Protein AF-A0A8J7PPS6-F1 (afdb_monomer)

Sequence (450 aa):
MTARRRSCRPRLEALEGRDTPANLTVTFSALTHTLTIVGDSSNNALTVQGDAADPTRFHLSSTTDTFNHSPGPLDTPGGVRNIAVWLLDGDDHVTFDNAVPIDLRGSLSVNGGNGANSVVTTDLKVEKNFSITNGTNASGSDINTIDNVTVGGSLTINNGAGDTAMDIRRDTAGVSAVGGSLSITNGPGTDSNIIADLNVGGSVTVNNGRANPQTGSAGYTVIGNQIHNDFRSQIRGNVSVSYLDGNVNGSDGIFDADIDGNVTFNHGTGSAVTRFDGYATSLPVVIRGSLTFKGSGANTVSVGKAFDYTGLVVGKNLTVTTGAAADTLVFNQLEVGGATRLSLGDGGNAVAIDDSLFAGAFTLTTGAGNDQVSLDATASGAEPTTFGGPVLIAQGAGDDQVVRAGPDAPEELIVLSTFVIHHGTGAGDSTTATPGHEIFPFGTSIQYVV

Secondary structure (DSSP, 8-state):
------------PPPP---PPPEEEEEEETTTTEEEEE--SS--EEEEEE-SS-TT-EEEE-SS-EETTEES-EEPPS---EEEEE--BSS-EEEEE-SS--EESS-EEEEEEBSS-EEEEES-EESS-EEEEE---TT-EEEEEEES-EESS-EEEE--SSEEEEEEE--SSS-EEESS-EEEE--SB-EEEEEESEEESS-EEEE--SBPTTT-B-EEEEEE-SS-TTS-EEESS-EEEE-SBSBEEEEEEEESEEESS-EEEE--BS-EEEEEE-SSSSS-EEESS-EEEE-SS-EEEEESSSSTT--EEESS-EEEE--SS--EEEEESEEESS-EEEE--SS--EEEEES-EE-S-EEEE--BS--EEEES-SS--SS-EEE-S-EEEE--BSS-EEEES-SSTT--EEE-S-EEEE--S-TT-EEEE-TT-EE-SS--EEEE--

Nearest PDB structures (foldseek):
  3p4g-assembly4_D  TM=3.124E-01  e=1.073E+00  Marinomonas primoryensis

Solvent-accessible surface area (backbone atoms only — not comparable to full-atom values): 19984 Å² total; per-residue (Å²): 137,84,84,80,79,77,79,82,71,89,72,86,72,79,75,74,84,73,85,70,76,43,42,34,42,71,49,74,40,82,89,76,19,32,36,39,38,33,45,41,74,44,60,43,42,44,37,42,28,38,32,91,91,41,67,31,22,38,40,34,39,43,93,71,31,22,47,71,86,34,76,54,70,45,76,52,67,73,63,42,28,23,42,38,38,39,26,54,24,24,53,22,37,40,36,42,47,47,95,28,72,36,57,32,74,23,37,40,37,40,32,34,22,27,33,31,23,34,41,38,36,39,52,37,32,25,54,26,37,39,39,42,35,40,29,59,12,88,89,29,46,39,37,39,40,40,30,36,32,32,27,50,23,33,39,38,38,37,46,26,29,22,32,34,43,35,40,35,33,37,89,64,93,82,76,22,34,27,47,23,32,42,39,38,37,42,28,41,10,40,33,38,39,39,42,24,42,41,33,27,55,22,34,43,38,39,40,40,28,37,27,22,87,89,77,43,28,28,21,35,43,36,39,17,28,68,76,59,52,89,58,57,16,35,28,58,22,36,41,38,42,37,32,60,25,25,24,32,73,49,74,20,34,43,20,16,26,41,27,57,24,37,38,37,41,34,41,32,39,38,34,38,34,38,39,36,14,13,65,53,32,92,41,43,20,35,31,54,20,34,41,38,4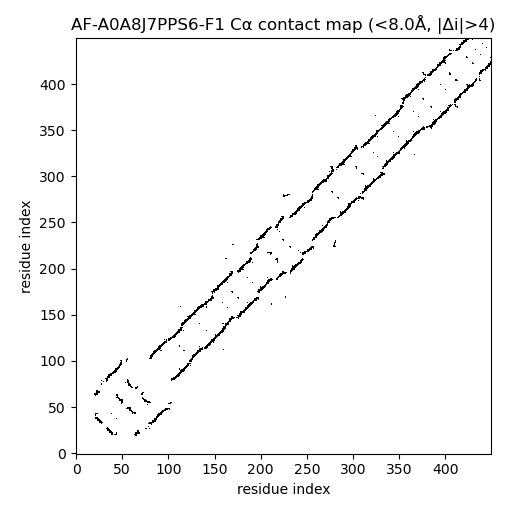1,38,31,45,23,36,36,35,43,39,26,14,74,86,29,93,47,36,3,32,38,28,51,23,34,42,37,41,38,47,19,60,32,44,32,38,38,38,36,24,36,33,36,28,55,24,40,36,39,39,40,42,29,24,29,46,32,37,39,38,39,26,42,21,39,32,50,23,41,38,37,40,34,43,27,42,30,46,32,39,39,34,37,11,50,60,101,78,69,80,45,49,21,33,33,51,23,43,38,39,39,38,46,33,39,34,49,29,39,38,39,38,15,22,94,51,89,42,20,22,32,36,32,56,24,46,35,38,41,36,52,28,73,27,92,62,52,45,77,50,66,36,90,88,26,65,46,56,91,73,31,54,82,45,79,48,80,106

Foldseek 3Di:
DDDPDDDDDDDPDDPPPDPPFKEWEWDADPVVLEIETETDQEAWEWEWEADPVALQKIWIAGPGYYYVPHHDGDIDDGSRQEYEYHHAHYAYEYEHDPPPARARNAEYEHENHEAAYEYAYENHERLEEYEYHYHAYQEYEHEYHAENYHHNAEYYYEEHAEEYHEAHEYPDPDAAEHLYEYYYEYEEEAYEAEAARYEYNEEYEHHQYAYDPVPQHRHAHEHWHDRDQPAIHEHAYEYEHEYQGGEHPDAHEYERHAYCYEYEYYYHEHEYEYEFEYDSYLAGAEALAEYEYEYAEEYEYEFLDPPNSSGYEHNEEYYYAYHQEEYEYYHGAYEHNYEYEAHEEHYAYEHAHALYHDQYEYEHEYEHYAYEAEALADPDDQHEYEDNYAYEYEYEHEQYEYEQFHQDQSSAHEYAEEYEYEDYQYPNHDYYYHPPRYDHPPYDYDYDDD

Structure (mmCIF, N/CA/C/O backbone):
data_AF-A0A8J7PPS6-F1
#
_entry.id   AF-A0A8J7PPS6-F1
#
loop_
_atom_site.group_PDB
_atom_site.id
_atom_site.type_symbol
_atom_site.label_atom_id
_atom_site.label_alt_id
_atom_site.label_comp_id
_atom_site.label_asym_id
_atom_site.label_entity_id
_atom_site.label_seq_id
_atom_site.pdbx_PDB_ins_code
_atom_site.Cartn_x
_atom_site.Cartn_y
_atom_site.Cartn_z
_atom_site.occupancy
_atom_site.B_iso_or_equiv
_atom_site.auth_seq_id
_atom_site.auth_comp_id
_atom_site.auth_asym_id
_atom_site.auth_atom_id
_atom_site.pdbx_PDB_model_num
ATOM 1 N N . MET A 1 1 ? 61.510 57.383 -24.173 1.00 44.56 1 MET A N 1
ATOM 2 C CA . MET A 1 1 ? 60.211 56.688 -24.305 1.00 44.56 1 MET A CA 1
ATOM 3 C C . MET A 1 1 ? 60.473 55.197 -24.462 1.00 44.56 1 MET A C 1
ATOM 5 O O . MET A 1 1 ? 60.852 54.758 -25.537 1.00 44.56 1 MET A O 1
ATOM 9 N N . THR A 1 2 ? 60.379 54.430 -23.379 1.00 43.25 2 THR A N 1
ATOM 10 C CA . THR A 1 2 ? 60.621 52.979 -23.362 1.00 43.25 2 THR A CA 1
ATOM 11 C C . THR A 1 2 ? 59.305 52.247 -23.619 1.00 43.25 2 THR A C 1
ATOM 13 O O . THR A 1 2 ? 58.373 52.322 -22.820 1.00 43.25 2 THR A O 1
ATOM 16 N N . ALA A 1 3 ? 59.208 51.567 -24.762 1.00 49.41 3 ALA A N 1
ATOM 17 C CA . ALA A 1 3 ? 58.019 50.821 -25.155 1.00 49.41 3 ALA A CA 1
ATOM 18 C C . ALA A 1 3 ? 57.813 49.608 -24.227 1.00 49.41 3 ALA A C 1
ATOM 20 O O . ALA A 1 3 ? 58.562 48.632 -24.278 1.00 49.41 3 ALA A O 1
ATOM 21 N N . ARG A 1 4 ? 56.788 49.666 -23.365 1.00 56.97 4 ARG A N 1
ATOM 22 C CA . ARG A 1 4 ? 56.322 48.522 -22.566 1.00 56.97 4 ARG A CA 1
ATOM 23 C C . ARG A 1 4 ? 55.834 47.418 -23.513 1.00 56.97 4 ARG A C 1
ATOM 25 O O . ARG A 1 4 ? 54.750 47.529 -24.081 1.00 56.97 4 ARG A O 1
ATOM 32 N N . ARG A 1 5 ? 56.607 46.335 -23.653 1.00 62.97 5 ARG A N 1
ATOM 33 C CA . ARG A 1 5 ? 56.143 45.090 -24.285 1.00 62.97 5 ARG A CA 1
ATOM 34 C C . ARG A 1 5 ? 55.042 44.484 -23.415 1.00 62.97 5 ARG A C 1
ATOM 36 O O . ARG A 1 5 ? 55.310 43.992 -22.322 1.00 62.97 5 ARG A O 1
ATOM 43 N N . ARG A 1 6 ? 53.796 44.547 -23.889 1.00 63.97 6 ARG A N 1
ATOM 44 C CA . ARG A 1 6 ? 52.675 43.823 -23.281 1.00 63.97 6 ARG A CA 1
ATOM 45 C C . ARG A 1 6 ? 52.926 42.326 -23.477 1.00 63.97 6 ARG A C 1
ATOM 47 O O . ARG A 1 6 ? 52.988 41.855 -24.607 1.00 63.97 6 ARG A O 1
ATOM 54 N N . SER A 1 7 ? 53.114 41.599 -22.378 1.00 67.62 7 SER A N 1
ATOM 55 C CA . SER A 1 7 ? 53.141 40.136 -22.377 1.00 67.62 7 SER A CA 1
ATOM 56 C C . SER A 1 7 ? 51.741 39.645 -22.748 1.00 67.62 7 SER A C 1
ATOM 58 O O . SER A 1 7 ? 50.800 39.801 -21.973 1.00 67.62 7 SER A O 1
ATOM 60 N N . CYS A 1 8 ? 51.593 39.108 -23.959 1.00 74.38 8 CYS A N 1
ATOM 61 C CA . CYS A 1 8 ? 50.420 38.328 -24.325 1.00 74.38 8 CYS A CA 1
ATOM 62 C C . CYS A 1 8 ? 50.478 37.028 -23.514 1.00 74.38 8 CYS A C 1
ATOM 64 O O . CYS A 1 8 ? 51.417 36.247 -23.662 1.00 74.38 8 CYS A O 1
ATOM 66 N N . ARG A 1 9 ? 49.518 36.838 -22.607 1.00 78.19 9 ARG A N 1
ATOM 67 C CA . ARG A 1 9 ? 49.268 35.551 -21.959 1.00 78.19 9 ARG A CA 1
ATOM 68 C C . ARG A 1 9 ? 48.060 34.940 -22.663 1.00 78.19 9 ARG A C 1
ATOM 70 O O . ARG A 1 9 ? 46.951 35.369 -22.344 1.00 78.19 9 ARG A O 1
ATOM 77 N N . PRO A 1 10 ? 48.239 34.029 -23.634 1.00 68.88 10 PRO A N 1
ATOM 78 C CA . PRO A 1 10 ? 47.110 33.295 -24.188 1.00 68.88 10 PRO A CA 1
ATOM 79 C C . PRO A 1 10 ? 46.365 32.624 -23.030 1.00 68.88 10 PRO A C 1
ATOM 81 O O . PRO A 1 10 ? 46.974 31.955 -22.194 1.00 68.88 10 PRO A O 1
ATOM 84 N N . ARG A 1 11 ? 45.064 32.894 -22.927 1.00 78.50 11 ARG A N 1
ATOM 85 C CA . ARG A 1 11 ? 44.167 32.182 -22.020 1.00 78.50 11 ARG A CA 1
ATOM 86 C C . ARG A 1 11 ? 43.492 31.098 -22.843 1.00 78.50 11 ARG A C 1
ATOM 88 O O . ARG A 1 11 ? 43.072 31.366 -23.963 1.00 78.50 11 ARG A O 1
ATOM 95 N N . LEU A 1 12 ? 43.442 29.890 -22.297 1.00 72.56 12 LEU A N 1
ATOM 96 C CA . LEU A 1 12 ? 42.595 28.838 -22.836 1.00 72.56 12 LEU A CA 1
ATOM 97 C C . LEU A 1 12 ? 41.153 29.287 -22.573 1.00 72.56 12 LEU A C 1
ATOM 99 O O . LEU A 1 12 ? 40.752 29.391 -21.413 1.00 72.56 12 LEU A O 1
ATOM 103 N N . GLU A 1 13 ? 40.425 29.666 -23.616 1.00 75.31 13 GLU A N 1
ATOM 104 C CA . GLU A 1 13 ? 38.981 29.854 -23.499 1.00 75.31 13 GLU A CA 1
ATOM 105 C C . GLU A 1 13 ? 38.356 28.467 -23.357 1.00 75.31 13 GLU A C 1
ATOM 107 O O . GLU A 1 13 ? 38.799 27.514 -24.008 1.00 75.31 13 GLU A O 1
ATOM 112 N N . ALA A 1 14 ? 37.391 28.327 -22.447 1.00 74.12 14 ALA A N 1
ATOM 113 C CA . ALA A 1 14 ? 36.604 27.107 -22.387 1.00 74.12 14 ALA A CA 1
ATOM 114 C C . ALA A 1 14 ? 35.961 26.928 -23.765 1.00 74.12 14 ALA A C 1
ATOM 116 O O . ALA A 1 14 ? 35.345 27.869 -24.269 1.00 74.12 14 ALA A O 1
ATOM 117 N N . LEU A 1 15 ? 36.170 25.764 -24.391 1.00 72.50 15 LEU A N 1
ATOM 118 C CA . LEU A 1 15 ? 35.464 25.432 -25.622 1.00 72.50 15 LEU A CA 1
ATOM 119 C C . LEU A 1 15 ? 33.971 25.629 -25.347 1.00 72.50 15 LEU A C 1
ATOM 121 O O . LEU A 1 15 ? 33.486 25.179 -24.306 1.00 72.50 15 LEU A O 1
ATOM 125 N N . GLU A 1 16 ? 33.274 26.316 -26.251 1.00 76.06 16 GLU A N 1
ATOM 126 C CA . GLU A 1 16 ? 31.816 26.370 -26.209 1.00 76.06 16 GLU A CA 1
ATOM 127 C C . GLU A 1 16 ? 31.281 24.944 -26.056 1.00 76.06 16 GLU A C 1
ATOM 129 O O . GLU A 1 16 ? 31.812 24.011 -26.675 1.00 76.06 16 GLU A O 1
ATOM 134 N N . GLY A 1 17 ? 30.297 24.769 -25.171 1.00 66.25 17 GLY A N 1
ATOM 135 C CA . GLY A 1 17 ? 29.621 23.490 -25.028 1.00 66.25 17 GLY A CA 1
ATOM 136 C C . GLY A 1 17 ? 29.099 23.106 -26.402 1.00 66.25 17 GLY A C 1
ATOM 137 O O . GLY A 1 17 ? 28.228 23.779 -26.944 1.00 66.25 17 GLY A O 1
ATOM 138 N N . ARG A 1 18 ? 29.709 22.095 -27.019 1.00 66.06 18 ARG A N 1
ATOM 139 C CA . ARG A 1 18 ? 29.139 21.510 -28.222 1.00 66.06 18 ARG A CA 1
ATOM 140 C C . ARG A 1 18 ? 27.998 20.650 -27.735 1.00 66.06 18 ARG A C 1
ATOM 142 O O . ARG A 1 18 ? 28.261 19.670 -27.044 1.00 66.06 18 ARG A O 1
ATOM 149 N N . ASP A 1 19 ? 26.783 21.024 -28.106 1.00 66.50 19 ASP A N 1
ATOM 150 C CA . ASP A 1 19 ? 25.621 20.158 -27.973 1.00 66.50 19 ASP A CA 1
ATOM 151 C C . ASP A 1 19 ? 25.909 18.905 -28.804 1.00 66.50 19 ASP A C 1
ATOM 153 O O . ASP A 1 19 ? 25.809 18.903 -30.034 1.00 66.50 19 ASP A O 1
ATOM 157 N N . THR A 1 20 ? 26.397 17.855 -28.152 1.00 67.56 20 THR A N 1
ATOM 158 C CA . THR A 1 20 ? 26.415 16.526 -28.745 1.00 67.56 20 THR A CA 1
ATOM 159 C C . THR A 1 20 ? 24.967 16.063 -28.748 1.00 67.56 20 THR A C 1
ATOM 161 O O . THR A 1 20 ? 24.387 15.987 -27.667 1.00 67.56 20 THR A O 1
ATOM 164 N N . PRO A 1 21 ? 24.361 15.807 -29.923 1.00 76.31 21 PRO A N 1
ATOM 165 C CA . PRO A 1 21 ? 23.017 15.260 -29.972 1.00 76.31 21 PRO A CA 1
ATOM 166 C C . PRO A 1 21 ? 22.970 13.995 -29.131 1.00 76.31 21 PRO A C 1
ATOM 168 O O . PRO A 1 21 ? 23.908 13.192 -29.190 1.00 76.31 21 PRO A O 1
ATOM 171 N N . ALA A 1 22 ? 21.887 13.840 -28.385 1.00 87.75 22 ALA A N 1
ATOM 172 C CA . ALA A 1 22 ? 21.720 12.696 -27.524 1.00 87.75 22 ALA A CA 1
ATOM 173 C C . ALA A 1 22 ? 21.726 11.391 -28.352 1.00 87.75 22 ALA A C 1
ATOM 175 O O . ALA A 1 22 ? 21.258 11.338 -29.505 1.00 87.75 22 ALA A O 1
ATOM 176 N N . ASN A 1 23 ? 22.372 10.351 -27.831 1.00 94.81 23 ASN A N 1
ATOM 177 C CA . ASN A 1 23 ? 22.631 9.120 -28.567 1.00 94.81 23 ASN A CA 1
ATOM 178 C C . ASN A 1 23 ? 22.474 7.871 -27.697 1.00 94.81 23 ASN A C 1
ATOM 180 O O . ASN A 1 23 ? 23.276 7.595 -26.806 1.00 94.81 23 ASN A O 1
ATOM 184 N N . LEU A 1 24 ? 21.535 7.022 -28.104 1.00 97.00 24 LEU A N 1
ATOM 185 C CA . LEU A 1 24 ? 21.299 5.700 -27.551 1.00 97.00 24 LEU A CA 1
ATOM 186 C C . LEU A 1 24 ? 22.247 4.683 -28.204 1.00 97.00 24 LEU A C 1
ATOM 188 O O . LEU A 1 24 ? 22.173 4.384 -29.401 1.00 97.00 24 LEU A O 1
ATOM 192 N N . THR A 1 25 ? 23.148 4.111 -27.410 1.00 97.56 25 THR A N 1
ATOM 193 C CA . THR A 1 25 ? 24.020 3.010 -27.833 1.00 97.56 25 THR A CA 1
ATOM 194 C C . THR A 1 25 ? 23.287 1.684 -27.675 1.00 97.56 25 THR A C 1
ATOM 196 O O . THR A 1 25 ? 22.948 1.287 -26.562 1.00 97.56 25 THR A O 1
ATOM 199 N N . VAL A 1 26 ? 23.073 0.968 -28.780 1.00 98.06 26 VAL A N 1
ATOM 200 C CA . VAL A 1 26 ? 22.314 -0.292 -28.801 1.00 98.06 26 VAL A CA 1
ATOM 201 C C . VAL A 1 26 ? 23.219 -1.454 -29.176 1.00 98.06 26 VAL A C 1
ATOM 203 O O . VAL A 1 26 ? 23.842 -1.455 -30.240 1.00 98.06 26 VAL A O 1
ATOM 206 N N . THR A 1 27 ? 23.254 -2.476 -28.323 1.00 97.94 27 THR A N 1
ATOM 207 C CA . THR A 1 27 ? 24.037 -3.700 -28.528 1.00 97.94 27 THR A CA 1
ATOM 208 C C . THR A 1 27 ? 23.196 -4.946 -28.260 1.00 97.94 27 THR A C 1
ATOM 210 O O . THR A 1 27 ? 22.295 -4.933 -27.426 1.00 97.94 27 THR A O 1
ATOM 213 N N . PHE A 1 28 ? 23.488 -6.044 -28.961 1.00 98.19 28 PHE A N 1
ATOM 214 C CA . PHE A 1 28 ? 22.831 -7.334 -28.748 1.00 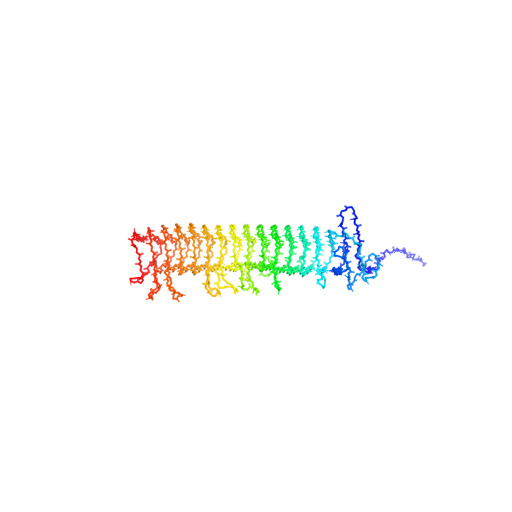98.19 28 PHE A CA 1
ATOM 215 C C . PHE A 1 28 ? 23.860 -8.440 -28.506 1.00 98.19 28 PHE A C 1
ATOM 217 O O . PHE A 1 28 ? 24.783 -8.636 -29.298 1.00 98.19 28 PHE A O 1
ATOM 224 N N . SER A 1 29 ? 23.675 -9.193 -27.424 1.00 98.31 29 SER A N 1
ATOM 225 C CA . SER A 1 29 ? 24.472 -10.373 -27.089 1.00 98.31 29 SER A CA 1
ATOM 226 C C . SER A 1 29 ? 23.706 -11.645 -27.444 1.00 98.31 29 SER A C 1
ATOM 228 O O . SER A 1 29 ? 22.768 -12.025 -26.744 1.00 98.31 29 SER A O 1
ATOM 230 N N . ALA A 1 30 ? 24.141 -12.354 -28.490 1.00 97.81 30 ALA A N 1
ATOM 231 C CA . ALA A 1 30 ? 23.533 -13.623 -28.903 1.00 97.81 30 ALA A CA 1
ATOM 232 C C . ALA A 1 30 ? 23.721 -14.753 -27.873 1.00 97.81 30 ALA A C 1
ATOM 234 O O . ALA A 1 30 ? 22.903 -15.663 -27.808 1.00 97.81 30 ALA A O 1
ATOM 235 N N . LEU A 1 31 ? 24.777 -14.694 -27.051 1.00 97.88 31 LEU A N 1
ATOM 236 C CA . LEU A 1 31 ? 25.043 -15.699 -26.017 1.00 97.88 31 LEU A CA 1
ATOM 237 C C . LEU A 1 31 ? 24.020 -15.628 -24.877 1.00 97.88 31 LEU A C 1
ATOM 239 O O . LEU A 1 31 ? 23.581 -16.654 -24.365 1.00 97.88 31 LEU A O 1
ATOM 243 N N . THR A 1 32 ? 23.659 -14.412 -24.466 1.00 98.00 32 THR A N 1
ATOM 244 C CA . THR A 1 32 ? 22.728 -14.177 -23.351 1.00 98.00 32 THR A CA 1
ATOM 245 C C . THR A 1 32 ? 21.322 -13.828 -23.823 1.00 98.00 32 THR A C 1
ATOM 247 O O . THR A 1 32 ? 20.411 -13.740 -23.002 1.00 98.00 32 THR A O 1
ATOM 250 N N . HIS A 1 33 ? 21.137 -13.635 -25.132 1.00 98.19 33 HIS A N 1
ATOM 251 C CA . HIS A 1 33 ? 19.913 -13.115 -25.734 1.00 98.19 33 HIS A CA 1
ATOM 252 C C . HIS A 1 33 ? 19.480 -11.775 -25.116 1.00 98.19 33 HIS A C 1
ATOM 254 O O . HIS A 1 33 ? 18.296 -11.560 -24.850 1.00 98.19 33 HIS A O 1
ATOM 260 N N . THR A 1 34 ? 20.444 -10.892 -24.838 1.00 98.50 34 THR A N 1
ATOM 261 C CA . THR A 1 34 ? 20.205 -9.599 -24.176 1.00 98.50 34 THR A CA 1
ATOM 262 C C . THR A 1 34 ? 20.402 -8.455 -25.155 1.00 98.50 34 THR A C 1
ATOM 264 O O . THR A 1 34 ? 21.479 -8.332 -25.738 1.00 98.50 34 THR A O 1
ATOM 267 N N . LEU A 1 35 ? 19.374 -7.623 -25.300 1.00 98.44 35 LEU A N 1
ATOM 268 C CA . LEU A 1 35 ? 19.461 -6.306 -25.913 1.00 98.44 35 LEU A CA 1
ATOM 269 C C . LEU A 1 35 ? 19.799 -5.287 -24.820 1.00 98.44 35 LEU A C 1
ATOM 271 O O . LEU A 1 35 ? 19.054 -5.155 -23.850 1.00 98.44 35 LEU A O 1
ATOM 275 N N . THR A 1 36 ? 20.916 -4.587 -24.976 1.00 98.31 36 THR A N 1
ATOM 276 C CA . THR A 1 36 ? 21.347 -3.535 -24.055 1.00 98.31 36 THR A CA 1
ATOM 277 C C . THR A 1 36 ? 21.283 -2.192 -24.766 1.00 98.31 36 THR A C 1
ATOM 279 O O . THR A 1 36 ? 21.882 -2.033 -25.833 1.00 98.31 36 THR A O 1
ATOM 282 N N . ILE A 1 37 ? 20.577 -1.241 -24.161 1.00 98.38 37 ILE A N 1
ATOM 283 C CA . ILE A 1 37 ? 20.408 0.133 -24.630 1.00 98.38 37 ILE A CA 1
ATOM 284 C C . ILE A 1 37 ? 20.998 1.051 -23.560 1.00 98.38 37 ILE A C 1
ATOM 286 O O . ILE A 1 37 ? 20.592 0.980 -22.402 1.00 98.38 37 ILE A O 1
ATOM 290 N N . VAL A 1 38 ? 21.973 1.873 -23.935 1.00 98.12 38 VAL A N 1
ATOM 291 C CA . VAL A 1 38 ? 22.655 2.801 -23.025 1.00 98.12 38 VAL A CA 1
ATOM 292 C C . VAL A 1 38 ? 22.482 4.224 -23.540 1.00 98.12 38 VAL A C 1
ATOM 294 O O . VAL A 1 38 ? 22.866 4.497 -24.678 1.00 98.12 38 VAL A O 1
ATOM 297 N N . GLY A 1 39 ? 21.889 5.087 -22.722 1.00 97.19 39 GLY A N 1
ATOM 298 C CA . GLY A 1 39 ? 21.766 6.522 -22.948 1.00 97.19 39 GLY A CA 1
ATOM 299 C C . GLY A 1 39 ? 23.036 7.294 -22.614 1.00 97.19 39 GLY A C 1
ATOM 300 O O . GLY A 1 39 ? 24.085 6.707 -22.328 1.00 97.19 39 GLY A O 1
ATOM 301 N N . ASP A 1 40 ? 22.946 8.614 -22.697 1.00 95.25 40 ASP A N 1
ATOM 302 C CA . ASP A 1 40 ? 24.020 9.526 -22.307 1.00 95.25 40 ASP A CA 1
ATOM 303 C C . ASP A 1 40 ? 23.598 10.365 -21.097 1.00 95.25 40 ASP A C 1
ATOM 305 O O . ASP A 1 40 ? 22.833 9.884 -20.289 1.00 95.25 40 ASP A O 1
ATOM 309 N N . SER A 1 41 ? 24.180 11.543 -20.873 1.00 95.00 41 SER A N 1
ATOM 310 C CA . SER A 1 41 ? 23.816 12.394 -19.728 1.00 95.00 41 SER A CA 1
ATOM 311 C C . SER A 1 41 ? 22.779 13.468 -20.083 1.00 95.00 41 SER A C 1
ATOM 313 O O . SER A 1 41 ? 22.707 14.503 -19.415 1.00 95.00 41 SER A O 1
ATOM 315 N N . SER A 1 42 ? 22.110 13.315 -21.223 1.00 95.06 42 SER A N 1
ATOM 316 C CA . SER A 1 42 ? 21.067 14.212 -21.720 1.00 95.06 42 SER A CA 1
ATOM 317 C C . SER A 1 42 ? 19.717 13.521 -21.586 1.00 95.06 42 SER A C 1
ATOM 319 O O . SER A 1 42 ? 19.656 12.304 -21.529 1.00 95.06 42 SER A O 1
ATOM 321 N N . ASN A 1 43 ? 18.629 14.286 -21.661 1.00 95.69 43 ASN A N 1
ATOM 322 C CA . ASN A 1 43 ? 17.282 13.718 -21.683 1.00 95.69 43 ASN A CA 1
ATOM 323 C C . ASN A 1 43 ? 17.110 12.779 -22.890 1.00 95.69 43 ASN A C 1
ATOM 325 O O . ASN A 1 43 ? 17.076 13.244 -24.036 1.00 95.69 43 ASN A O 1
ATOM 329 N N . ASN A 1 44 ? 16.969 11.483 -22.633 1.00 96.88 44 ASN A N 1
ATOM 330 C CA . ASN A 1 44 ? 16.740 10.461 -23.638 1.00 96.88 44 ASN A CA 1
ATOM 331 C C . ASN A 1 44 ? 15.254 10.074 -23.696 1.00 96.88 44 ASN A C 1
ATOM 333 O O . ASN A 1 44 ? 14.592 9.879 -22.679 1.00 96.88 44 ASN A O 1
ATOM 337 N N . ALA A 1 45 ? 14.725 9.891 -24.906 1.00 97.44 45 ALA A N 1
ATOM 338 C CA . ALA A 1 45 ? 13.367 9.406 -25.140 1.00 97.44 45 ALA A CA 1
ATOM 339 C C . ALA A 1 45 ? 13.409 8.104 -25.948 1.00 97.44 45 ALA A C 1
ATOM 341 O O . ALA A 1 45 ? 13.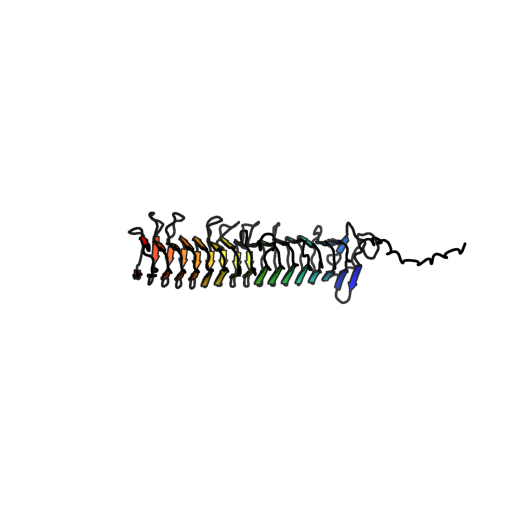620 8.114 -27.157 1.00 97.44 45 ALA A O 1
ATOM 342 N N . LEU A 1 46 ? 13.190 6.963 -25.300 1.00 98.00 46 LEU A N 1
ATOM 343 C CA . LEU A 1 46 ? 13.187 5.643 -25.928 1.00 98.00 46 LEU A CA 1
ATOM 344 C C . LEU A 1 46 ? 11.761 5.102 -26.047 1.00 98.00 46 LEU A C 1
ATOM 346 O O . LEU A 1 46 ? 11.058 4.953 -25.055 1.00 98.00 46 LEU A O 1
ATOM 350 N N . THR A 1 47 ? 11.363 4.700 -27.250 1.00 98.06 47 THR A N 1
ATOM 351 C CA . THR A 1 47 ? 10.173 3.872 -27.481 1.00 98.06 47 THR A CA 1
ATOM 352 C C . THR A 1 47 ? 10.586 2.497 -27.998 1.00 98.06 47 THR A C 1
ATOM 354 O O . THR A 1 47 ? 11.337 2.394 -28.971 1.00 98.06 47 THR A O 1
ATOM 357 N N . VAL A 1 48 ? 10.087 1.442 -27.354 1.00 98.06 48 VAL A N 1
ATOM 358 C CA . VAL A 1 48 ? 10.272 0.036 -27.727 1.00 98.06 48 VAL A CA 1
ATOM 359 C C . VAL A 1 48 ? 8.933 -0.524 -28.192 1.00 98.06 48 VAL A C 1
ATOM 361 O O . VAL A 1 48 ? 7.978 -0.545 -27.422 1.00 98.06 48 VAL A O 1
ATOM 364 N N . GLN A 1 49 ? 8.876 -1.007 -29.429 1.00 97.75 49 GLN A N 1
ATOM 365 C CA . GLN A 1 49 ? 7.695 -1.652 -30.009 1.00 97.75 49 GLN A CA 1
ATOM 366 C C . GLN A 1 49 ? 7.999 -3.107 -30.361 1.00 97.75 49 GLN A C 1
ATOM 368 O O . GLN A 1 49 ? 9.089 -3.418 -30.850 1.00 97.75 49 GLN A O 1
ATOM 373 N N . GLY A 1 50 ? 7.038 -4.004 -30.132 1.00 96.50 50 GLY A N 1
ATOM 374 C CA . GLY A 1 50 ? 7.110 -5.385 -30.613 1.00 96.50 50 GLY A CA 1
ATOM 375 C C . GLY A 1 50 ? 7.013 -5.472 -32.138 1.00 96.50 50 GLY A C 1
ATOM 376 O O . GLY A 1 50 ? 6.397 -4.626 -32.787 1.00 96.50 50 GLY A O 1
ATOM 377 N N . ASP A 1 51 ? 7.601 -6.514 -32.721 1.00 96.62 51 ASP A N 1
ATOM 378 C CA . ASP A 1 51 ? 7.483 -6.801 -34.148 1.00 96.62 51 ASP A CA 1
ATOM 379 C C . ASP A 1 51 ? 6.422 -7.881 -34.418 1.00 96.62 51 ASP A C 1
ATOM 381 O O . ASP A 1 51 ? 6.466 -8.983 -33.868 1.00 96.62 51 ASP A O 1
ATOM 385 N N . ALA A 1 52 ? 5.460 -7.584 -35.297 1.00 95.38 52 ALA A N 1
ATOM 386 C CA . ALA A 1 52 ? 4.358 -8.496 -35.615 1.00 95.38 52 ALA A CA 1
ATOM 387 C C . ALA A 1 52 ? 4.792 -9.771 -36.366 1.00 95.38 52 ALA A C 1
ATOM 389 O O . ALA A 1 52 ? 4.089 -10.782 -36.322 1.00 95.38 52 ALA A O 1
ATOM 390 N N . ALA A 1 53 ? 5.911 -9.727 -37.091 1.00 96.56 53 ALA A N 1
ATOM 391 C CA . ALA A 1 53 ? 6.445 -10.851 -37.853 1.00 96.56 53 ALA A CA 1
ATOM 392 C C . ALA A 1 53 ? 7.370 -11.751 -37.017 1.00 96.56 53 ALA A C 1
ATOM 394 O O . ALA A 1 53 ? 7.485 -12.940 -37.320 1.00 96.56 53 ALA A O 1
ATOM 395 N N . ASP A 1 54 ? 8.016 -11.211 -35.980 1.00 96.50 54 ASP A N 1
ATOM 396 C CA . ASP A 1 54 ? 8.874 -11.965 -35.062 1.00 96.50 54 ASP A CA 1
ATOM 397 C C . ASP A 1 54 ? 8.740 -11.433 -33.620 1.00 96.50 54 ASP A C 1
ATOM 399 O O . ASP A 1 54 ? 9.313 -10.392 -33.306 1.00 96.50 54 ASP A O 1
ATOM 403 N N . PRO A 1 55 ? 8.093 -12.169 -32.692 1.00 95.25 55 PRO A N 1
ATOM 404 C CA . PRO A 1 55 ? 7.887 -11.716 -31.311 1.00 95.25 55 PRO A CA 1
ATOM 405 C C . PRO A 1 55 ? 9.185 -11.609 -30.492 1.00 95.25 55 PRO A C 1
ATOM 407 O O . PRO A 1 55 ? 9.157 -11.237 -29.323 1.00 95.25 55 PRO A O 1
ATOM 410 N N . THR A 1 56 ? 10.328 -11.993 -31.067 1.00 96.69 56 THR A N 1
ATOM 411 C CA . THR A 1 56 ? 11.656 -11.860 -30.459 1.00 96.69 56 THR A CA 1
ATOM 412 C C . THR A 1 56 ? 12.483 -10.727 -31.071 1.00 96.69 56 THR A C 1
ATOM 414 O O . THR A 1 56 ? 13.676 -10.611 -30.768 1.00 96.69 56 THR A O 1
ATOM 417 N N . ARG A 1 57 ? 11.867 -9.911 -31.935 1.00 97.50 57 ARG A N 1
ATOM 418 C CA . ARG A 1 57 ? 12.422 -8.694 -32.526 1.00 97.50 57 ARG A CA 1
ATOM 419 C C . ARG A 1 57 ? 11.637 -7.471 -32.043 1.00 97.50 57 ARG A C 1
ATOM 421 O O . ARG A 1 57 ? 10.448 -7.559 -31.750 1.00 97.50 57 ARG A O 1
ATOM 428 N N . PHE A 1 58 ? 12.324 -6.335 -31.979 1.00 97.88 58 PHE A N 1
ATOM 429 C CA . PHE A 1 58 ? 11.766 -5.062 -31.546 1.00 97.88 58 PHE A CA 1
ATOM 430 C C . PHE A 1 58 ? 12.137 -3.935 -32.514 1.00 97.88 58 PHE A C 1
ATOM 432 O O . PHE A 1 58 ? 13.216 -3.955 -33.116 1.00 97.88 58 PHE A O 1
ATOM 439 N N . HIS A 1 59 ? 11.260 -2.941 -32.620 1.00 97.81 59 HIS A N 1
ATOM 440 C CA . HIS A 1 59 ? 11.519 -1.665 -33.278 1.00 97.81 59 HIS A CA 1
ATOM 441 C C . HIS A 1 59 ? 11.814 -0.615 -32.208 1.00 97.81 59 HIS A C 1
ATOM 443 O O . HIS A 1 59 ? 10.995 -0.372 -31.320 1.00 97.81 59 HIS A O 1
ATOM 449 N N . LEU A 1 60 ? 12.995 -0.006 -32.274 1.00 98.00 60 LEU A N 1
ATOM 450 C CA . LEU A 1 60 ? 13.396 1.069 -31.372 1.00 98.00 60 LEU A CA 1
ATOM 451 C C . LEU A 1 60 ? 13.236 2.409 -32.083 1.00 98.00 60 LEU A C 1
ATOM 453 O O . LEU A 1 60 ? 13.688 2.573 -33.217 1.00 98.00 60 LEU A O 1
ATOM 457 N N . SER A 1 61 ? 12.621 3.380 -31.420 1.00 97.75 61 SER A N 1
ATOM 458 C CA . SER A 1 61 ? 12.482 4.739 -31.944 1.00 97.75 61 SER A CA 1
ATOM 459 C C . SER A 1 61 ? 12.680 5.784 -30.851 1.00 97.75 61 SER A C 1
ATOM 461 O O . SER A 1 61 ? 12.599 5.484 -29.662 1.00 97.75 61 SER A O 1
ATOM 463 N N . SER A 1 62 ? 13.021 6.997 -31.270 1.00 97.50 62 SER A N 1
ATOM 464 C CA . SER A 1 62 ? 13.211 8.154 -30.402 1.00 97.50 62 SER A CA 1
ATOM 465 C C . SER A 1 62 ? 12.832 9.415 -31.171 1.00 97.50 62 SER A C 1
ATOM 467 O O . SER A 1 62 ? 13.053 9.501 -32.382 1.00 97.50 62 SER A O 1
ATOM 469 N N . THR A 1 63 ? 12.257 10.391 -30.470 1.00 95.38 63 THR A N 1
ATOM 470 C CA . THR A 1 63 ? 11.957 11.723 -31.012 1.00 95.38 63 THR A CA 1
ATOM 471 C C . THR A 1 63 ? 13.132 12.695 -30.916 1.00 95.38 63 THR A C 1
ATOM 473 O O . THR A 1 63 ? 13.132 13.710 -31.610 1.00 95.38 63 THR A O 1
ATOM 476 N N . THR A 1 64 ? 14.108 12.413 -30.054 1.00 94.62 64 THR A N 1
ATOM 477 C CA . THR A 1 64 ? 15.191 13.337 -29.666 1.00 94.62 64 THR A CA 1
ATOM 478 C C . THR A 1 64 ? 16.584 12.770 -29.905 1.00 94.62 64 THR A C 1
ATOM 480 O O . THR A 1 64 ? 17.534 13.535 -30.058 1.00 94.62 64 THR A O 1
ATOM 483 N N . ASP A 1 65 ? 16.703 11.448 -29.983 1.00 96.44 65 ASP A N 1
ATOM 484 C CA . ASP A 1 65 ? 17.968 10.731 -29.950 1.00 96.44 65 ASP A CA 1
ATOM 485 C C . ASP A 1 65 ? 18.271 10.032 -31.273 1.00 96.44 65 ASP A C 1
ATOM 487 O O . ASP A 1 65 ? 17.397 9.647 -32.058 1.00 96.44 65 ASP A O 1
ATOM 491 N N . THR A 1 66 ? 19.560 9.807 -31.489 1.00 96.88 66 THR A N 1
ATOM 492 C CA . THR A 1 66 ? 20.045 8.878 -32.512 1.00 96.88 66 THR A CA 1
ATOM 493 C C . THR A 1 66 ? 20.326 7.506 -31.906 1.00 96.88 66 THR A C 1
ATOM 495 O O . THR A 1 66 ? 20.562 7.381 -30.709 1.00 96.88 66 THR A O 1
ATOM 498 N N . PHE A 1 67 ? 20.320 6.463 -32.735 1.00 97.69 67 PHE A N 1
ATOM 499 C CA . PHE A 1 67 ? 20.719 5.111 -32.360 1.00 97.69 67 PHE A CA 1
ATOM 500 C C . PHE A 1 67 ? 22.048 4.776 -33.025 1.00 97.69 67 PHE A C 1
ATOM 502 O O . PHE A 1 67 ? 22.128 4.719 -34.254 1.00 97.69 67 PHE A O 1
ATOM 509 N N . ASN A 1 68 ? 23.098 4.542 -32.235 1.00 96.62 68 ASN A N 1
ATOM 510 C CA . ASN A 1 68 ? 24.446 4.281 -32.755 1.00 96.62 68 ASN A CA 1
ATOM 511 C C . ASN A 1 68 ? 24.881 5.327 -33.813 1.00 96.62 68 ASN A C 1
ATOM 513 O O . ASN A 1 68 ? 25.380 4.983 -34.888 1.00 96.62 68 ASN A O 1
ATOM 517 N N . HIS A 1 69 ? 24.642 6.609 -33.522 1.00 95.81 69 HIS A N 1
ATOM 518 C CA . HIS A 1 69 ? 24.905 7.778 -34.371 1.00 95.81 69 HIS A CA 1
ATOM 519 C C . HIS A 1 69 ? 24.117 7.836 -35.687 1.00 95.81 69 HIS A C 1
ATOM 521 O O . HIS A 1 69 ? 24.473 8.594 -36.591 1.00 95.81 69 HIS A O 1
ATOM 527 N N . SER A 1 70 ? 23.050 7.049 -35.811 1.00 96.12 70 SER A N 1
ATOM 528 C CA . SER A 1 70 ? 22.149 7.057 -36.964 1.00 96.12 70 SER A CA 1
ATOM 529 C C . SER A 1 70 ? 20.737 7.464 -36.532 1.00 96.12 70 SER A C 1
ATOM 531 O O . SER A 1 70 ? 20.311 7.094 -35.439 1.00 96.12 70 SER A O 1
ATOM 533 N N . PRO A 1 71 ? 19.985 8.227 -37.343 1.00 95.19 71 PRO A N 1
ATOM 534 C CA . PRO A 1 71 ? 18.586 8.512 -37.031 1.00 95.19 71 PRO A CA 1
ATOM 535 C C . PRO A 1 71 ? 17.775 7.207 -36.974 1.00 95.19 71 PRO A C 1
ATOM 537 O O . PRO A 1 71 ? 18.019 6.298 -37.769 1.00 95.19 71 PRO A O 1
ATOM 540 N N . GLY A 1 72 ? 16.831 7.116 -36.031 1.00 92.88 72 GLY A N 1
ATOM 541 C CA . GLY A 1 72 ? 15.915 5.977 -35.922 1.00 92.88 72 GLY A CA 1
ATOM 542 C C . GLY A 1 72 ? 14.871 5.915 -37.052 1.00 92.88 72 GLY A C 1
ATOM 543 O O . GLY A 1 72 ? 14.772 6.849 -37.855 1.00 92.88 72 GLY A O 1
ATOM 544 N N . PRO A 1 73 ? 14.056 4.844 -37.109 1.00 96.81 73 PRO A N 1
ATOM 545 C CA . PRO A 1 73 ? 14.027 3.716 -36.171 1.00 96.81 73 PRO A CA 1
ATOM 546 C C . PRO A 1 73 ? 15.193 2.727 -36.363 1.00 96.81 73 PRO A C 1
ATOM 548 O O . PRO A 1 73 ? 15.828 2.693 -37.417 1.00 96.81 73 PRO A O 1
ATOM 551 N N . LEU A 1 74 ? 15.461 1.910 -35.342 1.00 97.44 74 LEU A N 1
ATOM 552 C CA . LEU A 1 74 ? 16.415 0.798 -35.375 1.00 97.44 74 LEU A CA 1
ATOM 553 C C . LEU A 1 74 ? 15.687 -0.530 -35.123 1.00 97.44 74 LEU A C 1
ATOM 555 O O . LEU A 1 74 ? 15.104 -0.725 -34.058 1.00 97.44 74 LEU A O 1
ATOM 559 N N . ASP A 1 75 ? 15.800 -1.470 -36.061 1.00 97.94 75 ASP A N 1
ATOM 560 C CA . ASP A 1 75 ? 15.307 -2.841 -35.891 1.00 97.94 75 ASP A CA 1
ATOM 561 C C . ASP A 1 75 ? 16.344 -3.694 -35.160 1.00 97.94 75 ASP A C 1
ATOM 563 O O . ASP A 1 75 ? 17.520 -3.741 -35.543 1.00 97.94 75 ASP A O 1
ATOM 567 N N . THR A 1 76 ? 15.921 -4.419 -34.127 1.00 97.88 76 THR A N 1
ATOM 568 C CA . THR A 1 76 ? 16.825 -5.331 -33.421 1.00 97.88 76 THR A CA 1
ATOM 569 C C . THR A 1 76 ? 17.043 -6.624 -34.214 1.00 97.88 76 THR A C 1
ATOM 571 O O . THR A 1 76 ? 16.240 -7.001 -35.071 1.00 97.88 76 THR A O 1
ATOM 574 N N . PRO A 1 77 ? 18.105 -7.388 -33.917 1.00 97.56 77 PRO A N 1
ATOM 575 C CA . PRO A 1 77 ? 18.162 -8.793 -34.307 1.00 97.56 77 PRO A CA 1
ATOM 576 C C . PRO A 1 77 ? 17.002 -9.587 -33.681 1.00 97.56 77 PRO A C 1
ATOM 578 O O . PRO A 1 77 ? 16.472 -9.193 -32.641 1.00 97.56 77 PRO A O 1
ATOM 581 N N . GLY A 1 78 ? 16.639 -10.718 -34.291 1.00 97.31 78 GLY A N 1
ATOM 582 C CA . GLY A 1 78 ? 15.731 -11.690 -33.678 1.00 97.31 78 GLY A CA 1
ATOM 583 C C . GLY A 1 78 ? 16.395 -12.465 -32.533 1.00 97.31 78 GLY A C 1
ATOM 584 O O . GLY A 1 78 ? 17.622 -12.505 -32.391 1.00 97.31 78 GLY A O 1
ATOM 585 N N . GLY A 1 79 ? 15.577 -13.124 -31.721 1.00 97.44 79 GLY A N 1
ATOM 586 C CA . GLY A 1 79 ? 16.003 -13.927 -30.580 1.00 97.44 79 GLY A CA 1
ATOM 587 C C . GLY A 1 79 ? 16.288 -13.125 -29.311 1.00 97.44 79 GLY A C 1
ATOM 588 O O . GLY A 1 79 ? 16.945 -13.662 -28.417 1.00 97.44 79 GLY A O 1
ATOM 589 N N . VAL A 1 80 ? 15.829 -11.876 -29.202 1.00 98.25 80 VAL A N 1
ATOM 590 C CA . VAL A 1 80 ? 15.915 -11.101 -27.959 1.00 98.25 80 VAL A CA 1
ATOM 591 C C . VAL A 1 80 ? 15.007 -11.738 -26.908 1.00 98.25 80 VAL A C 1
ATOM 593 O O . VAL A 1 80 ? 13.845 -12.048 -27.158 1.00 98.25 80 VAL A O 1
ATOM 596 N N . ARG A 1 81 ? 15.560 -11.975 -25.716 1.00 98.31 81 ARG A N 1
ATOM 597 C CA . ARG A 1 81 ? 14.825 -12.512 -24.559 1.00 98.31 81 ARG A CA 1
ATOM 598 C C . ARG A 1 81 ? 14.878 -11.580 -23.364 1.00 98.31 81 ARG A C 1
ATOM 600 O O . ARG A 1 81 ? 13.946 -11.579 -22.575 1.00 98.31 81 ARG A O 1
ATOM 607 N N . ASN A 1 82 ? 15.966 -10.833 -23.214 1.00 98.44 82 ASN A N 1
ATOM 608 C CA . ASN A 1 82 ? 16.147 -9.873 -22.136 1.00 98.44 82 ASN A CA 1
ATOM 609 C C . ASN A 1 82 ? 16.369 -8.483 -22.727 1.00 98.44 82 ASN A C 1
ATOM 611 O O . ASN A 1 82 ? 17.073 -8.357 -23.732 1.00 98.44 82 ASN A O 1
ATOM 615 N N . ILE A 1 83 ? 15.845 -7.461 -22.061 1.00 98.44 83 ILE A N 1
ATOM 616 C CA . ILE A 1 83 ? 16.125 -6.059 -22.375 1.00 98.44 83 ILE A CA 1
ATOM 617 C C . ILE A 1 83 ? 16.700 -5.392 -21.126 1.00 98.44 83 ILE A C 1
ATOM 619 O O . ILE A 1 83 ? 16.184 -5.573 -20.022 1.00 98.44 83 ILE A O 1
ATOM 623 N N . ALA A 1 84 ? 17.783 -4.642 -21.309 1.00 98.44 84 ALA A N 1
ATOM 624 C CA . ALA A 1 84 ? 18.397 -3.804 -20.290 1.00 98.44 84 ALA A CA 1
ATOM 625 C C . ALA A 1 84 ? 18.554 -2.375 -20.831 1.00 98.44 84 ALA A C 1
ATOM 627 O O . ALA A 1 84 ? 19.250 -2.178 -21.825 1.00 98.44 84 ALA A O 1
ATOM 628 N N . VAL A 1 85 ? 17.927 -1.396 -20.180 1.00 98.50 85 VAL A N 1
ATOM 629 C CA . VAL A 1 85 ? 17.962 0.034 -20.542 1.00 98.50 85 VAL A CA 1
ATOM 630 C C . VAL A 1 85 ? 18.659 0.822 -19.434 1.00 98.50 85 VAL A C 1
ATOM 632 O O . VAL A 1 85 ? 18.323 0.625 -18.271 1.00 98.50 85 VAL A O 1
ATOM 635 N N . TRP A 1 86 ? 19.677 1.617 -19.763 1.00 98.25 86 TRP A N 1
ATOM 636 C CA . TRP A 1 86 ? 20.535 2.334 -18.807 1.00 98.25 86 TRP A CA 1
ATOM 637 C C . TRP A 1 86 ? 20.736 3.782 -19.283 1.00 98.25 86 TRP A C 1
ATOM 639 O O . TRP A 1 86 ? 21.547 3.987 -20.180 1.00 98.25 86 TRP A O 1
ATOM 649 N N . LEU A 1 87 ? 20.020 4.763 -18.725 1.00 96.81 87 LEU A N 1
ATOM 650 C CA . LEU A 1 87 ? 19.958 6.140 -19.260 1.00 96.81 87 LEU A CA 1
ATOM 651 C C . LEU A 1 87 ? 20.803 7.181 -18.502 1.00 96.81 87 LEU A C 1
ATOM 653 O O . LEU A 1 87 ? 20.963 8.287 -18.970 1.00 96.81 87 LEU A O 1
ATOM 657 N N . LEU A 1 88 ? 21.514 6.766 -17.447 1.00 95.31 88 LEU A N 1
ATOM 658 C CA . LEU A 1 88 ? 22.553 7.545 -16.748 1.00 95.31 88 LEU A CA 1
ATOM 659 C C . LEU A 1 88 ? 22.079 8.837 -16.053 1.00 95.31 88 LEU A C 1
ATOM 661 O O . LEU A 1 88 ? 21.878 8.789 -14.843 1.00 95.31 88 LEU A O 1
ATOM 665 N N . ASP A 1 89 ? 22.016 9.975 -16.742 1.00 94.69 89 ASP A N 1
ATOM 666 C CA . ASP A 1 89 ? 21.583 11.269 -16.194 1.00 94.69 89 ASP A CA 1
ATOM 667 C C . ASP A 1 89 ? 20.649 11.937 -17.214 1.00 94.69 89 ASP A C 1
ATOM 669 O O . ASP A 1 89 ? 20.911 11.868 -18.408 1.00 94.69 89 ASP A O 1
ATOM 673 N N . GLY A 1 90 ? 19.657 12.692 -16.755 1.00 95.06 90 GLY A N 1
ATOM 674 C CA . GLY A 1 90 ? 18.693 13.365 -17.621 1.00 95.06 90 GLY A CA 1
ATOM 675 C C . GLY A 1 90 ? 17.261 13.138 -17.154 1.00 95.06 90 GLY A C 1
ATOM 676 O O . GLY A 1 90 ? 16.978 12.292 -16.311 1.00 95.06 90 GLY A O 1
ATOM 677 N N . ASP A 1 91 ? 16.336 13.932 -17.688 1.00 96.12 91 ASP A N 1
ATOM 678 C CA . ASP A 1 91 ? 14.908 13.654 -17.530 1.00 96.12 91 ASP A CA 1
ATOM 679 C C . ASP A 1 91 ? 14.493 12.657 -18.615 1.00 96.12 91 ASP A C 1
ATOM 681 O O . ASP A 1 91 ? 14.117 13.043 -19.729 1.00 96.12 91 ASP A O 1
ATOM 685 N N . ASP A 1 92 ? 14.645 11.373 -18.308 1.00 97.31 92 ASP A N 1
ATOM 686 C CA . ASP A 1 92 ? 14.519 10.306 -19.289 1.00 97.31 92 ASP A CA 1
ATOM 687 C C . ASP A 1 92 ? 13.106 9.739 -19.405 1.00 97.31 92 ASP A C 1
ATOM 689 O O . ASP A 1 92 ? 12.348 9.653 -18.439 1.00 97.31 92 ASP A O 1
ATOM 693 N N . HIS A 1 93 ? 12.749 9.280 -20.602 1.00 98.00 93 HIS A N 1
ATOM 694 C CA . HIS A 1 93 ? 11.448 8.686 -20.875 1.00 98.00 93 HIS A CA 1
ATOM 695 C C . HIS A 1 93 ? 11.581 7.367 -21.638 1.00 98.00 93 HIS A C 1
ATOM 697 O O . HIS A 1 93 ? 12.137 7.321 -22.735 1.00 98.00 93 HIS A O 1
ATOM 703 N N . VAL A 1 94 ? 11.029 6.288 -21.084 1.00 98.31 94 VAL A N 1
ATOM 704 C CA . VAL A 1 94 ? 10.979 4.963 -21.711 1.00 98.31 94 VAL A CA 1
ATOM 705 C C . VAL A 1 94 ? 9.533 4.526 -21.874 1.00 98.31 94 VAL A C 1
ATOM 707 O O . VAL A 1 94 ? 8.824 4.336 -20.891 1.00 98.31 94 VAL A O 1
ATOM 710 N N . THR A 1 95 ? 9.116 4.287 -23.112 1.00 98.31 95 THR A N 1
ATOM 711 C CA . THR A 1 95 ? 7.800 3.731 -23.434 1.00 98.31 95 THR A CA 1
ATOM 712 C C . THR A 1 95 ? 7.941 2.345 -24.056 1.00 98.31 95 THR A C 1
ATOM 714 O O . THR A 1 95 ? 8.657 2.165 -25.041 1.00 98.31 95 THR A O 1
ATOM 717 N N . PHE A 1 96 ? 7.229 1.364 -23.508 1.00 98.00 96 PHE A N 1
ATOM 718 C CA . PHE A 1 96 ? 6.980 0.068 -24.137 1.00 98.00 96 PHE A CA 1
ATOM 719 C C . PHE A 1 96 ? 5.598 0.115 -24.785 1.00 98.00 96 PHE A C 1
ATOM 721 O O . PHE A 1 96 ? 4.583 -0.074 -24.115 1.00 98.00 96 PHE A O 1
ATOM 728 N N . ASP A 1 97 ? 5.579 0.429 -26.079 1.00 94.50 97 ASP A N 1
ATOM 729 C CA . ASP A 1 97 ? 4.358 0.606 -26.861 1.00 94.50 97 ASP A CA 1
ATOM 730 C C . ASP A 1 97 ? 3.884 -0.742 -27.416 1.00 94.50 97 ASP A C 1
ATOM 732 O O . ASP A 1 97 ? 4.615 -1.459 -28.108 1.00 94.50 97 ASP A O 1
ATOM 736 N N . ASN A 1 98 ? 2.633 -1.069 -27.103 1.00 86.25 98 ASN A N 1
ATOM 737 C CA . ASN A 1 98 ? 2.026 -2.360 -27.368 1.00 86.25 98 ASN A CA 1
ATOM 738 C C . ASN A 1 98 ? 1.045 -2.359 -28.541 1.00 86.25 98 ASN A C 1
ATOM 740 O O . ASN A 1 98 ? 0.096 -3.140 -28.574 1.00 86.25 98 ASN A O 1
ATOM 744 N N . ALA A 1 99 ? 1.291 -1.544 -29.568 1.00 90.75 99 ALA A N 1
ATOM 745 C CA . ALA A 1 99 ? 0.633 -1.752 -30.861 1.00 90.75 99 ALA A CA 1
ATOM 746 C C . ALA A 1 99 ? 0.746 -3.222 -31.344 1.00 90.75 99 ALA A C 1
ATOM 748 O O . ALA A 1 99 ? -0.139 -3.728 -32.039 1.00 90.75 99 ALA A O 1
ATOM 749 N N . VAL A 1 100 ? 1.814 -3.919 -30.932 1.00 89.06 100 VAL A N 1
ATOM 750 C CA . VAL A 1 100 ? 1.981 -5.375 -31.010 1.00 89.06 100 VAL A CA 1
ATOM 751 C C . VAL A 1 100 ? 2.342 -5.911 -29.615 1.00 89.06 100 VAL A C 1
ATOM 753 O O . VAL A 1 100 ? 3.294 -5.386 -29.038 1.00 89.06 100 VAL A O 1
ATOM 756 N N . PRO A 1 101 ? 1.674 -6.975 -29.112 1.00 89.88 101 PRO A N 1
ATOM 757 C CA . PRO A 1 101 ? 1.994 -7.628 -27.840 1.00 89.88 101 PRO A CA 1
ATOM 758 C C . PRO A 1 101 ? 3.492 -7.881 -27.618 1.00 89.88 101 PRO A C 1
ATOM 760 O O . PRO A 1 101 ? 4.110 -8.652 -28.357 1.00 89.88 101 PRO A O 1
ATOM 763 N N . ILE A 1 102 ? 4.066 -7.294 -26.567 1.00 96.19 102 ILE A N 1
ATOM 764 C CA . ILE A 1 102 ? 5.446 -7.547 -26.137 1.00 96.19 102 ILE A CA 1
ATOM 765 C C . ILE A 1 102 ? 5.468 -8.734 -25.154 1.00 96.19 102 ILE A C 1
ATOM 767 O O . ILE A 1 102 ? 5.045 -8.609 -24.007 1.00 96.19 102 ILE A O 1
ATOM 771 N N . ASP A 1 103 ? 5.998 -9.888 -25.589 1.00 96.88 103 ASP A N 1
ATOM 772 C CA . ASP A 1 103 ? 6.212 -11.094 -24.756 1.00 96.88 103 ASP A CA 1
ATOM 773 C C . ASP A 1 103 ? 7.713 -11.397 -24.586 1.00 96.88 103 ASP A C 1
ATOM 775 O O . ASP A 1 103 ? 8.334 -12.129 -25.365 1.00 96.88 103 ASP A O 1
ATOM 779 N N . LEU A 1 104 ? 8.316 -10.834 -23.539 1.00 97.56 104 LEU A N 1
ATOM 780 C CA . LEU A 1 104 ? 9.710 -11.052 -23.160 1.00 97.56 104 LEU A CA 1
ATOM 781 C C . LEU A 1 104 ? 9.873 -12.358 -22.377 1.00 97.56 104 LEU A C 1
ATOM 783 O O . LEU A 1 104 ? 9.563 -12.446 -21.192 1.00 97.56 104 LEU A O 1
ATOM 787 N N . ARG A 1 105 ? 10.482 -13.368 -23.010 1.00 98.19 105 ARG A N 1
ATOM 788 C CA . ARG A 1 105 ? 10.793 -14.676 -22.383 1.00 98.19 105 ARG A CA 1
ATOM 789 C C . ARG A 1 105 ? 11.817 -14.617 -21.237 1.00 98.19 105 ARG A C 1
ATOM 791 O O . ARG A 1 105 ? 12.079 -15.609 -20.554 1.00 98.19 105 ARG A O 1
ATOM 798 N N . GLY A 1 106 ? 12.517 -13.501 -21.098 1.00 98.25 106 GLY A N 1
ATOM 799 C CA . GLY A 1 106 ? 13.551 -13.277 -20.097 1.00 98.25 106 GLY A CA 1
ATOM 800 C C . GLY A 1 106 ? 13.147 -12.197 -19.105 1.00 98.25 106 GLY A C 1
ATOM 801 O O . GLY A 1 106 ? 11.997 -12.138 -18.678 1.00 98.25 106 GLY A O 1
ATOM 802 N N . SER A 1 107 ? 14.124 -11.392 -18.695 1.00 98.56 107 SER A N 1
ATOM 803 C CA . SER A 1 107 ? 13.923 -10.278 -17.766 1.00 98.56 107 SER A CA 1
ATOM 804 C C . SER A 1 107 ? 13.929 -8.933 -18.488 1.00 98.56 107 SER A C 1
ATOM 806 O O . SER A 1 107 ? 14.612 -8.768 -19.503 1.00 98.56 107 SER A O 1
ATOM 808 N N . LEU A 1 108 ? 13.240 -7.959 -17.899 1.00 98.44 108 LEU A N 1
ATOM 809 C CA . LEU A 1 108 ? 13.304 -6.554 -18.280 1.00 98.44 108 LEU A CA 1
ATOM 810 C C . LEU A 1 108 ? 13.928 -5.742 -17.140 1.00 98.44 108 LEU A C 1
ATOM 812 O O . LEU A 1 108 ? 13.527 -5.875 -15.985 1.00 98.44 108 LEU A O 1
ATOM 816 N N . SER A 1 109 ? 14.908 -4.901 -17.457 1.00 98.56 109 SER A N 1
ATOM 817 C CA . SER A 1 109 ? 15.493 -3.958 -16.508 1.00 98.56 109 SER A CA 1
ATOM 818 C C . SER A 1 109 ? 15.588 -2.574 -17.134 1.00 98.56 109 SER A C 1
ATOM 820 O O . SER A 1 109 ? 16.139 -2.435 -18.225 1.00 98.56 109 SER A O 1
ATOM 822 N N . VAL A 1 110 ? 15.058 -1.569 -16.441 1.00 98.50 110 VAL A N 1
ATOM 823 C CA . VAL A 1 110 ? 15.171 -0.156 -16.802 1.00 98.50 110 VAL A CA 1
ATOM 824 C C . VAL A 1 110 ? 15.863 0.568 -15.655 1.00 98.50 110 VAL A C 1
ATOM 826 O O . VAL A 1 110 ? 15.432 0.479 -14.508 1.00 98.50 110 VAL A O 1
ATOM 829 N N . ASN A 1 111 ? 16.955 1.254 -15.960 1.00 98.31 111 ASN A N 1
ATOM 830 C CA . ASN A 1 111 ? 17.651 2.151 -15.059 1.00 98.31 111 ASN A CA 1
ATOM 831 C C . ASN A 1 111 ? 17.601 3.552 -15.672 1.00 98.31 111 ASN A C 1
ATOM 833 O O . ASN A 1 111 ? 18.347 3.812 -16.618 1.00 98.31 111 ASN A O 1
ATOM 837 N N . GLY A 1 112 ? 16.702 4.397 -15.165 1.00 97.44 112 GLY A N 1
ATOM 838 C CA . GLY A 1 112 ? 16.557 5.782 -15.614 1.00 97.44 112 GLY A CA 1
ATOM 839 C C . GLY A 1 112 ? 17.769 6.629 -15.238 1.00 97.44 112 GLY A C 1
ATOM 840 O O . GLY A 1 112 ? 18.187 7.475 -16.000 1.00 97.44 112 GLY A O 1
ATOM 841 N N . GLY A 1 113 ? 18.446 6.318 -14.129 1.00 96.44 113 GLY A N 1
ATOM 842 C CA . GLY A 1 113 ? 19.547 7.161 -13.671 1.00 96.44 113 GLY A CA 1
ATOM 843 C C . GLY A 1 113 ? 19.054 8.471 -13.039 1.00 96.44 113 GLY A C 1
ATOM 844 O O . GLY A 1 113 ? 17.933 8.523 -12.539 1.00 96.44 113 GLY A O 1
ATOM 845 N N . ASN A 1 114 ? 19.897 9.496 -12.910 1.00 95.75 114 ASN A N 1
ATOM 846 C CA . ASN A 1 114 ? 19.527 10.713 -12.172 1.00 95.75 114 ASN A CA 1
ATOM 847 C C . ASN A 1 114 ? 18.652 11.651 -13.008 1.00 95.75 114 ASN A C 1
ATOM 849 O O . ASN A 1 114 ? 19.054 12.025 -14.097 1.00 95.75 114 ASN A O 1
ATOM 853 N N . GLY A 1 115 ? 17.555 12.149 -12.439 1.00 95.56 115 GLY A N 1
ATOM 854 C CA . GLY A 1 115 ? 16.663 13.117 -13.088 1.00 95.56 115 GLY A CA 1
ATOM 855 C C . GLY A 1 115 ? 15.193 12.733 -12.941 1.00 95.56 115 GLY A C 1
ATOM 856 O O . GLY A 1 115 ? 14.861 11.810 -12.198 1.00 95.56 115 GLY A O 1
ATOM 857 N N . ALA A 1 116 ? 14.288 13.485 -13.562 1.00 96.62 116 ALA A N 1
ATOM 858 C CA . ALA A 1 116 ? 12.864 13.161 -13.556 1.00 96.62 116 ALA A CA 1
ATOM 859 C C . ALA A 1 116 ? 12.578 12.084 -14.610 1.00 96.62 116 ALA A C 1
ATOM 861 O O . ALA A 1 116 ? 12.398 12.393 -15.787 1.00 96.62 116 ALA A O 1
ATOM 862 N N . ASN A 1 117 ? 12.558 10.821 -14.188 1.00 97.50 117 ASN A N 1
ATOM 863 C CA . ASN A 1 117 ? 12.427 9.699 -15.109 1.00 97.50 117 ASN A CA 1
ATOM 864 C C . ASN A 1 117 ? 10.973 9.283 -15.285 1.00 97.50 117 ASN A C 1
ATOM 866 O O . ASN A 1 117 ? 10.174 9.329 -14.350 1.00 97.50 117 ASN A O 1
ATOM 870 N N . SER A 1 118 ? 10.631 8.770 -16.462 1.00 97.94 118 SER A N 1
ATOM 871 C CA . SER A 1 118 ? 9.332 8.164 -16.696 1.00 97.94 118 SER A CA 1
ATOM 872 C C . SER A 1 118 ? 9.428 6.836 -17.434 1.00 97.94 118 SER A C 1
ATOM 874 O O . SER A 1 118 ? 10.083 6.728 -18.468 1.00 97.94 118 SER A O 1
ATOM 876 N N . VAL A 1 119 ? 8.733 5.824 -16.913 1.00 98.38 119 VAL A N 1
ATOM 877 C CA . VAL A 1 119 ? 8.573 4.517 -17.556 1.00 98.38 119 VAL A CA 1
ATOM 878 C C . VAL A 1 119 ? 7.092 4.249 -17.767 1.00 98.38 119 VAL A C 1
ATOM 880 O O . VAL A 1 119 ? 6.319 4.225 -16.811 1.00 98.38 119 VAL A O 1
ATOM 883 N N . VAL A 1 120 ? 6.704 4.022 -19.018 1.00 98.25 120 VAL A N 1
ATOM 884 C CA . VAL A 1 120 ? 5.330 3.702 -19.410 1.00 98.25 120 VAL A CA 1
ATOM 885 C C . VAL A 1 120 ? 5.311 2.341 -20.088 1.00 98.25 120 VAL A C 1
ATOM 887 O O . VAL A 1 120 ? 6.073 2.088 -21.023 1.00 98.25 120 VAL A O 1
ATOM 890 N N . THR A 1 121 ? 4.444 1.447 -19.626 1.00 97.62 121 THR A N 1
ATOM 891 C CA . THR A 1 121 ? 4.218 0.143 -20.253 1.00 97.62 121 THR A CA 1
ATOM 892 C C . THR A 1 121 ? 2.731 -0.131 -20.343 1.00 97.62 121 THR A C 1
ATOM 894 O O . THR A 1 121 ? 2.025 0.073 -19.359 1.00 97.62 121 THR A O 1
ATOM 897 N N . THR A 1 122 ? 2.285 -0.694 -21.458 1.00 95.75 122 THR A N 1
ATOM 898 C CA . THR A 1 122 ? 0.917 -1.198 -21.616 1.00 95.75 122 THR A CA 1
ATOM 899 C C . THR A 1 122 ? 0.990 -2.630 -22.130 1.00 95.75 122 THR A C 1
ATOM 901 O O . THR A 1 122 ? 1.827 -2.918 -22.978 1.00 95.75 122 THR A O 1
ATOM 904 N N . ASP A 1 123 ? 0.157 -3.538 -21.611 1.00 95.12 123 ASP A N 1
ATOM 905 C CA . ASP A 1 123 ? 0.002 -4.925 -22.099 1.00 95.12 123 ASP A CA 1
ATOM 906 C C . ASP A 1 123 ? 1.328 -5.719 -22.193 1.00 95.12 123 ASP A C 1
ATOM 908 O O . ASP A 1 123 ? 1.529 -6.590 -23.048 1.00 95.12 123 ASP A O 1
ATOM 912 N N . LEU A 1 124 ? 2.267 -5.407 -21.303 1.00 97.00 124 LEU A N 1
ATOM 913 C CA . LEU A 1 124 ? 3.607 -5.974 -21.301 1.00 97.00 124 LEU A CA 1
ATOM 914 C C . LEU A 1 124 ? 3.629 -7.335 -20.594 1.00 97.00 124 LEU A C 1
ATOM 916 O O . LEU A 1 124 ? 3.252 -7.450 -19.425 1.00 97.00 124 LEU A O 1
ATOM 920 N N . LYS A 1 125 ? 4.184 -8.360 -21.248 1.00 97.81 125 LYS A N 1
ATOM 921 C CA . LYS A 1 125 ? 4.478 -9.651 -20.618 1.00 97.81 125 LYS A CA 1
ATOM 922 C C . LYS A 1 125 ? 5.984 -9.884 -20.474 1.00 97.81 125 LYS A C 1
ATOM 924 O O . LYS A 1 125 ? 6.731 -9.840 -21.446 1.00 97.81 125 LYS A O 1
ATOM 929 N N . VAL A 1 126 ? 6.424 -10.202 -19.257 1.00 98.25 126 VAL A N 1
ATOM 930 C CA . VAL A 1 126 ? 7.810 -10.548 -18.902 1.00 98.25 126 VAL A CA 1
ATOM 931 C C . VAL A 1 126 ? 7.804 -11.874 -18.146 1.00 98.25 126 VAL A C 1
ATOM 933 O O . VAL A 1 126 ? 7.322 -11.948 -17.026 1.00 98.25 126 VAL A O 1
ATOM 936 N N . GLU A 1 127 ? 8.342 -12.953 -18.712 1.00 98.50 127 GLU A N 1
ATOM 937 C CA . GLU A 1 127 ? 8.273 -14.286 -18.086 1.00 98.50 127 GLU A CA 1
ATOM 938 C C . GLU A 1 127 ? 9.138 -14.429 -16.826 1.00 98.50 127 GLU A C 1
ATOM 940 O O . GLU A 1 127 ? 8.897 -15.326 -16.016 1.00 98.50 127 GLU A O 1
ATOM 945 N N . LYS A 1 128 ? 10.150 -13.571 -16.652 1.00 98.50 128 LYS A N 1
ATOM 946 C CA . LYS A 1 128 ? 11.000 -13.538 -15.454 1.00 98.50 128 LYS A CA 1
ATOM 947 C C . LYS A 1 128 ? 10.770 -12.255 -14.661 1.00 98.50 128 LYS A C 1
ATOM 949 O O . LYS A 1 128 ? 9.637 -11.956 -14.316 1.00 98.50 128 LYS A O 1
ATOM 954 N N . ASN A 1 129 ? 11.832 -11.532 -14.313 1.00 98.56 129 ASN A N 1
ATOM 955 C CA . ASN A 1 129 ? 11.746 -10.365 -13.440 1.00 98.56 129 ASN A CA 1
ATOM 956 C C . ASN A 1 129 ? 11.636 -9.083 -14.260 1.00 98.56 129 ASN A C 1
ATOM 958 O O . ASN A 1 129 ? 12.294 -8.958 -15.297 1.00 98.56 129 ASN A O 1
ATOM 962 N N . PHE A 1 130 ? 10.878 -8.126 -13.738 1.00 98.50 130 PHE A N 1
ATOM 963 C CA . PHE A 1 130 ? 10.832 -6.759 -14.235 1.00 98.50 130 PHE A CA 1
ATOM 964 C C . PHE A 1 130 ? 11.345 -5.825 -13.134 1.00 98.50 130 PHE A C 1
ATOM 966 O O . PHE A 1 130 ? 10.848 -5.846 -12.011 1.00 98.50 130 PHE A O 1
ATOM 973 N N . SER A 1 131 ? 12.387 -5.050 -13.427 1.00 98.56 131 SER A N 1
ATOM 974 C CA . SER A 1 131 ? 12.940 -4.069 -12.495 1.00 98.56 131 SER A CA 1
ATOM 975 C C . SER A 1 131 ? 12.985 -2.669 -13.097 1.00 98.56 131 SER A C 1
ATOM 977 O O . SER A 1 131 ? 13.486 -2.520 -14.213 1.00 98.56 131 SER A O 1
ATOM 979 N N . ILE A 1 132 ? 12.592 -1.663 -12.321 1.00 98.44 132 ILE A N 1
ATOM 980 C CA . ILE A 1 132 ? 12.824 -0.247 -12.610 1.00 98.44 132 ILE A CA 1
ATOM 981 C C . ILE A 1 132 ? 13.677 0.339 -11.486 1.00 98.44 132 ILE A C 1
ATOM 983 O O . ILE A 1 132 ? 13.436 0.082 -10.306 1.00 98.44 132 ILE A O 1
ATOM 987 N N . THR A 1 133 ? 14.720 1.077 -11.842 1.00 98.12 133 THR A N 1
ATOM 988 C CA . THR A 1 133 ? 15.538 1.849 -10.904 1.00 98.12 133 THR A CA 1
ATOM 989 C C . THR A 1 133 ? 15.665 3.267 -11.423 1.00 98.12 133 THR A C 1
ATOM 991 O O . THR A 1 133 ? 16.266 3.484 -12.469 1.00 98.12 133 THR A O 1
ATOM 994 N N . ASN A 1 134 ? 15.124 4.219 -10.684 1.00 96.88 134 ASN A N 1
ATOM 995 C CA . ASN A 1 134 ? 15.346 5.632 -10.918 1.00 96.88 134 ASN A CA 1
ATOM 996 C C . ASN A 1 134 ? 16.427 6.100 -9.935 1.00 96.88 134 ASN A C 1
ATOM 998 O O . ASN A 1 134 ? 16.513 5.629 -8.796 1.00 96.88 134 ASN A O 1
ATOM 1002 N N . GLY A 1 135 ? 17.350 6.917 -10.432 1.00 89.94 135 GLY A N 1
ATOM 1003 C CA . GLY A 1 135 ? 18.471 7.464 -9.673 1.00 89.94 135 GLY A CA 1
ATOM 1004 C C . GLY A 1 135 ? 18.019 8.577 -8.738 1.00 89.94 135 GLY A C 1
ATOM 1005 O O . GLY A 1 135 ? 16.864 8.661 -8.360 1.00 89.94 135 GLY A O 1
ATOM 1006 N N . THR A 1 136 ? 18.929 9.444 -8.307 1.00 85.44 136 THR A N 1
ATOM 1007 C CA . THR A 1 136 ? 18.561 10.540 -7.398 1.00 85.44 136 THR A CA 1
ATOM 1008 C C . THR A 1 136 ? 18.059 11.755 -8.171 1.00 85.44 136 THR A C 1
ATOM 1010 O O . THR A 1 136 ? 18.717 12.191 -9.112 1.00 85.44 136 THR A O 1
ATOM 1013 N N . ASN A 1 137 ? 16.942 12.350 -7.750 1.00 80.88 137 ASN A N 1
ATOM 1014 C CA . ASN A 1 137 ? 16.343 13.504 -8.416 1.00 80.88 137 ASN A CA 1
ATOM 1015 C C . ASN A 1 137 ? 15.816 14.535 -7.414 1.00 80.88 137 ASN A C 1
ATOM 1017 O O . ASN A 1 137 ? 14.623 14.795 -7.332 1.00 80.88 137 ASN A O 1
ATOM 1021 N N . ALA A 1 138 ? 16.731 15.188 -6.685 1.00 76.12 138 ALA A N 1
ATOM 1022 C CA . ALA A 1 138 ? 16.412 16.065 -5.547 1.00 76.12 138 ALA A CA 1
ATOM 1023 C C . ALA A 1 138 ? 15.369 17.182 -5.808 1.00 76.12 138 ALA A C 1
ATOM 1025 O O . ALA A 1 138 ? 14.905 17.804 -4.852 1.00 76.12 138 ALA A O 1
ATOM 1026 N N . SER A 1 139 ? 15.024 17.470 -7.067 1.00 72.31 139 SER A N 1
ATOM 1027 C CA . SER A 1 139 ? 13.967 18.407 -7.466 1.00 72.31 139 SER A CA 1
ATOM 1028 C C . SER A 1 139 ? 13.072 17.911 -8.618 1.00 72.31 139 SER A C 1
ATOM 1030 O O . SER A 1 139 ? 12.393 18.731 -9.232 1.00 72.31 139 SER A O 1
ATOM 1032 N N . GLY A 1 140 ? 13.103 16.618 -8.953 1.00 87.31 140 GLY A N 1
ATOM 1033 C CA . GLY A 1 140 ? 12.332 16.006 -10.042 1.00 87.31 140 GLY A CA 1
ATOM 1034 C C . GLY A 1 140 ? 11.235 15.071 -9.535 1.00 87.31 140 GLY A C 1
ATOM 1035 O O . GLY A 1 140 ? 11.109 14.858 -8.327 1.00 87.31 140 GLY A O 1
ATOM 1036 N N . SER A 1 141 ? 10.440 14.534 -10.465 1.00 95.81 141 SER A N 1
ATOM 1037 C CA . SER A 1 141 ? 9.456 13.497 -10.159 1.00 95.81 141 SER A CA 1
ATOM 1038 C C . SER A 1 141 ? 9.655 12.270 -11.034 1.00 95.81 141 SER A C 1
ATOM 1040 O O . SER A 1 141 ? 9.775 12.401 -12.251 1.00 95.81 141 SER A O 1
ATOM 1042 N N . ASP A 1 142 ? 9.687 11.097 -10.405 1.00 97.44 142 ASP A N 1
ATOM 1043 C CA . ASP A 1 142 ? 9.722 9.819 -11.111 1.00 97.44 142 ASP A CA 1
ATOM 1044 C C . ASP A 1 142 ? 8.291 9.329 -11.364 1.00 97.44 142 ASP A C 1
ATOM 1046 O O . ASP A 1 142 ? 7.493 9.216 -10.429 1.00 97.44 142 ASP A O 1
ATOM 1050 N N . ILE A 1 143 ? 7.961 9.015 -12.619 1.00 98.00 143 ILE A N 1
ATOM 1051 C CA . ILE A 1 143 ? 6.613 8.609 -13.038 1.00 98.00 143 ILE A CA 1
ATOM 1052 C C . ILE A 1 143 ? 6.642 7.218 -13.667 1.00 98.00 143 ILE A C 1
ATOM 1054 O O . ILE A 1 143 ? 7.109 7.036 -14.789 1.00 98.00 143 ILE A O 1
ATOM 1058 N N . ASN A 1 144 ? 6.062 6.231 -12.991 1.00 98.31 144 ASN A N 1
ATOM 1059 C CA . ASN A 1 144 ? 5.978 4.863 -13.497 1.00 98.31 144 ASN A CA 1
ATOM 1060 C C . ASN A 1 144 ? 4.514 4.487 -13.733 1.00 98.31 144 ASN A C 1
ATOM 1062 O O . ASN A 1 144 ? 3.743 4.391 -12.782 1.00 98.31 144 ASN A O 1
ATOM 1066 N N . THR A 1 145 ? 4.128 4.272 -14.989 1.00 98.12 145 THR A N 1
ATOM 1067 C CA . THR A 1 145 ? 2.787 3.807 -15.373 1.00 98.12 145 THR A CA 1
ATOM 1068 C C . THR A 1 145 ? 2.895 2.418 -15.990 1.00 98.12 145 THR A C 1
ATOM 1070 O O . THR A 1 145 ? 3.539 2.237 -17.021 1.00 98.12 145 THR A O 1
ATOM 1073 N N . ILE A 1 146 ? 2.307 1.424 -15.332 1.00 98.19 146 ILE A N 1
ATOM 1074 C CA . ILE A 1 146 ? 2.414 0.009 -15.684 1.00 98.19 146 ILE A CA 1
ATOM 1075 C C . ILE A 1 146 ? 1.002 -0.561 -15.821 1.00 98.19 146 ILE A C 1
ATOM 1077 O O . ILE A 1 146 ? 0.402 -1.029 -14.852 1.00 98.19 146 ILE A O 1
ATOM 1081 N N . ASP A 1 147 ? 0.485 -0.539 -17.043 1.00 97.12 147 ASP A N 1
ATOM 1082 C CA . ASP A 1 147 ? -0.865 -0.988 -17.363 1.00 97.12 147 ASP A CA 1
ATOM 1083 C C . ASP A 1 147 ? -0.851 -2.406 -17.963 1.00 97.12 147 ASP A C 1
ATOM 1085 O O . ASP A 1 147 ? -0.003 -2.753 -18.790 1.00 97.12 147 ASP A O 1
ATOM 1089 N N . ASN A 1 148 ? -1.811 -3.241 -17.553 1.00 95.94 148 ASN A N 1
ATOM 1090 C CA . ASN A 1 148 ? -2.061 -4.591 -18.090 1.00 95.94 148 ASN A CA 1
ATOM 1091 C C . ASN A 1 148 ? -0.837 -5.528 -18.084 1.00 95.94 148 ASN A C 1
ATOM 1093 O O . ASN A 1 148 ? -0.631 -6.332 -18.996 1.00 95.94 148 ASN A O 1
ATOM 1097 N N . VAL A 1 149 ? 0.009 -5.429 -17.059 1.00 97.19 149 VAL A N 1
ATOM 1098 C CA . VAL A 1 149 ? 1.274 -6.170 -17.013 1.00 97.19 149 VAL A CA 1
ATOM 1099 C C . VAL A 1 149 ? 1.101 -7.623 -16.558 1.00 97.19 149 VAL A C 1
ATOM 1101 O O . VAL A 1 149 ? 0.364 -7.929 -15.620 1.00 97.19 149 VAL A O 1
ATOM 1104 N N . THR A 1 150 ? 1.863 -8.534 -17.162 1.00 98.00 150 THR A N 1
ATOM 1105 C CA . THR A 1 150 ? 2.087 -9.891 -16.642 1.00 98.00 150 THR A CA 1
ATOM 1106 C C . THR A 1 150 ? 3.577 -10.138 -16.425 1.00 98.00 150 THR A C 1
ATOM 1108 O O . THR A 1 150 ? 4.332 -10.305 -17.379 1.00 98.00 150 THR A O 1
ATOM 1111 N N . VAL A 1 151 ? 4.010 -10.232 -15.171 1.00 98.44 151 VAL A N 1
ATOM 1112 C CA . VAL A 1 151 ? 5.381 -10.574 -14.773 1.00 98.44 151 VAL A CA 1
ATOM 1113 C C . VAL A 1 151 ? 5.383 -11.978 -14.169 1.00 98.44 151 VAL A C 1
ATOM 1115 O O . VAL A 1 151 ? 4.712 -12.220 -13.175 1.00 98.44 151 VAL A O 1
ATOM 1118 N N . GLY A 1 152 ? 6.115 -12.931 -14.742 1.00 98.50 152 GLY A N 1
ATOM 1119 C CA . GLY A 1 152 ? 6.176 -14.306 -14.228 1.00 98.50 152 GLY A CA 1
ATOM 1120 C C . GLY A 1 152 ? 6.985 -14.435 -12.931 1.00 98.50 152 GLY A C 1
ATOM 1121 O O . GLY A 1 152 ? 6.673 -15.270 -12.085 1.00 98.50 152 GLY A O 1
ATOM 1122 N N . GLY A 1 153 ? 8.013 -13.600 -12.768 1.00 98.50 153 GLY A N 1
ATOM 1123 C CA . GLY A 1 153 ? 8.818 -13.452 -11.556 1.00 98.50 153 GLY A CA 1
ATOM 1124 C C . GLY A 1 153 ? 8.377 -12.257 -10.710 1.00 98.50 153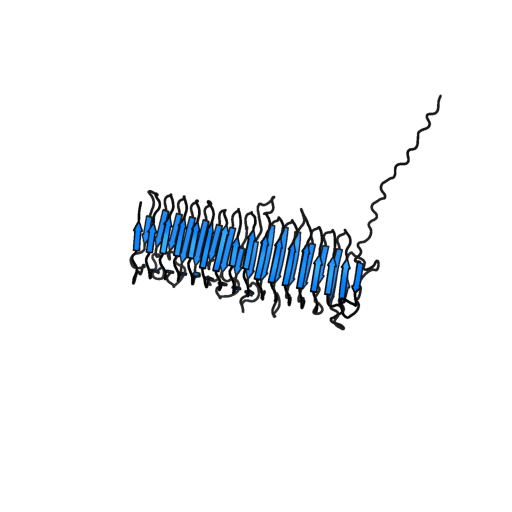 GLY A C 1
ATOM 1125 O O . GLY A 1 153 ? 7.185 -11.995 -10.564 1.00 98.50 153 GLY A O 1
ATOM 1126 N N . SER A 1 154 ? 9.340 -11.539 -10.133 1.00 98.62 154 SER A N 1
ATOM 1127 C CA . SER A 1 154 ? 9.071 -10.369 -9.285 1.00 98.62 154 SER A CA 1
ATOM 1128 C C . SER A 1 154 ? 9.087 -9.058 -10.071 1.00 98.62 154 SER A C 1
ATOM 1130 O O . SER A 1 154 ? 9.843 -8.918 -11.039 1.00 98.62 154 SER A O 1
ATOM 1132 N N . LEU A 1 155 ? 8.301 -8.091 -9.593 1.00 98.62 155 LEU A N 1
ATOM 1133 C CA . LEU A 1 155 ? 8.337 -6.692 -10.017 1.00 98.62 155 LEU A CA 1
ATOM 1134 C C . LEU A 1 155 ? 8.995 -5.853 -8.914 1.00 98.62 155 LEU A C 1
ATOM 1136 O O . LEU A 1 155 ? 8.507 -5.815 -7.784 1.00 98.62 155 LEU A O 1
ATOM 1140 N N . THR A 1 156 ? 10.108 -5.196 -9.233 1.00 98.56 156 THR A N 1
ATOM 1141 C CA . THR A 1 156 ? 10.845 -4.339 -8.292 1.00 98.56 156 THR A CA 1
ATOM 1142 C C . THR A 1 156 ? 10.970 -2.930 -8.850 1.00 98.56 156 THR A C 1
ATOM 1144 O O . THR A 1 156 ? 11.528 -2.752 -9.927 1.00 98.56 156 THR A O 1
ATOM 1147 N N . ILE A 1 157 ? 10.522 -1.929 -8.102 1.00 98.50 157 ILE A N 1
ATOM 1148 C CA . ILE A 1 157 ? 10.632 -0.514 -8.461 1.00 98.50 157 ILE A CA 1
ATOM 1149 C C . ILE A 1 157 ? 11.387 0.197 -7.338 1.00 98.50 157 ILE A C 1
ATOM 1151 O O . ILE A 1 157 ? 10.971 0.156 -6.181 1.00 98.50 157 ILE A O 1
ATOM 1155 N N . ASN A 1 158 ? 12.515 0.818 -7.668 1.00 98.25 158 ASN A N 1
ATOM 1156 C CA . ASN A 1 158 ? 13.284 1.643 -6.741 1.00 98.25 158 ASN A CA 1
ATOM 1157 C C . ASN A 1 158 ? 13.314 3.065 -7.293 1.00 98.25 158 ASN A C 1
ATOM 1159 O O . ASN A 1 158 ? 13.974 3.299 -8.301 1.00 98.25 158 ASN A O 1
ATOM 1163 N N . ASN A 1 159 ? 12.593 3.980 -6.659 1.00 97.62 159 ASN A N 1
ATOM 1164 C CA . ASN A 1 159 ? 12.557 5.384 -7.037 1.00 97.62 159 ASN A CA 1
ATOM 1165 C C . ASN A 1 159 ? 13.583 6.205 -6.259 1.00 97.62 159 ASN A C 1
ATOM 1167 O O . ASN A 1 159 ? 14.066 5.802 -5.192 1.00 97.62 159 ASN A O 1
ATOM 1171 N N . GLY A 1 160 ? 13.914 7.353 -6.840 1.00 95.12 160 GLY A N 1
ATOM 1172 C CA . GLY A 1 160 ? 14.850 8.313 -6.300 1.00 95.12 160 GLY A CA 1
ATOM 1173 C C . GLY A 1 160 ? 14.348 9.087 -5.095 1.00 95.12 160 GLY A C 1
ATOM 1174 O O . GLY A 1 160 ? 13.278 8.846 -4.546 1.00 95.12 160 GLY A O 1
ATOM 1175 N N . ALA A 1 161 ? 15.171 10.048 -4.679 1.00 95.25 161 ALA A N 1
ATOM 1176 C CA . ALA A 1 161 ? 14.748 11.129 -3.797 1.00 95.25 161 ALA A CA 1
ATOM 1177 C C . ALA A 1 161 ? 14.102 12.224 -4.639 1.00 95.25 161 ALA A C 1
ATOM 1179 O O . ALA A 1 161 ? 14.819 12.791 -5.444 1.00 95.25 161 ALA A O 1
ATOM 1180 N N . GLY A 1 162 ? 12.849 12.569 -4.391 1.00 95.31 162 GLY A N 1
ATOM 1181 C CA . GLY A 1 162 ? 11.993 13.390 -5.242 1.00 95.31 162 GLY A CA 1
ATOM 1182 C C . GLY A 1 162 ? 10.548 12.932 -5.048 1.00 95.31 162 GLY A C 1
ATOM 1183 O O . GLY A 1 162 ? 10.306 11.948 -4.354 1.00 95.31 162 GLY A O 1
ATOM 1184 N N . ASP A 1 163 ? 9.576 13.636 -5.624 1.00 96.19 163 ASP A N 1
ATOM 1185 C CA . ASP A 1 163 ? 8.183 13.177 -5.552 1.00 96.19 163 ASP A CA 1
ATOM 1186 C C . ASP A 1 163 ? 7.983 12.002 -6.528 1.00 96.19 163 ASP A C 1
ATOM 1188 O O . ASP A 1 163 ? 8.367 12.091 -7.692 1.00 96.19 163 ASP A O 1
ATOM 1192 N N . THR A 1 164 ? 7.348 10.911 -6.111 1.00 97.31 164 THR A N 1
ATOM 1193 C CA . THR A 1 164 ? 7.090 9.763 -6.998 1.00 97.31 164 THR A CA 1
ATOM 1194 C C . THR A 1 164 ? 5.610 9.653 -7.346 1.00 97.31 164 THR A C 1
ATOM 1196 O O . THR A 1 164 ? 4.751 9.775 -6.473 1.00 97.31 164 THR A O 1
ATOM 1199 N N . ALA A 1 165 ? 5.295 9.335 -8.602 1.00 97.75 165 ALA A N 1
ATOM 1200 C CA . ALA A 1 165 ? 3.975 8.866 -9.009 1.00 97.75 165 ALA A CA 1
ATOM 1201 C C . ALA A 1 165 ? 4.083 7.474 -9.638 1.00 97.75 165 ALA A C 1
ATOM 1203 O O . ALA A 1 165 ? 4.699 7.285 -10.686 1.00 97.75 165 ALA A O 1
ATOM 1204 N N . MET A 1 166 ? 3.469 6.484 -9.006 1.00 98.38 166 MET A N 1
ATOM 1205 C CA . MET A 1 166 ? 3.411 5.127 -9.522 1.00 98.38 166 MET A CA 1
ATOM 1206 C C . MET A 1 166 ? 1.973 4.658 -9.637 1.00 98.38 166 MET A C 1
ATOM 1208 O O . MET A 1 166 ? 1.195 4.736 -8.687 1.00 98.38 166 MET A O 1
ATOM 1212 N N . ASP A 1 167 ? 1.668 4.114 -10.803 1.00 98.31 167 ASP A N 1
ATOM 1213 C CA . ASP A 1 167 ? 0.369 3.574 -11.142 1.00 98.31 167 ASP A CA 1
ATOM 1214 C C . ASP A 1 167 ? 0.571 2.203 -11.790 1.00 98.31 167 ASP A C 1
ATOM 1216 O O . ASP A 1 167 ? 1.134 2.097 -12.880 1.00 98.31 167 ASP A O 1
ATOM 1220 N N . ILE A 1 168 ? 0.187 1.143 -11.080 1.00 98.06 168 ILE A N 1
ATOM 1221 C CA . ILE A 1 168 ? 0.143 -0.224 -11.593 1.00 98.06 168 ILE A CA 1
ATOM 1222 C C . ILE A 1 168 ? -1.317 -0.630 -11.612 1.00 98.06 168 ILE A C 1
ATOM 1224 O O . ILE A 1 168 ? -1.924 -0.800 -10.551 1.00 98.06 168 ILE A O 1
ATOM 1228 N N . ARG A 1 169 ? -1.877 -0.812 -12.803 1.00 96.44 169 ARG A N 1
ATOM 1229 C CA . ARG A 1 169 ? -3.298 -1.119 -12.946 1.00 96.44 169 ARG A CA 1
ATOM 1230 C C . ARG A 1 169 ? -3.587 -2.027 -14.123 1.00 96.44 169 ARG A C 1
ATOM 1232 O O . ARG A 1 169 ? -2.712 -2.463 -14.875 1.00 96.44 169 ARG A O 1
ATOM 1239 N N . ARG A 1 170 ? -4.866 -2.334 -14.262 1.00 94.81 170 ARG A N 1
ATOM 1240 C CA . ARG A 1 170 ? -5.423 -2.998 -15.425 1.00 94.81 170 ARG A CA 1
ATOM 1241 C C . ARG A 1 170 ? -6.576 -2.161 -15.948 1.00 94.81 170 ARG A C 1
ATOM 1243 O O . ARG A 1 170 ? -7.557 -1.975 -15.234 1.00 94.81 170 ARG A O 1
ATOM 1250 N N . ASP A 1 171 ? -6.475 -1.690 -17.179 1.00 92.56 171 ASP A N 1
ATOM 1251 C CA . ASP A 1 171 ? -7.504 -0.882 -17.838 1.00 92.56 171 ASP A CA 1
ATOM 1252 C C . ASP A 1 171 ? -8.285 -1.667 -18.909 1.00 92.56 171 ASP A C 1
ATOM 1254 O O . ASP A 1 171 ? -9.314 -1.195 -19.394 1.00 92.56 171 ASP A O 1
ATOM 1258 N N . THR A 1 172 ? -7.855 -2.893 -19.232 1.00 91.50 172 THR A N 1
ATOM 1259 C CA . THR A 1 172 ? -8.552 -3.789 -20.163 1.00 91.50 172 THR A CA 1
ATOM 1260 C C . THR A 1 172 ? -8.964 -5.121 -19.532 1.00 91.50 172 THR A C 1
ATOM 1262 O O . THR A 1 172 ? -8.475 -5.551 -18.485 1.00 91.50 172 THR A O 1
ATOM 1265 N N . ALA A 1 173 ? -9.888 -5.826 -20.191 1.00 88.06 173 ALA A N 1
ATOM 1266 C CA . ALA A 1 173 ? -10.276 -7.168 -19.778 1.00 88.06 173 ALA A CA 1
ATOM 1267 C C . ALA A 1 173 ? -9.080 -8.136 -19.855 1.00 88.06 173 ALA A C 1
ATOM 1269 O O . ALA A 1 173 ? -8.352 -8.171 -20.842 1.00 88.06 173 ALA A O 1
ATOM 1270 N N . GLY A 1 174 ? -8.918 -8.982 -18.839 1.00 89.38 174 GLY A N 1
ATOM 1271 C CA . GLY A 1 174 ? -7.764 -9.875 -18.725 1.00 89.38 174 GLY A CA 1
ATOM 1272 C C . GLY A 1 174 ? -7.298 -10.006 -17.284 1.00 89.38 174 GLY A C 1
ATOM 1273 O O . GLY A 1 174 ? -8.062 -9.733 -16.360 1.00 89.38 174 GLY A O 1
ATOM 1274 N N . VAL A 1 175 ? -6.051 -10.423 -17.083 1.00 91.44 175 VAL A N 1
ATOM 1275 C CA . VAL A 1 175 ? -5.434 -10.517 -15.756 1.00 91.44 175 VAL A CA 1
ATOM 1276 C C . VAL A 1 175 ? -4.105 -9.778 -15.792 1.00 91.44 175 VAL A C 1
ATOM 1278 O O . VAL A 1 175 ? -3.235 -10.153 -16.574 1.00 91.44 175 VAL A O 1
ATOM 1281 N N . SER A 1 176 ? -3.940 -8.792 -14.912 1.00 96.38 176 SER A N 1
ATOM 1282 C CA . SER A 1 176 ? -2.621 -8.271 -14.558 1.00 96.38 176 SER A CA 1
ATOM 1283 C C . SER A 1 176 ? -2.078 -9.101 -13.404 1.00 96.38 176 SER A C 1
ATOM 1285 O O . SER A 1 176 ? -2.778 -9.331 -12.410 1.00 96.38 176 SER A O 1
ATOM 1287 N N . ALA A 1 177 ? -0.847 -9.588 -13.528 1.00 97.88 177 ALA A N 1
ATOM 1288 C CA . ALA A 1 177 ? -0.263 -10.460 -12.520 1.00 97.88 177 ALA A CA 1
ATOM 1289 C C . ALA A 1 177 ? 1.239 -10.255 -12.332 1.00 97.88 177 ALA A C 1
ATOM 1291 O O . ALA A 1 177 ? 1.980 -10.072 -13.292 1.00 97.88 177 ALA A O 1
ATOM 1292 N N . VAL A 1 178 ? 1.691 -10.396 -11.089 1.00 98.50 178 VAL A N 1
ATOM 1293 C CA . VAL A 1 178 ? 3.093 -10.594 -10.713 1.00 98.50 178 VAL A CA 1
ATOM 1294 C C . VAL A 1 178 ? 3.187 -11.958 -10.035 1.00 98.50 178 VAL A C 1
ATOM 1296 O O . VAL A 1 178 ? 2.659 -12.151 -8.945 1.00 98.50 178 VAL A O 1
ATOM 1299 N N . GLY A 1 179 ? 3.819 -12.938 -10.678 1.00 98.38 179 GLY A N 1
ATOM 1300 C CA . GLY A 1 179 ? 3.910 -14.310 -10.173 1.00 98.38 179 GLY A CA 1
ATOM 1301 C C . GLY A 1 179 ? 4.750 -14.430 -8.899 1.00 98.38 179 GLY A C 1
ATOM 1302 O O . GLY A 1 179 ? 4.479 -15.284 -8.058 1.00 98.38 179 GLY A O 1
ATOM 1303 N N . GLY A 1 180 ? 5.749 -13.560 -8.744 1.00 98.50 180 GLY A N 1
ATOM 1304 C CA . GLY A 1 180 ? 6.556 -13.389 -7.540 1.00 98.50 180 GLY A CA 1
ATOM 1305 C C . GLY A 1 180 ? 6.029 -12.279 -6.629 1.00 98.50 180 GLY A C 1
ATOM 1306 O O . GLY A 1 180 ? 4.825 -12.101 -6.464 1.00 98.50 180 GLY A O 1
ATOM 1307 N N . SER A 1 181 ? 6.947 -11.531 -6.019 1.00 98.69 181 SER A N 1
ATOM 1308 C CA . SER A 1 181 ? 6.609 -10.403 -5.141 1.00 98.69 181 SER A CA 1
ATOM 1309 C C . SER A 1 181 ? 6.633 -9.075 -5.896 1.00 98.69 181 SER A C 1
ATOM 1311 O O . SER A 1 181 ? 7.393 -8.913 -6.853 1.00 98.69 181 SER A O 1
ATOM 1313 N N . LEU A 1 182 ? 5.858 -8.113 -5.402 1.00 98.62 182 LEU A N 1
ATOM 1314 C CA . LEU A 1 182 ? 5.939 -6.705 -5.779 1.00 98.62 182 LEU A CA 1
ATOM 1315 C C . LEU A 1 182 ? 6.672 -5.938 -4.672 1.00 98.62 182 LEU A C 1
ATOM 1317 O O . LEU A 1 182 ? 6.281 -5.996 -3.507 1.00 98.62 182 LEU A O 1
ATOM 1321 N N . SER A 1 183 ? 7.740 -5.229 -5.028 1.00 98.62 183 SER A N 1
ATOM 1322 C CA . SER A 1 183 ? 8.491 -4.385 -4.098 1.00 98.62 183 SER A CA 1
ATOM 1323 C C . SER A 1 183 ? 8.667 -2.994 -4.670 1.00 98.62 183 SER A C 1
ATOM 1325 O O . SER A 1 183 ? 9.210 -2.842 -5.761 1.00 98.62 183 SER A O 1
ATOM 1327 N N . ILE A 1 184 ? 8.278 -1.994 -3.894 1.00 98.62 184 ILE A N 1
ATOM 1328 C CA . ILE A 1 184 ? 8.413 -0.582 -4.219 1.00 98.62 184 ILE A CA 1
ATOM 1329 C C . ILE A 1 184 ? 9.191 0.083 -3.092 1.00 98.62 184 ILE A C 1
ATOM 1331 O O . ILE A 1 184 ? 8.847 -0.064 -1.918 1.00 98.62 184 ILE A O 1
ATOM 1335 N N . THR A 1 185 ? 1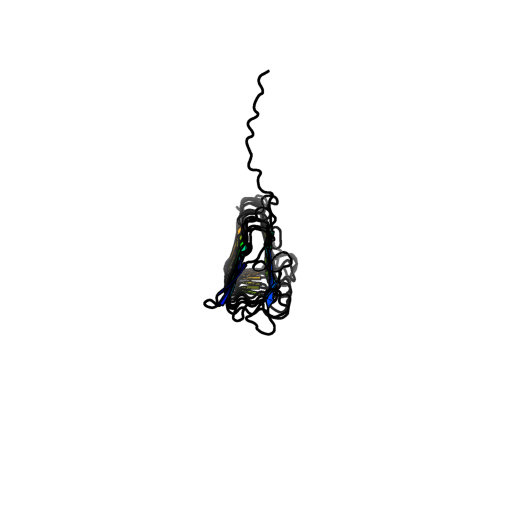0.236 0.816 -3.448 1.00 98.31 185 THR A N 1
ATOM 1336 C CA . THR A 1 185 ? 10.981 1.659 -2.514 1.00 98.31 185 THR A CA 1
ATOM 1337 C C . THR A 1 185 ? 11.065 3.058 -3.087 1.00 98.31 185 THR A C 1
ATOM 1339 O O . THR A 1 185 ? 11.612 3.219 -4.172 1.00 98.31 185 THR A O 1
ATOM 1342 N N . ASN A 1 186 ? 10.557 4.043 -2.357 1.00 97.88 186 ASN A N 1
ATOM 1343 C CA . ASN A 1 186 ? 10.654 5.452 -2.713 1.00 97.88 186 ASN A CA 1
ATOM 1344 C C . ASN A 1 186 ? 11.670 6.150 -1.800 1.00 97.88 186 ASN A C 1
ATOM 1346 O O . ASN A 1 186 ? 11.873 5.750 -0.646 1.00 97.88 186 ASN A O 1
ATOM 1350 N N . GLY A 1 187 ? 12.357 7.161 -2.326 1.00 96.88 187 GLY A N 1
ATOM 1351 C CA . GLY A 1 187 ? 13.222 8.025 -1.532 1.00 96.88 187 GLY A CA 1
ATOM 1352 C C . GLY A 1 187 ? 12.424 9.075 -0.751 1.00 96.88 187 GLY A C 1
ATOM 1353 O O . GLY A 1 187 ? 11.230 8.926 -0.529 1.00 96.88 187 GLY A O 1
ATOM 1354 N N . PRO A 1 188 ? 13.086 10.123 -0.235 1.00 96.62 188 PRO A N 1
ATOM 1355 C CA . PRO A 1 188 ? 12.396 11.264 0.362 1.00 96.62 188 PRO A CA 1
ATOM 1356 C C . PRO A 1 188 ? 11.553 12.036 -0.663 1.00 96.62 188 PRO A C 1
ATOM 1358 O O . PRO A 1 188 ? 12.105 12.429 -1.687 1.00 96.62 188 PRO A O 1
ATOM 1361 N N . GLY A 1 189 ? 10.292 12.336 -0.350 1.00 96.31 189 GLY A N 1
ATOM 1362 C CA . GLY A 1 189 ? 9.373 13.036 -1.248 1.00 96.31 189 GLY A CA 1
ATOM 1363 C C . GLY A 1 189 ? 7.901 12.903 -0.854 1.00 96.31 189 GLY A C 1
ATOM 1364 O O . GLY A 1 189 ? 7.563 12.416 0.226 1.00 96.31 189 GLY A O 1
ATOM 1365 N N . THR A 1 190 ? 7.016 13.395 -1.723 1.00 97.00 190 THR A N 1
ATOM 1366 C CA . THR A 1 190 ? 5.581 13.092 -1.694 1.00 97.00 190 THR A CA 1
ATOM 1367 C C . THR A 1 190 ? 5.332 11.934 -2.652 1.00 97.00 190 THR A C 1
ATOM 1369 O O . THR A 1 190 ? 5.271 12.144 -3.862 1.00 97.00 190 THR A O 1
ATOM 1372 N N . ASP A 1 191 ? 5.177 10.721 -2.124 1.00 97.50 191 ASP A N 1
ATOM 1373 C CA . ASP A 1 191 ? 5.119 9.512 -2.946 1.00 97.50 191 ASP A CA 1
ATOM 1374 C C . ASP A 1 191 ? 3.696 8.964 -3.074 1.00 97.50 191 ASP A C 1
ATOM 1376 O O . ASP A 1 191 ? 3.041 8.627 -2.087 1.00 97.50 191 ASP A O 1
ATOM 1380 N N . SER A 1 192 ? 3.203 8.850 -4.303 1.00 97.94 192 SER A N 1
ATOM 1381 C CA . SER A 1 192 ? 1.910 8.244 -4.612 1.00 97.94 192 SER A CA 1
ATOM 1382 C C . SER A 1 192 ? 2.105 6.872 -5.241 1.00 97.94 192 SER A C 1
ATOM 1384 O O . SER A 1 192 ? 2.788 6.735 -6.255 1.00 97.94 192 SER A O 1
ATOM 1386 N N . ASN A 1 193 ? 1.480 5.860 -4.643 1.00 98.38 193 ASN A N 1
ATOM 1387 C CA . ASN A 1 193 ? 1.521 4.487 -5.129 1.00 98.38 193 ASN A CA 1
ATOM 1388 C C . ASN A 1 193 ? 0.091 3.971 -5.294 1.00 98.38 193 ASN A C 1
ATOM 1390 O O . ASN A 1 193 ? -0.642 3.845 -4.312 1.00 98.38 193 ASN A O 1
ATOM 1394 N N . ILE A 1 194 ? -0.302 3.648 -6.520 1.00 98.00 194 ILE A N 1
ATOM 1395 C CA . ILE A 1 194 ? -1.580 3.008 -6.826 1.00 98.00 194 ILE A CA 1
ATOM 1396 C C . ILE A 1 194 ? -1.282 1.617 -7.373 1.00 98.00 194 ILE A C 1
ATOM 1398 O O . ILE A 1 194 ? -0.601 1.464 -8.381 1.00 98.00 194 ILE A O 1
ATOM 1402 N N . ILE A 1 195 ? -1.779 0.597 -6.677 1.00 98.12 195 ILE A N 1
ATOM 1403 C CA . ILE A 1 195 ? -1.669 -0.811 -7.053 1.00 98.12 195 ILE A CA 1
ATOM 1404 C C . ILE A 1 195 ? -3.096 -1.335 -7.171 1.00 98.12 195 ILE A C 1
ATOM 1406 O O . ILE A 1 195 ? -3.688 -1.790 -6.190 1.00 98.12 195 ILE A O 1
ATOM 1410 N N . ALA A 1 196 ? -3.668 -1.214 -8.362 1.00 96.75 196 ALA A N 1
ATOM 1411 C CA . ALA A 1 196 ? -5.051 -1.562 -8.643 1.00 96.75 196 ALA A CA 1
ATOM 1412 C C . ALA A 1 196 ? -5.146 -2.801 -9.541 1.00 96.75 196 ALA A C 1
ATOM 1414 O O . ALA A 1 196 ? -4.283 -3.042 -10.382 1.00 96.75 196 ALA A O 1
ATOM 1415 N N . ASP A 1 197 ? -6.212 -3.587 -9.388 1.00 96.00 197 ASP A N 1
ATOM 1416 C CA . ASP A 1 197 ? -6.570 -4.667 -10.315 1.00 96.00 197 ASP A CA 1
ATOM 1417 C C . ASP A 1 197 ? -5.438 -5.698 -10.567 1.00 96.00 197 ASP A C 1
ATOM 1419 O O . ASP A 1 197 ? -5.313 -6.257 -11.663 1.00 96.00 197 ASP A O 1
ATOM 1423 N N . LEU A 1 198 ? -4.594 -5.946 -9.560 1.00 97.31 198 LEU A N 1
ATOM 1424 C CA . LEU A 1 198 ? -3.358 -6.718 -9.691 1.00 97.31 198 LEU A CA 1
ATOM 1425 C C . LEU A 1 198 ? -3.368 -7.965 -8.804 1.00 97.31 198 LEU A C 1
ATOM 1427 O O . LEU A 1 198 ? -3.561 -7.888 -7.591 1.00 97.31 198 LEU A O 1
ATOM 1431 N N . ASN A 1 199 ? -3.057 -9.116 -9.403 1.00 97.88 199 ASN A N 1
ATOM 1432 C CA . ASN A 1 199 ? -2.808 -10.349 -8.662 1.00 97.88 199 ASN A CA 1
ATOM 1433 C C . ASN A 1 199 ? -1.311 -10.530 -8.387 1.00 97.88 199 ASN A C 1
ATOM 1435 O O . ASN A 1 199 ? -0.503 -10.551 -9.312 1.00 97.88 199 ASN A O 1
ATOM 1439 N N . VAL A 1 200 ? -0.929 -10.726 -7.128 1.00 98.50 200 VAL A N 1
ATOM 1440 C CA . VAL A 1 200 ? 0.463 -10.929 -6.708 1.00 98.50 200 VAL A CA 1
ATOM 1441 C C . VAL A 1 200 ? 0.607 -12.303 -6.052 1.00 98.50 200 VAL A C 1
ATOM 1443 O O . VAL A 1 200 ? -0.022 -12.599 -5.035 1.00 98.50 200 VAL A O 1
ATOM 1446 N N . GLY A 1 201 ? 1.439 -13.164 -6.640 1.00 98.56 201 GLY A N 1
ATOM 1447 C CA . GLY A 1 201 ? 1.698 -14.525 -6.161 1.00 98.56 201 GLY A CA 1
ATOM 1448 C C . GLY A 1 201 ? 2.577 -14.589 -4.907 1.00 98.56 201 GLY A C 1
ATOM 1449 O O . GLY A 1 201 ? 2.592 -15.605 -4.215 1.00 98.56 201 GLY A O 1
ATOM 1450 N N . GLY A 1 202 ? 3.295 -13.511 -4.599 1.00 98.50 202 GLY A N 1
ATOM 1451 C CA . GLY A 1 202 ? 4.088 -13.319 -3.390 1.00 98.50 202 GLY A CA 1
ATOM 1452 C C . GLY A 1 202 ? 3.557 -12.189 -2.507 1.00 98.50 202 GLY A C 1
ATOM 1453 O O . GLY A 1 202 ? 2.353 -11.969 -2.393 1.00 98.50 202 GLY A O 1
ATOM 1454 N N . SER A 1 203 ? 4.477 -11.482 -1.852 1.00 98.75 203 SER A N 1
ATOM 1455 C CA . SER A 1 203 ? 4.154 -10.344 -0.981 1.00 98.75 203 SER A CA 1
ATOM 1456 C C . SER A 1 203 ? 4.159 -9.024 -1.753 1.00 98.75 203 SER A C 1
ATOM 1458 O O . SER A 1 203 ? 4.839 -8.903 -2.774 1.00 98.75 203 SER A O 1
ATOM 1460 N N . VAL A 1 204 ? 3.465 -8.027 -1.209 1.00 98.75 204 VAL A N 1
ATOM 1461 C CA . VAL A 1 204 ? 3.551 -6.622 -1.622 1.00 98.75 204 VAL A CA 1
ATOM 1462 C C . VAL A 1 204 ? 4.246 -5.830 -0.519 1.00 98.75 204 VAL A C 1
ATOM 1464 O O . VAL A 1 204 ? 3.800 -5.830 0.629 1.00 98.75 204 VAL A O 1
ATOM 1467 N N . THR A 1 205 ? 5.329 -5.141 -0.864 1.00 98.69 205 THR A N 1
ATOM 1468 C CA . THR A 1 205 ? 6.042 -4.245 0.052 1.00 98.69 205 THR A CA 1
ATOM 1469 C C . THR A 1 205 ? 6.165 -2.865 -0.576 1.00 98.69 205 THR A C 1
ATOM 1471 O O . THR A 1 205 ? 6.715 -2.745 -1.667 1.00 98.69 205 THR A O 1
ATOM 1474 N N . VAL A 1 206 ? 5.706 -1.835 0.133 1.00 98.69 206 VAL A N 1
ATOM 1475 C CA . VAL A 1 206 ? 5.877 -0.424 -0.224 1.00 98.69 206 VAL A CA 1
ATOM 1476 C C . VAL A 1 206 ? 6.604 0.279 0.919 1.00 98.69 206 VAL A C 1
ATOM 1478 O O . VAL A 1 206 ? 6.105 0.354 2.043 1.00 98.69 206 VAL A O 1
ATOM 1481 N N . ASN A 1 207 ? 7.808 0.770 0.639 1.00 98.62 207 ASN A N 1
ATOM 1482 C CA . ASN A 1 207 ? 8.606 1.552 1.576 1.00 98.62 207 ASN A CA 1
ATOM 1483 C C . ASN A 1 207 ? 8.685 2.988 1.063 1.00 98.62 207 ASN A C 1
ATOM 1485 O O . ASN A 1 207 ? 9.480 3.273 0.169 1.00 98.62 207 ASN A O 1
ATOM 1489 N N . ASN A 1 208 ? 7.866 3.872 1.620 1.00 98.19 208 ASN A N 1
ATOM 1490 C CA . ASN A 1 208 ? 7.949 5.302 1.363 1.00 98.19 208 ASN A CA 1
ATOM 1491 C C . ASN A 1 208 ? 9.025 5.917 2.262 1.00 98.19 208 ASN A C 1
ATOM 1493 O O . ASN A 1 208 ? 9.218 5.489 3.409 1.00 98.19 208 ASN A O 1
ATOM 1497 N N . GLY A 1 209 ? 9.759 6.888 1.725 1.00 97.12 209 GLY A N 1
ATOM 1498 C CA . GLY A 1 209 ? 10.863 7.514 2.431 1.00 97.12 209 GLY A CA 1
ATOM 1499 C C . GLY A 1 209 ? 10.399 8.518 3.482 1.00 97.12 209 GLY A C 1
ATOM 1500 O O . GLY A 1 209 ? 9.456 8.295 4.244 1.00 97.12 209 GLY A O 1
ATOM 1501 N N . ARG A 1 210 ? 11.144 9.620 3.576 1.00 97.38 210 ARG A N 1
ATOM 1502 C CA . ARG A 1 210 ? 10.768 10.766 4.410 1.00 97.38 210 ARG A CA 1
ATOM 1503 C C . ARG A 1 210 ? 9.833 11.686 3.648 1.00 97.38 210 ARG A C 1
ATOM 1505 O O . ARG A 1 210 ? 9.952 11.790 2.433 1.00 97.38 210 ARG A O 1
ATOM 1512 N N . ALA A 1 211 ? 9.007 12.417 4.377 1.00 97.62 211 ALA A N 1
ATOM 1513 C CA . ALA A 1 211 ? 8.137 13.430 3.810 1.00 97.62 211 ALA A CA 1
ATOM 1514 C C . ALA A 1 211 ? 8.913 14.464 2.983 1.00 97.62 211 ALA A C 1
ATOM 1516 O O . ALA A 1 211 ? 10.046 14.837 3.313 1.00 97.62 211 ALA A O 1
ATOM 1517 N N . ASN A 1 212 ? 8.250 15.012 1.970 1.00 96.38 212 ASN A N 1
ATOM 1518 C CA . ASN A 1 212 ? 8.712 16.198 1.269 1.00 96.38 212 ASN A CA 1
ATOM 1519 C C . ASN A 1 212 ? 8.910 17.348 2.287 1.00 96.38 212 ASN A C 1
ATOM 1521 O O . ASN A 1 212 ? 7.956 17.742 2.964 1.00 96.38 212 ASN A O 1
ATOM 1525 N N . PRO A 1 213 ? 10.127 17.906 2.437 1.00 95.69 213 PRO A N 1
ATOM 1526 C CA . PRO A 1 213 ? 10.421 18.866 3.501 1.00 95.69 213 PRO A CA 1
ATOM 1527 C C . PRO A 1 213 ? 9.737 20.226 3.307 1.00 95.69 213 PRO A C 1
ATOM 1529 O O . PRO A 1 213 ? 9.659 21.005 4.256 1.00 95.69 213 PRO A O 1
ATOM 1532 N N . GLN A 1 214 ? 9.253 20.534 2.101 1.00 95.88 214 GLN A N 1
ATOM 1533 C CA . GLN A 1 214 ? 8.525 21.766 1.806 1.00 95.88 214 GLN A CA 1
ATOM 1534 C C . GLN A 1 214 ? 7.046 21.662 2.192 1.00 95.88 214 GLN A C 1
ATOM 1536 O O . GLN A 1 214 ? 6.473 22.650 2.651 1.00 95.88 214 GLN A O 1
ATOM 1541 N N . THR A 1 215 ? 6.427 20.492 2.011 1.00 96.31 215 THR A N 1
ATOM 1542 C CA . THR A 1 215 ? 4.989 20.285 2.264 1.00 96.31 215 THR A CA 1
ATOM 1543 C C . THR A 1 215 ? 4.701 19.544 3.571 1.00 96.31 215 THR A C 1
ATOM 1545 O O . THR A 1 215 ? 3.585 19.615 4.082 1.00 96.31 215 THR A O 1
ATOM 1548 N N . GLY A 1 216 ? 5.684 18.819 4.113 1.00 97.44 216 GLY A N 1
ATOM 1549 C CA . GLY A 1 216 ? 5.499 17.865 5.207 1.00 97.44 216 GLY A CA 1
ATOM 1550 C C . GLY A 1 216 ? 4.664 16.640 4.816 1.00 97.44 216 GLY A C 1
ATOM 1551 O O . GLY A 1 216 ? 4.235 15.903 5.700 1.00 97.44 216 GLY A O 1
ATOM 1552 N N . SER A 1 217 ? 4.391 16.436 3.523 1.00 97.62 217 SER A N 1
ATOM 1553 C CA . SER A 1 217 ? 3.575 15.337 3.001 1.00 97.62 217 SER A CA 1
ATOM 1554 C C . SER A 1 217 ? 4.446 14.144 2.626 1.00 97.62 217 SER A C 1
ATOM 1556 O O . SER A 1 217 ? 5.455 14.321 1.950 1.00 97.62 217 SER A O 1
ATOM 1558 N N . ALA A 1 218 ? 4.043 12.942 3.031 1.00 97.81 218 ALA A N 1
ATOM 1559 C CA . ALA A 1 218 ? 4.693 11.689 2.638 1.00 97.81 218 ALA A CA 1
ATOM 1560 C C . ALA A 1 218 ? 3.998 10.998 1.449 1.00 97.81 218 ALA A C 1
ATOM 1562 O O . ALA A 1 218 ? 4.518 10.030 0.907 1.00 97.81 218 ALA A O 1
ATOM 1563 N N . GLY A 1 219 ? 2.829 11.500 1.033 1.00 97.69 219 GLY A N 1
ATOM 1564 C CA . GLY A 1 219 ? 2.026 10.914 -0.043 1.00 97.69 219 GLY A CA 1
ATOM 1565 C C . GLY A 1 219 ? 1.034 9.861 0.461 1.00 97.69 219 GLY A C 1
ATOM 1566 O O . GLY A 1 219 ? 0.438 10.069 1.518 1.00 97.69 219 GLY A O 1
ATOM 1567 N N . TYR A 1 220 ? 0.785 8.800 -0.315 1.00 98.25 220 TYR A N 1
ATOM 1568 C CA . TYR A 1 220 ? -0.170 7.730 0.015 1.00 98.25 220 TYR A CA 1
ATOM 1569 C C . TYR A 1 220 ? 0.048 6.448 -0.814 1.00 98.25 220 TYR A C 1
ATOM 1571 O O . TYR A 1 220 ? 0.666 6.461 -1.880 1.00 98.25 220 TYR A O 1
ATOM 1579 N N . THR A 1 221 ? -0.517 5.334 -0.347 1.00 98.38 221 THR A N 1
ATOM 1580 C CA . THR A 1 221 ? -0.499 4.016 -0.988 1.00 98.38 221 THR A CA 1
ATOM 1581 C C . THR A 1 221 ? -1.907 3.417 -1.017 1.00 98.38 221 THR A C 1
ATOM 1583 O O . THR A 1 221 ? -2.528 3.162 0.012 1.00 98.38 221 THR A O 1
ATOM 1586 N N . VAL A 1 222 ? -2.413 3.147 -2.216 1.00 97.94 222 VAL A N 1
ATOM 1587 C CA . VAL A 1 222 ? -3.698 2.476 -2.437 1.00 97.94 222 VAL A CA 1
ATOM 1588 C C . VAL A 1 222 ? -3.429 1.098 -3.013 1.00 97.94 222 VAL A C 1
ATOM 1590 O O . VAL A 1 222 ? -2.811 0.979 -4.069 1.00 97.94 222 VAL A O 1
ATOM 1593 N N . ILE A 1 223 ? -3.915 0.058 -2.341 1.00 97.88 223 ILE A N 1
ATOM 1594 C CA . ILE A 1 223 ? -3.870 -1.318 -2.842 1.00 97.88 223 ILE A CA 1
ATOM 1595 C C . ILE A 1 223 ? -5.297 -1.797 -3.013 1.00 97.88 223 ILE A C 1
ATOM 1597 O O . ILE A 1 223 ? -6.023 -1.890 -2.030 1.00 97.88 223 ILE A O 1
ATOM 1601 N N . GLY A 1 224 ? -5.716 -2.138 -4.224 1.00 95.75 224 GLY A N 1
ATOM 1602 C CA . GLY A 1 224 ? -7.069 -2.634 -4.366 1.00 95.75 224 GLY A CA 1
ATOM 1603 C C . GLY A 1 224 ? -7.558 -2.927 -5.757 1.00 95.75 224 GLY A C 1
ATOM 1604 O O . GLY A 1 224 ? -6.790 -3.342 -6.618 1.00 95.75 224 GLY A O 1
ATOM 1605 N N . ASN A 1 225 ? -8.854 -2.751 -5.961 1.00 92.44 225 ASN A N 1
ATOM 1606 C CA . ASN A 1 225 ? -9.490 -2.771 -7.266 1.00 92.44 225 ASN A CA 1
ATOM 1607 C C . ASN A 1 225 ? -10.131 -1.404 -7.530 1.00 92.44 225 ASN A C 1
ATOM 1609 O O . ASN A 1 225 ? -10.644 -0.779 -6.604 1.00 92.44 225 ASN A O 1
ATOM 1613 N N . GLN A 1 226 ? -10.056 -0.912 -8.765 1.00 89.81 226 GLN A N 1
ATOM 1614 C CA . GLN A 1 226 ? -10.666 0.365 -9.137 1.00 89.81 226 GLN A CA 1
ATOM 1615 C C . GLN A 1 226 ? -11.546 0.259 -10.374 1.00 89.81 226 GLN A C 1
ATOM 1617 O O . GLN A 1 226 ? -12.591 0.905 -10.425 1.00 89.81 226 GLN A O 1
ATOM 1622 N N . ILE A 1 227 ? -11.128 -0.516 -11.376 1.00 87.69 227 ILE A N 1
ATOM 1623 C CA . ILE A 1 227 ? -11.777 -0.493 -12.689 1.00 87.69 227 ILE A CA 1
ATOM 1624 C C . ILE A 1 227 ? -12.731 -1.675 -12.854 1.00 87.69 227 ILE A C 1
ATOM 1626 O O . ILE A 1 227 ? -13.815 -1.509 -13.415 1.00 87.69 227 ILE A O 1
ATOM 1630 N N . HIS A 1 228 ? -12.375 -2.863 -12.362 1.00 85.44 228 HIS A N 1
ATOM 1631 C CA . HIS A 1 228 ? -13.136 -4.075 -12.660 1.00 85.44 228 HIS A CA 1
ATOM 1632 C C . HIS A 1 228 ? -13.790 -4.672 -11.421 1.00 85.44 228 HIS A C 1
ATOM 1634 O O . HIS A 1 228 ? -13.228 -5.508 -10.727 1.00 85.44 228 HIS A O 1
ATOM 1640 N N . ASN A 1 229 ? -15.047 -4.328 -11.211 1.00 84.19 229 ASN A N 1
ATOM 1641 C CA . ASN A 1 229 ? -15.850 -4.710 -10.052 1.00 84.19 229 ASN A CA 1
ATOM 1642 C C . ASN A 1 229 ? -16.191 -6.212 -9.894 1.00 84.19 229 ASN A C 1
ATOM 1644 O O . ASN A 1 229 ? -16.782 -6.596 -8.885 1.00 84.19 229 ASN A O 1
ATOM 1648 N N . ASP A 1 230 ? -15.841 -7.076 -10.847 1.00 83.88 230 ASP A N 1
ATOM 1649 C CA . ASP A 1 230 ? -16.238 -8.491 -10.809 1.00 83.88 230 ASP A CA 1
ATOM 1650 C C . ASP A 1 230 ? -15.393 -9.354 -9.855 1.00 83.88 230 ASP A C 1
ATOM 1652 O O . ASP A 1 230 ? -15.753 -10.496 -9.554 1.00 83.88 230 ASP A O 1
ATOM 1656 N N . PHE A 1 231 ? -14.241 -8.860 -9.396 1.00 86.94 231 PHE A N 1
ATOM 1657 C CA . PHE A 1 231 ? -13.333 -9.643 -8.563 1.00 86.94 231 PHE A CA 1
ATOM 1658 C C . PHE A 1 231 ? -12.498 -8.794 -7.613 1.00 86.94 231 PHE A C 1
ATOM 1660 O O . PHE A 1 231 ? -12.404 -7.586 -7.749 1.00 86.94 231 PHE A O 1
ATOM 1667 N N . ARG A 1 232 ? -11.865 -9.444 -6.636 1.00 93.75 232 ARG A N 1
ATOM 1668 C CA . ARG A 1 232 ? -10.890 -8.807 -5.746 1.00 93.75 232 ARG A CA 1
ATOM 1669 C C . ARG A 1 232 ? -9.482 -8.926 -6.315 1.00 93.75 232 ARG A C 1
ATOM 1671 O O . ARG A 1 232 ? -9.151 -9.969 -6.886 1.00 93.75 232 ARG A O 1
ATOM 1678 N N . SER A 1 233 ? -8.637 -7.930 -6.068 1.00 96.00 233 SER A N 1
ATOM 1679 C CA . SER A 1 233 ? -7.186 -8.096 -6.221 1.00 96.00 233 SER A CA 1
ATOM 1680 C C . SER A 1 233 ? -6.693 -9.150 -5.228 1.00 96.00 233 SER A C 1
ATOM 1682 O O . SER A 1 233 ? -7.078 -9.132 -4.057 1.00 96.00 233 SER A O 1
ATOM 1684 N N . GLN A 1 234 ? -5.876 -10.102 -5.682 1.00 97.81 234 GLN A N 1
ATOM 1685 C CA . GLN A 1 234 ? -5.409 -11.210 -4.842 1.00 97.81 234 GLN A CA 1
ATOM 1686 C C . GLN A 1 234 ? -3.930 -11.069 -4.511 1.00 97.81 234 GLN A C 1
ATOM 1688 O O . GLN A 1 234 ? -3.096 -11.041 -5.411 1.00 97.81 234 GLN A O 1
ATOM 1693 N N . ILE A 1 235 ? -3.589 -11.076 -3.224 1.00 98.44 235 ILE A N 1
ATOM 1694 C CA . ILE A 1 235 ? -2.199 -11.068 -2.755 1.00 98.44 235 ILE A CA 1
ATOM 1695 C C . ILE A 1 235 ? -1.970 -12.323 -1.921 1.00 98.44 235 ILE A C 1
ATOM 1697 O O . ILE A 1 235 ? -2.511 -12.485 -0.830 1.00 98.44 235 ILE A O 1
ATOM 1701 N N . ARG A 1 236 ? -1.153 -13.238 -2.440 1.00 98.62 236 ARG A N 1
ATOM 1702 C CA . ARG A 1 236 ? -0.917 -14.555 -1.824 1.00 98.62 236 ARG A CA 1
ATOM 1703 C C . ARG A 1 236 ? 0.077 -14.519 -0.659 1.00 98.62 236 ARG A C 1
ATOM 1705 O O . ARG A 1 236 ? 0.216 -15.499 0.070 1.00 98.62 236 ARG A O 1
ATOM 1712 N N . GLY A 1 237 ? 0.786 -13.407 -0.488 1.00 98.50 237 GLY A N 1
ATOM 1713 C CA . GLY A 1 237 ? 1.739 -13.169 0.590 1.00 98.50 237 GLY A CA 1
ATOM 1714 C C . GLY A 1 237 ? 1.275 -12.110 1.587 1.00 98.50 237 GLY A C 1
ATOM 1715 O O . GLY A 1 237 ? 0.085 -11.911 1.820 1.00 98.50 237 GLY A O 1
ATOM 1716 N N . ASN A 1 238 ? 2.247 -11.445 2.211 1.00 98.75 238 ASN A N 1
ATOM 1717 C CA . ASN A 1 238 ? 1.987 -10.344 3.139 1.00 98.75 238 ASN A CA 1
ATOM 1718 C C . ASN A 1 238 ? 1.865 -9.015 2.384 1.00 98.75 238 ASN A C 1
ATOM 1720 O O . ASN A 1 238 ? 2.438 -8.863 1.306 1.00 98.75 238 ASN A O 1
ATOM 1724 N N . VAL A 1 239 ? 1.213 -8.036 3.006 1.00 98.75 239 VAL A N 1
ATOM 1725 C CA . VAL A 1 239 ? 1.255 -6.629 2.597 1.00 98.75 239 VAL A CA 1
ATOM 1726 C C . VAL A 1 239 ? 1.959 -5.819 3.678 1.00 98.75 239 VAL A C 1
ATOM 1728 O O . VAL A 1 239 ? 1.614 -5.914 4.856 1.00 98.75 239 VAL A O 1
ATOM 1731 N N . SER A 1 240 ? 2.946 -5.019 3.291 1.00 98.62 240 SER A N 1
ATOM 1732 C CA . SER A 1 240 ? 3.637 -4.094 4.189 1.00 98.62 240 SER A CA 1
ATOM 1733 C C . SER A 1 240 ? 3.746 -2.725 3.535 1.00 98.62 240 SER A C 1
ATOM 1735 O O . SER A 1 240 ? 4.426 -2.595 2.522 1.00 98.62 240 SER A O 1
ATOM 1737 N N . VAL A 1 241 ? 3.129 -1.714 4.139 1.00 98.62 241 VAL A N 1
ATOM 1738 C CA . VAL A 1 241 ? 3.259 -0.305 3.755 1.00 98.62 241 VAL A CA 1
ATOM 1739 C C . VAL A 1 241 ? 3.930 0.434 4.904 1.00 98.62 241 VAL A C 1
ATOM 1741 O O . VAL A 1 241 ? 3.526 0.302 6.063 1.00 98.62 241 VAL A O 1
ATOM 1744 N N . SER A 1 242 ? 4.985 1.186 4.607 1.00 98.56 242 SER A N 1
ATOM 1745 C CA . SER A 1 242 ? 5.673 1.984 5.616 1.00 98.56 242 SER A CA 1
ATOM 1746 C C . SER A 1 242 ? 6.034 3.376 5.126 1.00 98.56 242 SER A C 1
ATOM 1748 O O . SER A 1 242 ? 6.301 3.568 3.944 1.00 98.56 242 SER A O 1
ATOM 1750 N N . TYR A 1 243 ? 6.049 4.316 6.066 1.00 98.50 243 TYR A N 1
ATOM 1751 C CA . TYR A 1 243 ? 6.498 5.695 5.923 1.00 98.50 243 TYR A CA 1
ATOM 1752 C C . TYR A 1 243 ? 7.487 5.979 7.059 1.00 98.50 243 TYR A C 1
ATOM 1754 O O . TYR A 1 243 ? 7.301 5.493 8.182 1.00 98.50 243 TYR A O 1
ATOM 1762 N N . LEU A 1 244 ? 8.557 6.732 6.796 1.00 98.12 244 LEU A N 1
ATOM 1763 C CA . LEU A 1 244 ? 9.509 7.092 7.855 1.00 98.12 244 LEU A CA 1
ATOM 1764 C C . LEU A 1 244 ? 8.974 8.231 8.735 1.00 98.12 244 LEU A C 1
ATOM 1766 O O . LEU A 1 244 ? 9.079 8.172 9.963 1.00 98.12 244 LEU A O 1
ATOM 1770 N N . ASP A 1 245 ? 8.419 9.261 8.101 1.00 98.31 245 ASP A N 1
ATOM 1771 C CA . ASP A 1 245 ? 7.791 10.427 8.716 1.00 98.31 245 ASP A CA 1
ATOM 1772 C C . ASP A 1 245 ? 6.864 11.135 7.710 1.00 98.31 245 ASP A C 1
ATOM 1774 O O . ASP A 1 245 ? 6.865 10.815 6.521 1.00 98.31 245 ASP A O 1
ATOM 1778 N N . GLY A 1 246 ? 6.087 12.106 8.192 1.00 98.19 246 GLY A N 1
ATOM 1779 C CA . GLY A 1 246 ? 5.254 12.986 7.380 1.00 98.19 246 GLY A CA 1
ATOM 1780 C C . GLY A 1 246 ? 3.763 12.719 7.468 1.00 98.19 246 GLY A C 1
ATOM 1781 O O . GLY A 1 246 ? 3.294 11.719 8.003 1.00 98.19 246 GLY A O 1
ATOM 1782 N N . ASN A 1 247 ? 3.000 13.657 6.919 1.00 98.50 247 ASN A N 1
ATOM 1783 C CA . ASN A 1 247 ? 1.559 13.529 6.829 1.00 98.50 247 ASN A CA 1
ATOM 1784 C C . ASN A 1 247 ? 1.196 12.684 5.604 1.00 98.50 247 ASN A C 1
ATOM 1786 O O . ASN A 1 247 ? 1.538 13.035 4.471 1.00 98.50 247 ASN A O 1
ATOM 1790 N N . VAL A 1 248 ? 0.469 11.596 5.828 1.00 97.88 248 VAL A N 1
ATOM 1791 C CA . VAL A 1 248 ? -0.125 10.773 4.772 1.00 97.88 248 VAL A CA 1
ATOM 1792 C C . VAL A 1 248 ? -1.455 11.413 4.384 1.00 97.88 248 VAL A C 1
ATOM 1794 O O . VAL A 1 248 ? -2.519 11.107 4.926 1.00 97.88 248 VAL A O 1
ATOM 1797 N N . ASN A 1 249 ? -1.357 12.404 3.496 1.00 87.31 249 ASN A N 1
ATOM 1798 C CA . ASN A 1 249 ? -2.473 13.214 3.024 1.00 87.31 249 ASN A CA 1
ATOM 1799 C C . ASN A 1 249 ? -3.168 12.486 1.864 1.00 87.31 249 ASN A C 1
ATOM 1801 O O . ASN A 1 249 ? -2.829 12.690 0.702 1.00 87.31 249 ASN A O 1
ATOM 1805 N N . GLY A 1 250 ? -4.124 11.609 2.157 1.00 87.25 250 GLY A N 1
ATOM 1806 C CA . GLY A 1 250 ? -4.821 10.854 1.118 1.00 87.25 250 GLY A CA 1
ATOM 1807 C C . GLY A 1 250 ? -5.639 9.697 1.669 1.00 87.25 250 GLY A C 1
ATOM 1808 O O . GLY A 1 250 ? -5.831 9.578 2.875 1.00 87.25 250 GLY A O 1
ATOM 1809 N N . SER A 1 251 ? -6.143 8.853 0.770 1.00 87.44 251 SER A N 1
ATOM 1810 C CA . SER A 1 251 ? -6.737 7.571 1.154 1.00 87.44 251 SER A CA 1
ATOM 1811 C C . SER A 1 251 ? -5.648 6.510 1.093 1.00 87.44 251 SER A C 1
ATOM 1813 O O . SER A 1 251 ? -5.533 5.814 0.093 1.00 87.44 251 SER A O 1
ATOM 1815 N N . ASP A 1 252 ? -4.815 6.425 2.127 1.00 97.06 252 ASP A N 1
ATOM 1816 C CA . ASP A 1 252 ? -3.948 5.258 2.286 1.00 97.06 252 ASP A CA 1
ATOM 1817 C C . ASP A 1 252 ? -4.828 4.065 2.653 1.00 97.06 252 ASP A C 1
ATOM 1819 O O . ASP A 1 252 ? -5.802 4.231 3.394 1.00 97.06 252 ASP A O 1
ATOM 1823 N N . GLY A 1 253 ? -4.560 2.873 2.133 1.00 97.31 253 GLY A N 1
ATOM 1824 C CA . GLY A 1 253 ? -5.434 1.761 2.474 1.00 97.31 253 GLY A CA 1
ATOM 1825 C C . GLY A 1 253 ? -5.467 0.589 1.525 1.00 97.31 253 GLY A C 1
ATOM 1826 O O . GLY A 1 253 ? -4.725 0.500 0.545 1.00 97.31 253 GLY A O 1
ATOM 1827 N N . ILE A 1 254 ? -6.375 -0.319 1.864 1.00 97.50 254 ILE A N 1
ATOM 1828 C CA . ILE A 1 254 ? -6.668 -1.515 1.087 1.00 97.50 254 ILE A CA 1
ATOM 1829 C C . ILE A 1 254 ? -8.140 -1.499 0.710 1.00 97.50 254 ILE A C 1
ATOM 1831 O O . ILE A 1 254 ? -8.993 -1.315 1.578 1.00 97.50 254 ILE A O 1
ATOM 1835 N N . PHE A 1 255 ? -8.417 -1.737 -0.567 1.00 95.69 255 PHE A N 1
ATOM 1836 C CA . PHE A 1 255 ? -9.757 -1.700 -1.124 1.00 95.69 255 PHE A CA 1
ATOM 1837 C C . PHE A 1 255 ? -10.038 -2.945 -1.960 1.00 95.69 255 PHE A C 1
ATOM 1839 O O . PHE A 1 255 ? -9.194 -3.329 -2.755 1.00 95.69 255 PHE A O 1
ATOM 1846 N N . ASP A 1 256 ? -11.182 -3.611 -1.806 1.00 93.88 256 ASP A N 1
ATOM 1847 C CA . ASP A 1 256 ? -11.556 -4.765 -2.653 1.00 93.88 256 ASP A CA 1
ATOM 1848 C C . ASP A 1 256 ? -10.446 -5.835 -2.844 1.00 93.88 256 ASP A C 1
ATOM 1850 O O . ASP A 1 256 ? -10.193 -6.314 -3.956 1.00 93.88 256 ASP A O 1
ATOM 1854 N N . ALA A 1 257 ? -9.734 -6.211 -1.777 1.00 96.25 257 ALA A N 1
ATOM 1855 C CA . ALA A 1 257 ? -8.609 -7.151 -1.857 1.00 96.25 257 ALA A CA 1
ATOM 1856 C C . ALA A 1 257 ? -8.826 -8.417 -1.012 1.00 96.25 257 ALA A C 1
ATOM 1858 O O . ALA A 1 257 ? -9.470 -8.373 0.035 1.00 96.25 257 ALA A O 1
ATOM 1859 N N . ASP A 1 258 ? -8.266 -9.545 -1.462 1.00 97.81 258 ASP A N 1
ATOM 1860 C CA . ASP A 1 258 ? -8.122 -10.792 -0.692 1.00 97.81 258 ASP A CA 1
ATOM 1861 C C . ASP A 1 258 ? -6.630 -11.075 -0.473 1.00 97.81 258 ASP A C 1
ATOM 1863 O O . ASP A 1 258 ? -5.872 -11.292 -1.424 1.00 97.81 258 ASP A O 1
ATOM 1867 N N . ILE A 1 259 ? -6.206 -11.026 0.787 1.00 98.50 259 ILE A N 1
ATOM 1868 C CA . ILE A 1 259 ? -4.812 -11.115 1.211 1.00 98.50 259 ILE A CA 1
ATOM 1869 C C . ILE A 1 259 ? -4.640 -12.359 2.075 1.00 98.50 259 ILE A C 1
ATOM 1871 O O . ILE A 1 259 ? -5.179 -12.445 3.179 1.00 98.50 259 ILE A O 1
ATOM 1875 N N . ASP A 1 260 ? -3.838 -13.311 1.604 1.00 98.81 260 ASP A N 1
ATOM 1876 C CA . ASP A 1 260 ? -3.633 -14.583 2.302 1.00 98.81 260 ASP A CA 1
ATOM 1877 C C . ASP A 1 260 ? -2.724 -14.436 3.543 1.00 98.81 260 ASP A C 1
ATOM 1879 O O . ASP A 1 260 ? -2.825 -15.213 4.500 1.00 98.81 260 ASP A O 1
ATOM 1883 N N . GLY A 1 261 ? -1.826 -13.447 3.539 1.00 98.50 261 GLY A N 1
ATOM 1884 C CA . GLY A 1 261 ? -0.864 -13.185 4.607 1.00 98.50 261 GLY A CA 1
ATOM 1885 C C . GLY A 1 261 ? -1.293 -12.119 5.617 1.00 98.50 261 GLY A C 1
ATOM 1886 O O . GLY A 1 261 ? -2.469 -11.812 5.802 1.00 98.50 261 GLY A O 1
ATOM 1887 N N . ASN A 1 262 ? -0.300 -11.577 6.323 1.00 98.75 262 ASN A N 1
ATOM 1888 C CA . ASN A 1 262 ? -0.489 -10.470 7.257 1.00 98.75 262 ASN A CA 1
ATOM 1889 C C . ASN A 1 262 ? -0.431 -9.128 6.526 1.00 98.75 262 ASN A C 1
ATOM 1891 O O . ASN A 1 262 ? 0.287 -8.988 5.536 1.00 98.75 262 ASN A O 1
ATOM 1895 N N . VAL A 1 263 ? -1.104 -8.132 7.087 1.00 98.75 263 VAL A N 1
ATOM 1896 C CA . VAL A 1 263 ? -1.049 -6.741 6.643 1.00 98.75 263 VAL A CA 1
ATOM 1897 C C . VAL A 1 263 ? -0.407 -5.888 7.728 1.00 98.75 263 VAL A C 1
ATOM 1899 O O . VAL A 1 263 ? -0.738 -6.007 8.909 1.00 98.75 263 VAL A O 1
ATOM 1902 N N . THR A 1 264 ? 0.527 -5.022 7.345 1.00 98.62 264 THR A N 1
ATOM 1903 C CA . THR A 1 264 ? 1.123 -4.022 8.234 1.00 98.62 264 THR A CA 1
ATOM 1904 C C . THR A 1 264 ? 1.148 -2.654 7.568 1.00 98.62 264 THR A C 1
ATOM 1906 O O . THR A 1 264 ? 1.731 -2.506 6.500 1.00 98.62 264 THR A O 1
ATOM 1909 N N . PHE A 1 265 ? 0.573 -1.661 8.242 1.00 98.56 265 PHE A N 1
ATOM 1910 C CA . PHE A 1 265 ? 0.742 -0.240 7.948 1.00 98.56 265 PHE A CA 1
ATOM 1911 C C . PHE A 1 265 ? 1.558 0.398 9.074 1.00 98.56 265 PHE A C 1
ATOM 1913 O O . PHE A 1 265 ? 1.189 0.301 10.247 1.00 98.56 265 PHE A O 1
ATOM 1920 N N . ASN A 1 266 ? 2.688 1.016 8.736 1.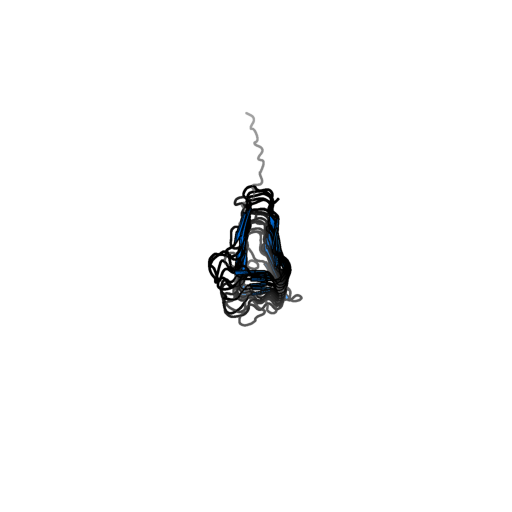00 98.62 266 ASN A N 1
ATOM 1921 C CA . ASN A 1 266 ? 3.568 1.696 9.685 1.00 98.62 266 ASN A CA 1
ATOM 1922 C C . ASN A 1 266 ? 3.859 3.125 9.215 1.00 98.62 266 ASN A C 1
ATOM 1924 O O . ASN A 1 266 ? 4.756 3.336 8.408 1.00 98.62 266 ASN A O 1
ATOM 1928 N N . HIS A 1 267 ? 3.115 4.096 9.733 1.00 98.25 267 HIS A N 1
ATOM 1929 C CA . HIS A 1 267 ? 3.120 5.484 9.268 1.00 98.25 267 HIS A CA 1
ATOM 1930 C C . HIS A 1 267 ? 4.217 6.362 9.884 1.00 98.25 267 HIS A C 1
ATOM 1932 O O . HIS A 1 267 ? 4.338 7.526 9.519 1.00 98.25 267 HIS A O 1
ATOM 1938 N N . GLY A 1 268 ? 5.027 5.838 10.809 1.00 97.81 268 GLY A N 1
ATOM 1939 C CA . GLY A 1 268 ? 6.077 6.632 11.448 1.00 97.81 268 GLY A CA 1
ATOM 1940 C C . GLY A 1 268 ? 5.510 7.811 12.250 1.00 97.81 268 GLY A C 1
ATOM 1941 O O . GLY A 1 268 ? 4.528 7.653 12.982 1.00 97.81 268 GLY A O 1
ATOM 1942 N N . THR A 1 269 ? 6.157 8.977 12.149 1.00 97.81 269 THR A N 1
ATOM 1943 C CA . THR A 1 269 ? 5.671 10.232 12.756 1.00 97.81 269 THR A CA 1
ATOM 1944 C C . THR A 1 269 ? 4.854 11.050 11.754 1.00 97.81 269 THR A C 1
ATOM 1946 O O . THR A 1 269 ? 5.127 10.988 10.565 1.00 97.81 269 THR A O 1
ATOM 1949 N N . GLY A 1 270 ? 3.900 11.857 12.223 1.00 97.44 270 GLY A N 1
ATOM 1950 C CA . GLY A 1 270 ? 2.987 12.629 11.363 1.00 97.44 270 GLY A CA 1
ATOM 1951 C C . GLY A 1 270 ? 1.558 12.087 11.393 1.00 97.44 270 GLY A C 1
ATOM 1952 O O . GLY A 1 270 ? 1.287 11.091 12.064 1.00 97.44 270 GLY A O 1
ATOM 1953 N N . SER A 1 271 ? 0.622 12.790 10.751 1.00 98.06 271 SER A N 1
ATOM 1954 C CA . SER A 1 271 ? -0.787 12.376 10.717 1.00 98.06 271 SER A CA 1
ATOM 1955 C C . SER A 1 271 ? -1.077 11.414 9.571 1.00 98.06 271 SER A C 1
ATOM 1957 O O . SER A 1 271 ? -0.524 11.569 8.484 1.00 98.06 271 SER A O 1
ATOM 1959 N N . ALA A 1 272 ? -2.009 10.487 9.766 1.00 98.19 272 ALA A N 1
ATOM 1960 C CA . ALA A 1 272 ? -2.382 9.514 8.745 1.00 98.19 272 ALA A CA 1
ATOM 1961 C C . ALA A 1 272 ? -3.893 9.329 8.632 1.00 98.19 272 ALA A C 1
ATOM 1963 O O . ALA A 1 272 ? -4.601 9.371 9.635 1.00 98.19 272 ALA A O 1
ATOM 1964 N N . VAL A 1 273 ? -4.373 9.068 7.417 1.00 97.44 273 VAL A N 1
ATOM 1965 C CA . VAL A 1 273 ? -5.730 8.573 7.168 1.00 97.44 273 VAL A CA 1
ATOM 1966 C C . VAL A 1 273 ? -5.620 7.239 6.441 1.00 97.44 273 VAL A C 1
ATOM 1968 O O . VAL A 1 273 ? -5.194 7.201 5.288 1.00 97.44 273 VAL A O 1
ATOM 1971 N N . THR A 1 274 ? -6.033 6.165 7.110 1.00 97.56 274 THR A N 1
ATOM 1972 C CA . THR A 1 274 ? -5.976 4.801 6.576 1.00 97.56 274 THR A CA 1
ATOM 1973 C C . THR A 1 274 ? -7.365 4.191 6.516 1.00 97.56 274 THR A C 1
ATOM 1975 O O . THR A 1 274 ? -8.121 4.234 7.491 1.00 97.56 274 THR A O 1
ATOM 1978 N N . ARG A 1 275 ? -7.711 3.621 5.363 1.00 96.62 275 ARG A N 1
ATOM 1979 C CA . ARG A 1 275 ? -9.033 3.058 5.087 1.00 96.62 275 ARG A CA 1
ATOM 1980 C C . ARG A 1 275 ? -8.938 1.590 4.686 1.00 96.62 275 ARG A C 1
ATOM 1982 O O . ARG A 1 275 ? -8.036 1.196 3.952 1.00 96.62 275 ARG A O 1
ATOM 1989 N N . PHE A 1 276 ? -9.893 0.798 5.153 1.00 96.19 276 PHE A N 1
ATOM 1990 C CA . PHE A 1 276 ? -10.102 -0.576 4.706 1.00 96.19 276 PHE A CA 1
ATOM 1991 C C . PHE A 1 276 ? -11.571 -0.728 4.342 1.00 96.19 276 PHE A C 1
ATOM 1993 O O . PHE A 1 276 ? -12.428 -0.644 5.222 1.00 96.19 276 PHE A O 1
ATOM 2000 N N . ASP A 1 277 ? -11.877 -0.863 3.058 1.00 92.31 277 ASP A N 1
ATOM 2001 C CA . ASP A 1 277 ? -13.270 -0.871 2.611 1.00 92.31 277 ASP A CA 1
ATOM 2002 C C . ASP A 1 277 ? -13.427 -1.490 1.221 1.00 92.31 277 ASP A C 1
ATOM 2004 O O . ASP A 1 277 ? -12.446 -1.758 0.534 1.00 92.31 277 ASP A O 1
ATOM 2008 N N . GLY A 1 278 ? -14.659 -1.668 0.774 1.00 87.12 278 GLY A N 1
ATOM 2009 C CA . GLY A 1 278 ? -14.940 -1.791 -0.649 1.00 87.12 278 GLY A CA 1
ATOM 2010 C C . GLY A 1 278 ? -14.574 -0.494 -1.378 1.00 87.12 278 GLY A C 1
ATOM 2011 O O . GLY A 1 278 ? -14.384 0.557 -0.762 1.00 87.12 278 GLY A O 1
ATOM 2012 N N . TYR A 1 279 ? -14.444 -0.542 -2.697 1.00 85.94 279 TYR A N 1
ATOM 2013 C CA . TYR A 1 279 ? -14.370 0.670 -3.522 1.00 85.94 279 TYR A CA 1
ATOM 2014 C C . TYR A 1 279 ? -15.226 0.538 -4.778 1.00 85.94 279 TYR A C 1
ATOM 2016 O O . TYR A 1 279 ? -16.129 1.337 -5.008 1.00 85.94 279 TYR A O 1
ATOM 2024 N N . ALA A 1 280 ? -14.959 -0.492 -5.572 1.00 85.50 280 ALA A N 1
ATOM 2025 C CA . ALA A 1 280 ? -15.683 -0.847 -6.780 1.00 85.50 280 ALA A CA 1
ATOM 2026 C C . ALA A 1 280 ? -16.559 -2.097 -6.597 1.00 85.50 280 ALA A C 1
ATOM 2028 O O . ALA A 1 280 ? -17.518 -2.280 -7.350 1.00 85.50 280 ALA A O 1
ATOM 2029 N N . THR A 1 281 ? -16.236 -2.972 -5.638 1.00 82.50 281 THR A N 1
ATOM 2030 C CA . THR A 1 281 ? -16.988 -4.209 -5.386 1.00 82.50 281 THR A CA 1
ATOM 2031 C C . THR A 1 281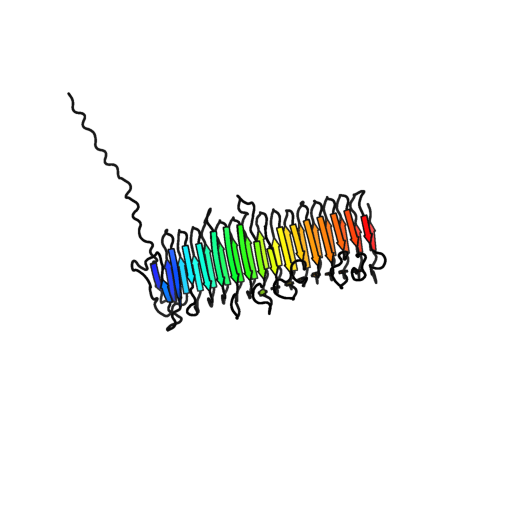 ? -17.894 -4.067 -4.164 1.00 82.50 281 THR A C 1
ATOM 2033 O O . THR A 1 281 ? -17.559 -3.380 -3.207 1.00 82.50 281 THR A O 1
ATOM 2036 N N . SER A 1 282 ? -19.020 -4.785 -4.148 1.00 87.31 282 SER A N 1
ATOM 2037 C CA . SER A 1 282 ? -19.884 -4.900 -2.961 1.00 87.31 282 SER A CA 1
ATOM 2038 C C . SER A 1 282 ? -19.395 -5.990 -1.994 1.00 87.31 282 SER A C 1
ATOM 2040 O O . SER A 1 282 ? -20.199 -6.666 -1.348 1.00 87.31 282 SER A O 1
ATOM 2042 N N . LEU A 1 283 ? -18.095 -6.283 -2.000 1.00 89.25 283 LEU A N 1
ATOM 2043 C CA . LEU A 1 283 ? -17.499 -7.389 -1.270 1.00 89.25 283 LEU A CA 1
ATOM 2044 C C . LEU A 1 283 ? -16.515 -6.841 -0.227 1.00 89.25 283 LEU A C 1
ATOM 2046 O O . LEU A 1 283 ? -15.694 -6.000 -0.580 1.00 89.25 283 LEU A O 1
ATOM 2050 N N . PRO A 1 284 ? -16.494 -7.380 1.009 1.00 93.31 284 PRO A N 1
ATOM 2051 C CA . PRO A 1 284 ? -15.557 -6.923 2.033 1.00 93.31 284 PRO A CA 1
ATOM 2052 C C . PRO A 1 284 ? -14.108 -7.116 1.595 1.00 93.31 284 PRO A C 1
ATOM 2054 O O . PRO A 1 284 ? -13.793 -8.071 0.869 1.00 93.31 284 PRO A O 1
ATOM 2057 N N . VAL A 1 285 ? -13.205 -6.301 2.136 1.00 95.94 285 VAL A N 1
ATOM 2058 C CA . VAL A 1 285 ? -11.772 -6.626 2.145 1.00 95.94 285 VAL A CA 1
ATOM 2059 C C . VAL A 1 285 ? -11.552 -7.855 3.025 1.00 95.94 285 VAL A C 1
ATOM 2061 O O . VAL A 1 285 ? -12.136 -7.976 4.101 1.00 95.94 285 VAL A O 1
ATOM 2064 N N . VAL A 1 286 ? -10.696 -8.779 2.589 1.00 97.75 286 VAL A N 1
ATOM 2065 C CA . VAL A 1 286 ? -10.366 -9.995 3.341 1.00 97.75 286 VAL A CA 1
ATOM 2066 C C . VAL A 1 286 ? -8.867 -10.045 3.607 1.00 97.75 286 VAL A C 1
ATOM 2068 O O . VAL A 1 286 ? -8.058 -10.095 2.688 1.00 97.75 286 VAL A O 1
ATOM 2071 N N . ILE A 1 287 ? -8.493 -10.084 4.883 1.00 98.25 287 ILE A N 1
ATOM 2072 C CA . ILE A 1 287 ? -7.131 -10.317 5.364 1.00 98.25 287 ILE A CA 1
ATOM 2073 C C . ILE A 1 287 ? -7.146 -11.629 6.137 1.00 98.25 287 ILE A C 1
ATOM 2075 O O . ILE A 1 287 ? -7.599 -11.686 7.275 1.00 98.25 287 ILE A O 1
ATOM 2079 N N . ARG A 1 288 ? -6.636 -12.714 5.556 1.00 98.62 288 ARG A N 1
ATOM 2080 C CA . ARG A 1 288 ? -6.635 -14.036 6.209 1.00 98.62 288 ARG A CA 1
ATOM 2081 C C . ARG A 1 288 ? -5.635 -14.126 7.365 1.00 98.62 288 ARG A C 1
ATOM 2083 O O . ARG A 1 288 ? -5.768 -14.989 8.237 1.00 98.62 288 ARG A O 1
ATOM 2090 N N . GLY A 1 289 ? -4.612 -13.274 7.366 1.00 98.56 289 GLY A N 1
ATOM 2091 C CA . GLY A 1 289 ? -3.649 -13.137 8.452 1.00 98.56 289 GLY A CA 1
ATOM 2092 C C . GLY A 1 289 ? -4.078 -12.139 9.527 1.00 98.56 289 GLY A C 1
ATOM 2093 O O . GLY A 1 289 ? -5.259 -11.971 9.824 1.00 98.56 289 GLY A O 1
ATOM 2094 N N . SER A 1 290 ? -3.083 -11.517 10.157 1.00 98.75 290 SER A N 1
ATOM 2095 C CA . SER A 1 290 ? -3.283 -10.429 11.117 1.00 98.75 290 SER A CA 1
ATOM 2096 C C . SER A 1 290 ? -3.189 -9.068 10.428 1.00 98.75 290 SER A C 1
ATOM 2098 O O . SER A 1 290 ? -2.395 -8.909 9.500 1.00 98.75 290 SER A O 1
ATOM 2100 N N . LEU A 1 291 ? -3.914 -8.076 10.942 1.00 98.56 291 LEU A N 1
ATOM 2101 C CA . LEU A 1 291 ? -3.782 -6.668 10.570 1.00 98.56 291 LEU A CA 1
ATOM 2102 C C . LEU A 1 291 ? -3.075 -5.901 11.694 1.00 98.56 291 LEU A C 1
ATOM 2104 O O . LEU A 1 291 ? -3.486 -5.952 12.852 1.00 98.56 291 LEU A O 1
ATOM 2108 N N . THR A 1 292 ? -1.991 -5.200 11.363 1.00 98.50 292 THR A N 1
ATOM 2109 C CA . THR A 1 292 ? -1.266 -4.312 12.280 1.00 98.50 292 THR A CA 1
ATOM 2110 C C . THR A 1 292 ? -1.198 -2.896 11.720 1.00 98.50 292 THR A C 1
ATOM 2112 O O . THR A 1 292 ? -0.700 -2.692 10.618 1.00 98.50 292 THR A O 1
ATOM 2115 N N . PHE A 1 293 ? -1.625 -1.918 12.509 1.00 98.56 293 PHE A N 1
ATOM 2116 C CA . PHE A 1 293 ? -1.471 -0.494 12.235 1.00 98.56 293 PHE A CA 1
ATOM 2117 C C . PHE A 1 293 ? -0.595 0.164 13.306 1.00 98.56 293 PHE A C 1
ATOM 2119 O O . PHE A 1 293 ? -0.773 -0.090 14.503 1.00 98.56 293 PHE A O 1
ATOM 2126 N N . LYS A 1 294 ? 0.339 1.020 12.880 1.00 98.62 294 LYS A N 1
ATOM 2127 C CA . LYS A 1 294 ? 1.185 1.846 13.749 1.00 98.62 294 LYS A CA 1
ATOM 2128 C C . LYS A 1 294 ? 1.320 3.260 13.188 1.00 98.62 294 LYS A C 1
ATOM 2130 O O . LYS A 1 294 ? 1.659 3.403 12.018 1.00 98.62 294 LYS A O 1
ATOM 2135 N N . GLY A 1 295 ? 1.172 4.278 14.030 1.00 98.19 295 GLY A N 1
ATOM 2136 C CA . GLY A 1 295 ? 1.457 5.676 13.677 1.00 98.19 295 GLY A CA 1
ATOM 2137 C C . GLY A 1 295 ? 1.529 6.549 14.925 1.00 98.19 295 GLY A C 1
ATOM 2138 O O . GLY A 1 295 ? 0.734 6.369 15.832 1.00 98.19 295 GLY A O 1
ATOM 2139 N N . SER A 1 296 ? 2.494 7.462 15.038 1.00 98.00 296 SER A N 1
ATOM 2140 C CA . SER A 1 296 ? 2.705 8.205 16.293 1.00 98.00 296 SER A CA 1
ATOM 2141 C C . SER A 1 296 ? 2.144 9.632 16.309 1.00 98.00 296 SER A C 1
ATOM 2143 O O . SER A 1 296 ? 2.264 10.299 17.336 1.00 98.00 296 SER A O 1
ATOM 2145 N N . GLY A 1 297 ? 1.628 10.146 15.186 1.00 97.62 297 GLY A N 1
ATOM 2146 C CA . GLY A 1 297 ? 0.908 11.426 15.146 1.00 97.62 297 GLY A CA 1
ATOM 2147 C C . GLY A 1 297 ? -0.601 11.233 15.283 1.00 97.62 297 GLY A C 1
ATOM 2148 O O . GLY A 1 297 ? -1.020 10.272 15.911 1.00 97.62 297 GLY A O 1
ATOM 2149 N N . ALA A 1 298 ? -1.397 12.157 14.734 1.00 98.12 298 ALA A N 1
ATOM 2150 C CA . ALA A 1 298 ? -2.861 12.074 14.755 1.00 98.12 298 ALA A CA 1
ATOM 2151 C C . ALA A 1 298 ? -3.353 11.147 13.638 1.00 98.12 298 ALA A C 1
ATOM 2153 O O . ALA A 1 298 ? -3.185 11.460 12.456 1.00 98.12 298 ALA A O 1
ATOM 2154 N N . ASN A 1 299 ? -3.941 10.009 13.989 1.00 98.12 299 ASN A N 1
ATOM 2155 C CA . ASN A 1 299 ? -4.335 8.994 13.019 1.00 98.12 299 ASN A CA 1
ATOM 2156 C C . ASN A 1 299 ? -5.853 8.897 12.906 1.00 98.12 299 ASN A C 1
ATOM 2158 O O . ASN A 1 299 ? -6.580 8.945 13.892 1.00 98.12 299 ASN A O 1
ATOM 2162 N N . THR A 1 300 ? -6.332 8.696 11.685 1.00 97.69 300 THR A N 1
ATOM 2163 C CA . THR A 1 300 ? -7.689 8.241 11.403 1.00 97.69 300 THR A CA 1
ATOM 2164 C C . THR A 1 300 ? -7.620 6.854 10.785 1.00 97.69 300 THR A C 1
ATOM 2166 O O . THR A 1 300 ? -7.064 6.699 9.700 1.00 97.69 300 THR A O 1
ATOM 2169 N N . VAL A 1 301 ? -8.204 5.855 11.444 1.00 97.44 301 VAL A N 1
ATOM 2170 C CA . VAL A 1 301 ? -8.359 4.500 10.900 1.00 97.44 301 VAL A CA 1
ATOM 2171 C C . VAL A 1 301 ? -9.843 4.235 10.712 1.00 97.44 301 VAL A C 1
ATOM 2173 O O . VAL A 1 301 ? -10.599 4.264 11.680 1.00 97.44 301 VAL A O 1
ATOM 2176 N N . SER A 1 302 ? -10.273 3.985 9.477 1.00 96.44 302 SER A N 1
ATOM 2177 C CA . SER A 1 302 ? -11.683 3.723 9.177 1.00 96.44 302 SER A CA 1
ATOM 2178 C C . SER A 1 302 ? -11.881 2.409 8.433 1.00 96.44 302 SER A C 1
ATOM 2180 O O . SER A 1 302 ? -11.226 2.171 7.418 1.00 96.44 302 SER A O 1
ATOM 2182 N N . VAL A 1 303 ? -12.833 1.609 8.895 1.00 95.06 303 VAL A N 1
ATOM 2183 C CA . VAL A 1 303 ? -13.307 0.385 8.246 1.00 95.06 303 VAL A CA 1
ATOM 2184 C C . VAL A 1 303 ? -14.770 0.568 7.858 1.00 95.06 303 VAL A C 1
ATOM 2186 O O . VAL A 1 303 ? -15.541 1.070 8.677 1.00 95.06 303 VAL A O 1
ATOM 2189 N N . GLY A 1 304 ? -15.131 0.188 6.629 1.00 88.12 304 GLY A N 1
ATOM 2190 C CA . GLY A 1 304 ? -16.531 0.100 6.202 1.00 88.12 304 GLY A CA 1
ATOM 2191 C C . GLY A 1 304 ? -17.295 1.426 6.216 1.00 88.12 304 GLY A C 1
ATOM 2192 O O . GLY A 1 304 ? -18.488 1.418 6.460 1.00 88.12 304 GLY A O 1
ATOM 2193 N N . LYS A 1 305 ? -16.639 2.581 6.041 1.00 80.69 305 LYS A N 1
ATOM 2194 C CA . LYS A 1 305 ? -17.279 3.915 6.135 1.00 80.69 305 LYS A CA 1
ATOM 2195 C C . LYS A 1 305 ? -17.332 4.663 4.803 1.00 80.69 305 LYS A C 1
ATOM 2197 O O . LYS A 1 305 ? -18.093 5.619 4.660 1.00 80.69 305 LYS A O 1
ATOM 2202 N N . ALA A 1 306 ? -16.441 4.330 3.879 1.00 70.75 306 ALA A N 1
ATOM 2203 C CA . ALA A 1 306 ? -16.163 5.136 2.705 1.00 70.75 306 ALA A CA 1
ATOM 2204 C C . ALA A 1 306 ? -17.035 4.743 1.508 1.00 70.75 306 ALA A C 1
ATOM 2206 O O . ALA A 1 306 ? -17.537 5.643 0.835 1.00 70.75 306 ALA A O 1
ATOM 2207 N N . PHE A 1 307 ? -17.222 3.445 1.251 1.00 68.62 307 PHE A N 1
ATOM 2208 C CA . PHE A 1 307 ? -17.926 2.968 0.057 1.00 68.62 307 PHE A CA 1
ATOM 2209 C C . PHE A 1 307 ? -18.733 1.708 0.357 1.00 68.62 307 PHE A C 1
ATOM 2211 O O . PHE A 1 307 ? -18.188 0.710 0.815 1.00 68.62 307 PHE A O 1
ATOM 2218 N N . ASP A 1 308 ? -20.043 1.777 0.108 1.00 75.94 308 ASP A N 1
ATOM 2219 C CA . ASP A 1 308 ? -21.019 0.683 0.244 1.00 75.94 308 ASP A CA 1
ATOM 2220 C C . ASP A 1 308 ? -21.046 -0.056 1.597 1.00 75.94 308 ASP A C 1
ATOM 2222 O O . ASP A 1 308 ? -21.805 -1.009 1.752 1.00 75.94 308 ASP A O 1
ATOM 2226 N N . TYR A 1 309 ? -20.275 0.411 2.586 1.00 82.44 309 TYR A N 1
ATOM 2227 C CA . TYR A 1 309 ? -20.179 -0.130 3.939 1.00 82.44 309 TYR A CA 1
ATOM 2228 C C . TYR A 1 309 ? -19.864 -1.628 3.961 1.00 82.44 309 TYR A C 1
ATOM 2230 O O . TYR A 1 309 ? -20.332 -2.330 4.836 1.00 82.44 309 TYR A O 1
ATOM 2238 N N . THR A 1 310 ? -19.087 -2.138 3.000 1.00 89.88 310 THR A N 1
ATOM 2239 C CA . THR A 1 310 ? -18.948 -3.597 2.798 1.00 89.88 310 THR A CA 1
ATOM 2240 C C . THR A 1 310 ? -18.138 -4.318 3.877 1.00 89.88 310 THR A C 1
ATOM 2242 O O . THR A 1 310 ? -18.166 -5.547 3.932 1.00 89.88 310 THR A O 1
ATOM 2245 N N . GLY A 1 311 ? -17.405 -3.570 4.708 1.00 93.56 311 GLY A N 1
ATOM 2246 C CA . GLY A 1 311 ? -16.698 -4.090 5.873 1.00 93.56 311 GLY A CA 1
ATOM 2247 C C . GLY A 1 311 ? -15.293 -4.644 5.609 1.00 93.56 311 GLY A C 1
ATOM 2248 O O . GLY A 1 311 ? -14.707 -4.524 4.528 1.00 93.56 311 GLY A O 1
ATOM 2249 N N . LEU A 1 312 ? -14.725 -5.258 6.647 1.00 96.88 312 LEU A N 1
ATOM 2250 C CA . LEU A 1 312 ? -13.400 -5.883 6.636 1.00 96.88 312 LEU A CA 1
ATOM 2251 C C . LEU A 1 312 ? -13.433 -7.179 7.438 1.00 96.88 312 LEU A C 1
ATOM 2253 O O . LEU A 1 312 ? -13.872 -7.194 8.583 1.00 96.88 312 LEU A O 1
ATOM 2257 N N . VAL A 1 313 ? -12.839 -8.233 6.885 1.00 97.81 313 VAL A N 1
ATOM 2258 C CA . VAL A 1 313 ? -12.612 -9.495 7.595 1.00 97.81 313 VAL A CA 1
ATOM 2259 C C . VAL A 1 313 ? -11.125 -9.666 7.893 1.00 97.81 313 VAL A C 1
ATOM 2261 O O . VAL A 1 313 ? -10.307 -9.749 6.977 1.00 97.81 313 VAL A O 1
ATOM 2264 N N . VAL A 1 314 ? -10.767 -9.788 9.173 1.00 98.38 314 VAL A N 1
ATOM 2265 C CA . VAL A 1 314 ? -9.421 -10.125 9.658 1.00 98.38 314 VAL A CA 1
ATOM 2266 C C . VAL A 1 314 ? -9.443 -11.523 10.276 1.00 98.38 314 VAL A C 1
ATOM 2268 O O . VAL A 1 314 ? -9.932 -11.736 11.382 1.00 98.38 314 VAL A O 1
ATOM 2271 N N . GLY A 1 315 ? -8.871 -12.504 9.581 1.00 98.50 315 GLY A N 1
ATOM 2272 C CA . GLY A 1 315 ? -8.906 -13.913 9.979 1.00 98.50 315 GLY A CA 1
ATOM 2273 C C . GLY A 1 315 ? -8.144 -14.228 11.270 1.00 98.50 315 GLY A C 1
ATOM 2274 O O . GLY A 1 315 ? -8.445 -15.223 11.930 1.00 98.50 315 GLY A O 1
ATOM 2275 N N . LYS A 1 316 ? -7.156 -13.403 11.645 1.00 98.75 316 LYS A N 1
ATOM 2276 C CA . LYS A 1 316 ? -6.393 -13.531 12.898 1.00 98.75 316 LYS A CA 1
ATOM 2277 C C . LYS A 1 316 ? -6.527 -12.272 13.753 1.00 98.75 316 LYS A C 1
ATOM 2279 O O . LYS A 1 316 ? -7.633 -11.881 14.089 1.00 98.75 316 LYS A O 1
ATOM 2284 N N . ASN A 1 317 ? -5.414 -11.679 14.181 1.00 98.62 317 ASN A N 1
ATOM 2285 C CA . ASN A 1 317 ? -5.428 -10.608 15.172 1.00 98.62 317 ASN A CA 1
ATOM 2286 C C . ASN A 1 317 ? -5.523 -9.235 14.505 1.00 98.62 317 ASN A C 1
ATOM 2288 O O . ASN A 1 317 ? -4.885 -9.008 13.476 1.00 98.62 317 ASN A O 1
ATOM 2292 N N . LEU A 1 318 ? -6.216 -8.308 15.159 1.00 98.56 318 LEU A N 1
ATOM 2293 C CA . LEU A 1 318 ? -6.160 -6.880 14.863 1.00 98.56 318 LEU A CA 1
ATOM 2294 C C . LEU A 1 318 ? -5.322 -6.178 15.935 1.00 98.56 318 LEU A C 1
ATOM 2296 O O . LEU A 1 318 ? -5.542 -6.352 17.134 1.00 98.56 318 LEU A O 1
ATOM 2300 N N . THR A 1 319 ? -4.336 -5.386 15.527 1.00 98.56 319 THR A N 1
ATOM 2301 C CA . THR A 1 319 ? -3.555 -4.536 16.432 1.00 98.56 319 THR A CA 1
ATOM 2302 C C . THR A 1 319 ? -3.456 -3.126 15.878 1.00 98.56 319 THR A C 1
ATOM 2304 O O . THR A 1 319 ? -2.926 -2.931 14.789 1.00 98.56 319 THR A O 1
ATOM 2307 N N . VAL A 1 320 ? -3.908 -2.145 16.652 1.00 98.56 320 VAL A N 1
ATOM 2308 C CA . VAL A 1 320 ? -3.754 -0.718 16.358 1.00 98.56 320 VAL A CA 1
ATOM 2309 C C . VAL A 1 320 ? -2.944 -0.098 17.488 1.00 98.56 320 VAL A C 1
ATOM 2311 O O . VAL A 1 320 ? -3.251 -0.297 18.664 1.00 98.56 320 VAL A O 1
ATOM 2314 N N . THR A 1 321 ? -1.861 0.596 17.154 1.00 98.56 321 THR A N 1
ATOM 2315 C CA . THR A 1 321 ? -1.038 1.324 18.125 1.00 98.56 321 THR A CA 1
ATOM 2316 C C . THR A 1 321 ? -0.807 2.738 17.635 1.00 98.56 321 THR A C 1
ATOM 2318 O O . THR A 1 321 ? -0.201 2.920 16.577 1.00 98.56 321 THR A O 1
ATOM 2321 N N . THR A 1 322 ? -1.266 3.719 18.405 1.00 98.50 322 THR A N 1
ATOM 2322 C CA . THR A 1 322 ? -1.115 5.132 18.059 1.00 98.50 322 THR A CA 1
ATOM 2323 C C . THR A 1 322 ? -0.230 5.889 19.055 1.00 98.50 322 THR A C 1
ATOM 2325 O O . THR A 1 322 ? 0.335 5.291 19.977 1.00 98.50 322 THR A O 1
ATOM 2328 N N . GLY A 1 323 ? 0.003 7.179 18.800 1.00 97.94 323 GLY A N 1
ATOM 2329 C CA . GLY A 1 323 ? 0.863 8.043 19.610 1.00 97.94 323 GLY A CA 1
ATOM 2330 C C . GLY A 1 323 ? 0.087 8.934 20.574 1.00 97.94 323 GLY A C 1
ATOM 2331 O O . GLY A 1 323 ? -1.037 8.638 20.935 1.00 97.94 323 GLY A O 1
ATOM 2332 N N . ALA A 1 324 ? 0.717 10.027 21.006 1.00 98.19 324 ALA A N 1
ATOM 2333 C CA . ALA A 1 324 ? 0.177 10.958 22.006 1.00 98.19 324 ALA A CA 1
ATOM 2334 C C . ALA A 1 324 ? -0.753 12.049 21.431 1.00 98.19 324 ALA A C 1
ATOM 2336 O O . ALA A 1 324 ? -1.035 13.042 22.101 1.00 98.19 324 ALA A O 1
ATOM 2337 N N . ALA A 1 325 ? -1.120 11.945 20.156 1.00 98.19 325 ALA A N 1
ATOM 2338 C CA . ALA A 1 325 ? -2.004 12.900 19.505 1.00 98.19 325 ALA A CA 1
ATOM 2339 C C . ALA A 1 325 ? -3.435 12.355 19.499 1.00 98.19 325 ALA A C 1
ATOM 2341 O O . ALA A 1 325 ? -3.636 11.159 19.614 1.00 98.19 325 ALA A O 1
ATOM 2342 N N . ALA A 1 326 ? -4.423 13.231 19.308 1.00 98.50 326 ALA A N 1
ATOM 2343 C CA . ALA A 1 326 ? -5.813 12.803 19.185 1.00 98.50 326 ALA A CA 1
ATOM 2344 C C . ALA A 1 326 ? -6.003 11.878 17.970 1.00 98.50 326 ALA A C 1
ATOM 2346 O O . ALA A 1 326 ? -5.753 12.291 16.831 1.00 98.50 326 ALA A O 1
ATOM 2347 N N . ASP A 1 327 ? -6.474 10.658 18.217 1.00 98.56 327 ASP A N 1
ATOM 2348 C CA . ASP A 1 327 ? -6.760 9.665 17.187 1.00 98.56 327 ASP A CA 1
ATOM 2349 C C . ASP A 1 327 ? -8.265 9.451 16.984 1.00 98.56 327 ASP A C 1
ATOM 2351 O O . ASP A 1 327 ? -9.096 9.717 17.853 1.00 98.56 327 ASP A O 1
ATOM 2355 N N . THR A 1 328 ? -8.639 8.954 15.808 1.00 98.12 328 THR A N 1
ATOM 2356 C CA . THR A 1 328 ? -10.015 8.578 15.470 1.00 98.12 328 THR A CA 1
ATOM 2357 C C . THR A 1 328 ? -10.043 7.196 14.832 1.00 98.12 328 THR A C 1
ATOM 2359 O O . THR A 1 328 ? -9.493 6.979 13.754 1.00 98.12 328 THR A O 1
ATOM 2362 N N . LEU A 1 329 ? -10.710 6.250 15.477 1.00 98.12 329 LEU A N 1
ATOM 2363 C CA . LEU A 1 329 ? -10.925 4.896 14.984 1.00 98.12 329 LEU A CA 1
ATOM 2364 C C . LEU A 1 329 ? -12.422 4.714 14.738 1.00 98.12 329 LEU A C 1
ATOM 2366 O O . LEU A 1 329 ? -13.227 4.942 15.636 1.00 98.12 329 LEU A O 1
ATOM 2370 N N . VAL A 1 330 ? -12.799 4.304 13.530 1.00 96.88 330 VAL A N 1
ATOM 2371 C CA . VAL A 1 330 ? -14.190 3.988 13.186 1.00 96.88 330 VAL A CA 1
ATOM 2372 C C . VAL A 1 330 ? -14.236 2.615 12.543 1.00 96.88 330 VAL A C 1
ATOM 2374 O O . VAL A 1 330 ? -13.686 2.432 11.459 1.00 96.88 330 VAL A O 1
ATOM 2377 N N . PHE A 1 331 ? -14.883 1.662 13.198 1.00 97.06 331 PHE A N 1
ATOM 2378 C CA . PHE A 1 331 ? -15.058 0.306 12.701 1.00 97.06 331 PHE A CA 1
ATOM 2379 C C . PHE A 1 331 ? -16.535 0.046 12.454 1.00 97.06 331 PHE A C 1
ATOM 2381 O O . PHE A 1 331 ? -17.305 0.010 13.403 1.00 97.06 331 PHE A O 1
ATOM 2388 N N . ASN A 1 332 ? -16.905 -0.109 11.187 1.00 95.06 332 ASN A N 1
ATOM 2389 C CA . ASN A 1 332 ? -18.233 -0.540 10.780 1.00 95.06 332 ASN A CA 1
ATOM 2390 C C . ASN A 1 332 ? -18.102 -1.834 9.964 1.00 95.06 332 ASN A C 1
ATOM 2392 O O . ASN A 1 332 ? -17.224 -1.907 9.097 1.00 95.06 332 ASN A O 1
ATOM 2396 N N . GLN A 1 333 ? -18.913 -2.849 10.268 1.00 94.94 333 GLN A N 1
ATOM 2397 C CA . GLN A 1 333 ? -18.856 -4.172 9.629 1.00 94.94 333 GLN A CA 1
ATOM 2398 C C . GLN A 1 333 ? -17.456 -4.804 9.674 1.00 94.94 333 GLN A C 1
ATOM 2400 O O . GLN A 1 333 ? -16.927 -5.327 8.689 1.00 94.94 333 GLN A O 1
ATOM 2405 N N . LEU A 1 334 ? -16.805 -4.716 10.836 1.00 96.62 334 LEU A N 1
ATOM 2406 C CA . LEU A 1 334 ? -15.503 -5.327 11.072 1.00 96.62 334 LEU A CA 1
ATOM 2407 C C . LEU A 1 334 ? -15.671 -6.708 11.708 1.00 96.62 334 LEU A C 1
ATOM 2409 O O . LEU A 1 334 ? -16.177 -6.826 12.819 1.00 96.62 334 LEU A O 1
ATOM 2413 N N . GLU A 1 335 ? -15.127 -7.739 11.069 1.00 97.88 335 GLU A N 1
ATOM 2414 C CA . GLU A 1 335 ? -14.988 -9.070 11.653 1.00 97.88 335 GLU A CA 1
ATOM 2415 C C . GLU A 1 335 ? -13.527 -9.365 12.012 1.00 97.88 335 GLU A C 1
ATOM 2417 O O . GLU A 1 335 ? -12.634 -9.287 11.165 1.00 97.88 335 GLU A O 1
ATOM 2422 N N . VAL A 1 336 ? -13.261 -9.772 13.256 1.00 98.50 336 VAL A N 1
ATOM 2423 C CA . VAL A 1 336 ? -11.933 -10.220 13.705 1.00 98.50 336 VAL A CA 1
ATOM 2424 C C . VAL A 1 336 ? -12.021 -11.610 14.327 1.00 98.50 336 VAL A C 1
ATOM 2426 O O . VAL A 1 336 ? -12.616 -11.803 15.389 1.00 98.50 336 VAL A O 1
ATOM 2429 N N . GLY A 1 337 ? -11.377 -12.589 13.687 1.00 98.56 337 GLY A N 1
ATOM 2430 C CA . GLY A 1 337 ? -11.366 -13.984 14.135 1.00 98.56 337 GLY A CA 1
ATOM 2431 C C . GLY A 1 337 ? -10.483 -14.245 15.362 1.00 98.56 337 GLY A C 1
ATOM 2432 O O . GLY A 1 337 ? -10.728 -15.183 16.121 1.00 98.56 337 GLY A O 1
ATOM 2433 N N . GLY A 1 338 ? -9.441 -13.436 15.561 1.00 98.44 338 GLY A N 1
ATOM 2434 C CA . GLY A 1 338 ? -8.495 -13.523 16.674 1.00 98.44 338 GLY A CA 1
ATOM 2435 C C . GLY A 1 338 ? -8.679 -12.425 17.722 1.00 98.44 338 GLY A C 1
ATOM 2436 O O . GLY A 1 338 ? -9.772 -11.907 17.935 1.00 98.44 338 GLY A O 1
ATOM 2437 N N . ALA A 1 339 ? -7.592 -12.083 18.416 1.00 98.56 339 ALA A N 1
ATOM 2438 C CA . ALA A 1 339 ? -7.607 -11.026 19.423 1.00 98.56 339 ALA A CA 1
ATOM 2439 C C . ALA A 1 339 ? -7.557 -9.635 18.775 1.00 98.56 339 ALA A C 1
ATOM 2441 O O . ALA A 1 339 ? -6.823 -9.420 17.807 1.00 98.56 339 ALA A O 1
ATOM 2442 N N . THR A 1 340 ? -8.275 -8.684 19.367 1.00 98.75 340 THR A N 1
ATOM 2443 C CA . THR A 1 340 ? -8.230 -7.267 18.997 1.00 98.75 340 THR A CA 1
ATOM 2444 C C . THR A 1 340 ? -7.567 -6.466 20.104 1.00 98.75 340 THR A C 1
ATOM 2446 O O . THR A 1 340 ? -7.992 -6.518 21.257 1.00 98.75 340 THR A O 1
ATOM 2449 N N . ARG A 1 341 ? -6.518 -5.720 19.754 1.00 98.62 341 ARG A N 1
ATOM 2450 C CA . ARG A 1 341 ? -5.811 -4.823 20.668 1.00 98.62 341 ARG A CA 1
ATOM 2451 C C . ARG A 1 341 ? -5.715 -3.424 20.079 1.00 98.62 341 ARG A C 1
ATOM 2453 O O . ARG A 1 341 ? -5.015 -3.215 19.092 1.00 98.62 341 ARG A O 1
ATOM 2460 N N . LEU A 1 342 ? -6.348 -2.472 20.742 1.00 98.62 342 LEU A N 1
ATOM 2461 C CA . LEU A 1 342 ? -6.276 -1.049 20.449 1.00 98.62 342 LEU A CA 1
ATOM 2462 C C . LEU A 1 342 ? -5.493 -0.392 21.589 1.00 98.62 342 LEU A C 1
ATOM 2464 O O . LEU A 1 342 ? -5.913 -0.437 22.742 1.00 98.62 342 LEU A O 1
ATOM 2468 N N . SER A 1 343 ? -4.311 0.135 21.287 1.00 98.62 343 SER A N 1
ATOM 2469 C CA . SER A 1 343 ? -3.438 0.806 22.253 1.00 98.62 343 SER A CA 1
ATOM 2470 C C . SER A 1 343 ? -3.232 2.234 21.785 1.00 98.62 343 SER A C 1
ATOM 2472 O O . SER A 1 343 ? -2.340 2.493 20.976 1.00 98.62 343 SER A O 1
ATOM 2474 N N . LEU A 1 344 ? -4.086 3.127 22.264 1.00 98.50 344 LEU A N 1
ATOM 2475 C CA . LEU A 1 344 ? -4.023 4.546 21.957 1.00 98.50 344 LEU A CA 1
ATOM 2476 C C . LEU A 1 344 ? -3.149 5.243 23.001 1.00 98.50 344 LEU A C 1
ATOM 2478 O O . LEU A 1 344 ? -3.054 4.777 24.141 1.00 98.50 344 LEU A O 1
ATOM 2482 N N . GLY A 1 345 ? -2.428 6.284 22.593 1.00 98.06 345 GLY A N 1
ATOM 2483 C CA . GLY A 1 345 ? -1.643 7.084 23.527 1.00 98.06 345 GLY A CA 1
ATOM 2484 C C . GLY A 1 345 ? -2.482 8.194 24.149 1.00 98.06 345 GLY A C 1
ATOM 2485 O O . GLY A 1 345 ? -3.702 8.085 24.268 1.00 98.06 345 GLY A O 1
ATOM 2486 N N . ASP A 1 346 ? -1.800 9.249 24.586 1.00 98.25 346 ASP A N 1
ATOM 2487 C CA . ASP A 1 346 ? -2.446 10.472 25.064 1.00 98.25 346 ASP A CA 1
ATOM 2488 C C . ASP A 1 346 ? -3.218 11.191 23.936 1.00 98.25 346 ASP A C 1
ATOM 2490 O O . ASP A 1 346 ? -3.189 10.785 22.778 1.00 98.25 346 ASP A O 1
ATOM 2494 N N . GLY A 1 347 ? -3.853 12.313 24.264 1.00 98.38 347 GLY A N 1
ATOM 2495 C CA . GLY A 1 347 ? -4.754 13.037 23.375 1.00 98.38 347 GLY A CA 1
ATOM 2496 C C . GLY A 1 347 ? -6.206 12.623 23.599 1.00 98.38 347 GLY A C 1
ATOM 2497 O O . GLY A 1 347 ? -6.486 11.613 24.225 1.00 98.38 347 GLY A O 1
ATOM 2498 N N . GLY A 1 348 ? -7.150 13.441 23.127 1.00 98.38 348 GLY A N 1
ATOM 2499 C CA . GLY A 1 348 ? -8.566 13.069 23.165 1.00 98.38 348 GLY A CA 1
ATOM 2500 C C . GLY A 1 348 ? -8.878 12.117 22.019 1.00 98.38 348 GLY A C 1
ATOM 2501 O O . GLY A 1 348 ? -8.973 12.565 20.875 1.00 98.38 348 GLY A O 1
ATOM 2502 N N . ASN A 1 349 ? -8.996 10.826 22.313 1.00 98.62 349 ASN A N 1
ATOM 2503 C CA . ASN A 1 349 ? -9.218 9.797 21.308 1.00 98.62 349 ASN A CA 1
ATOM 2504 C C . ASN A 1 349 ? -10.709 9.548 21.083 1.00 98.62 349 ASN A C 1
ATOM 2506 O O . ASN A 1 349 ? -11.511 9.612 22.010 1.00 98.62 349 ASN A O 1
ATOM 2510 N N . ALA A 1 350 ? -11.085 9.204 19.855 1.00 98.44 350 ALA A N 1
ATOM 2511 C CA . ALA A 1 350 ? -12.439 8.785 19.515 1.00 98.44 350 ALA A CA 1
ATOM 2512 C C . ALA A 1 350 ? -12.421 7.377 18.914 1.00 98.44 350 ALA A C 1
ATOM 2514 O O . ALA A 1 350 ? -11.744 7.131 17.918 1.00 98.44 350 ALA A O 1
ATOM 2515 N N . VAL A 1 351 ? -13.184 6.456 19.495 1.00 98.31 351 VAL A N 1
ATOM 2516 C CA . VAL A 1 351 ? -13.369 5.089 19.001 1.00 98.31 351 VAL A CA 1
ATOM 2517 C C . VAL A 1 351 ? -14.858 4.850 18.804 1.00 98.31 351 VAL A C 1
ATOM 2519 O O . VAL A 1 351 ? -15.619 4.918 19.761 1.00 98.31 351 VAL A O 1
ATOM 2522 N N . ALA A 1 352 ? -15.271 4.552 17.578 1.00 97.12 352 ALA A N 1
ATOM 2523 C CA . ALA A 1 352 ? -16.627 4.133 17.250 1.00 97.12 352 ALA A CA 1
ATOM 2524 C C . ALA A 1 352 ? -16.585 2.733 16.637 1.00 97.12 352 ALA A C 1
ATOM 2526 O O . ALA A 1 352 ? -15.803 2.485 15.719 1.00 97.12 352 ALA A O 1
ATOM 2527 N N . ILE A 1 353 ? -17.397 1.825 17.161 1.00 97.06 353 ILE A N 1
ATOM 2528 C CA . ILE A 1 353 ? -17.532 0.443 16.699 1.00 97.06 353 ILE A CA 1
ATOM 2529 C C . ILE A 1 353 ? -19.014 0.196 16.466 1.00 97.06 353 ILE A C 1
ATOM 2531 O O . ILE A 1 353 ? -19.792 0.488 17.366 1.00 97.06 353 ILE A O 1
ATOM 2535 N N . ASP A 1 354 ? -19.374 -0.322 15.301 1.00 95.50 354 ASP A N 1
ATOM 2536 C CA . ASP A 1 354 ? -20.758 -0.510 14.861 1.00 95.50 354 ASP A CA 1
ATOM 2537 C C . ASP A 1 354 ? -20.860 -1.768 13.990 1.00 95.50 354 ASP A C 1
ATOM 2539 O O . ASP A 1 354 ? -19.902 -2.086 13.271 1.00 95.50 354 ASP A O 1
ATOM 2543 N N . ASP A 1 355 ? -21.973 -2.499 14.082 1.00 94.88 355 ASP A N 1
ATOM 2544 C CA . ASP A 1 355 ? -22.275 -3.686 13.264 1.00 94.88 355 ASP A CA 1
ATOM 2545 C C . ASP A 1 355 ? -21.081 -4.678 13.156 1.00 94.88 355 ASP A C 1
ATOM 2547 O O . ASP A 1 355 ? -20.769 -5.198 12.085 1.00 94.88 355 ASP A O 1
ATOM 2551 N N . SER A 1 356 ? -20.312 -4.887 14.235 1.00 96.56 356 SER A N 1
ATOM 2552 C CA . SER A 1 356 ? -19.001 -5.570 14.174 1.00 96.56 356 SER A CA 1
ATOM 2553 C C . SER A 1 356 ? -18.924 -6.855 15.006 1.00 96.56 356 SER A C 1
ATOM 2555 O O . SER A 1 356 ? -19.530 -6.970 16.066 1.00 96.56 356 SER A O 1
ATOM 2557 N N . LEU A 1 357 ? -18.093 -7.818 14.593 1.00 97.56 357 LEU A N 1
ATOM 2558 C CA . LEU A 1 357 ? -17.869 -9.091 15.288 1.00 97.56 357 LEU A CA 1
ATOM 2559 C C . LEU A 1 357 ? -16.416 -9.247 15.759 1.00 97.56 357 LEU A C 1
ATOM 2561 O O . LEU A 1 357 ? -15.484 -9.348 14.961 1.00 97.56 357 LEU A O 1
ATOM 2565 N N . PHE A 1 358 ? -16.219 -9.416 17.066 1.00 98.44 358 PHE A N 1
ATOM 2566 C CA . PHE A 1 358 ? -14.918 -9.710 17.675 1.00 98.44 358 PHE A CA 1
ATOM 2567 C C . PHE A 1 358 ? -14.938 -11.088 18.338 1.00 98.44 358 PHE A C 1
ATOM 2569 O O . PHE A 1 358 ? -15.400 -11.244 19.469 1.00 98.44 358 PHE A O 1
ATOM 2576 N N . ALA A 1 359 ? -14.431 -12.109 17.645 1.00 98.50 359 ALA A N 1
ATOM 2577 C CA . ALA A 1 359 ? -14.492 -13.489 18.127 1.00 98.50 359 ALA A CA 1
ATOM 2578 C C . ALA A 1 359 ? -13.525 -13.767 19.295 1.00 98.50 359 ALA A C 1
ATOM 2580 O O . ALA A 1 359 ? -13.844 -14.551 20.192 1.00 98.50 359 ALA A O 1
ATOM 2581 N N . GLY A 1 360 ? -12.339 -13.148 19.290 1.00 98.19 360 GLY A N 1
ATOM 2582 C CA . GLY A 1 360 ? -11.344 -13.286 20.355 1.00 98.19 360 GLY A CA 1
ATOM 2583 C C . GLY A 1 360 ? -11.470 -12.244 21.467 1.00 98.19 360 GLY A C 1
ATOM 2584 O O . GLY A 1 360 ? -12.460 -11.528 21.585 1.00 98.19 360 GLY A O 1
ATOM 2585 N N . ALA A 1 361 ? -10.440 -12.167 22.315 1.00 98.31 361 ALA A N 1
ATOM 2586 C CA . ALA A 1 361 ? -10.371 -11.146 23.358 1.00 98.31 361 ALA A CA 1
ATOM 2587 C C . ALA A 1 361 ? -10.252 -9.746 22.742 1.00 98.31 361 ALA A C 1
ATOM 2589 O O . ALA A 1 361 ? -9.470 -9.545 21.808 1.00 98.31 361 ALA A O 1
ATOM 2590 N N . PHE A 1 362 ? -10.982 -8.789 23.305 1.00 98.62 362 PHE A N 1
ATOM 2591 C CA . PHE A 1 362 ? -10.920 -7.385 22.933 1.00 98.62 362 PHE A CA 1
ATOM 2592 C C . PHE A 1 362 ? -10.263 -6.581 24.052 1.00 98.62 362 PHE A C 1
ATOM 2594 O O . PHE A 1 362 ? -10.640 -6.677 25.222 1.00 98.62 362 PHE A O 1
ATOM 2601 N N . THR A 1 363 ? -9.265 -5.777 23.706 1.00 98.56 363 THR A N 1
ATOM 2602 C CA . THR A 1 363 ? -8.629 -4.843 24.632 1.00 98.56 363 THR A CA 1
ATOM 2603 C C . THR A 1 363 ? -8.497 -3.479 23.982 1.00 98.56 363 THR A C 1
ATOM 2605 O O . THR A 1 363 ? -7.844 -3.354 22.948 1.00 98.56 363 THR A O 1
ATOM 2608 N N . LEU A 1 364 ? -9.065 -2.466 24.626 1.00 98.56 364 LEU A N 1
ATOM 2609 C CA . LEU A 1 364 ? -8.850 -1.058 24.329 1.00 98.56 364 LEU A CA 1
ATOM 2610 C C . LEU A 1 364 ? -8.151 -0.414 25.525 1.00 98.56 364 LEU A C 1
ATOM 2612 O O . LEU A 1 364 ? -8.584 -0.569 26.666 1.00 98.56 364 LEU A O 1
ATOM 2616 N N . THR A 1 365 ? -7.056 0.286 25.266 1.00 98.56 365 THR A N 1
ATOM 2617 C CA . THR A 1 365 ? -6.368 1.124 26.247 1.00 98.56 365 THR A CA 1
ATOM 2618 C C . THR A 1 365 ? -6.172 2.503 25.650 1.00 98.56 365 THR A C 1
ATOM 2620 O O . THR A 1 365 ? -5.641 2.592 24.543 1.00 98.56 365 THR A O 1
ATOM 2623 N N . THR A 1 366 ? -6.586 3.542 26.368 1.00 98.50 366 THR A N 1
ATOM 2624 C CA . THR A 1 366 ? -6.315 4.941 26.015 1.00 98.50 366 THR A CA 1
ATOM 2625 C C . THR A 1 366 ? -5.332 5.570 27.008 1.00 98.50 366 THR A C 1
ATOM 2627 O O . THR A 1 366 ? -5.046 4.993 28.064 1.00 98.50 366 THR A O 1
ATOM 2630 N N . GLY A 1 367 ? -4.727 6.697 26.629 1.00 98.12 367 GLY A N 1
ATOM 2631 C CA . GLY A 1 367 ? -3.804 7.469 27.462 1.00 98.12 367 GLY A CA 1
ATOM 2632 C C . GLY A 1 367 ? -4.486 8.638 28.173 1.00 98.12 367 GLY A C 1
ATOM 2633 O O . GLY A 1 367 ? -5.665 8.588 28.498 1.00 98.12 367 GLY A O 1
ATOM 2634 N N . ALA A 1 368 ? -3.732 9.695 28.475 1.00 98.31 368 ALA A N 1
ATOM 2635 C CA . ALA A 1 368 ? -4.314 10.910 29.039 1.00 98.31 368 ALA A CA 1
ATOM 2636 C C . ALA A 1 368 ? -5.048 11.739 27.972 1.00 98.31 368 ALA A C 1
ATOM 2638 O O . ALA A 1 368 ? -4.524 11.943 26.886 1.00 98.31 368 ALA A O 1
ATOM 2639 N N . GLY A 1 369 ? -6.187 12.330 28.302 1.00 98.31 369 GLY A N 1
ATOM 2640 C CA . GLY A 1 369 ? -7.044 13.076 27.390 1.00 98.31 369 GLY A CA 1
ATOM 2641 C C . GLY A 1 369 ? -8.508 12.791 27.695 1.00 98.31 369 GLY A C 1
ATOM 2642 O O . GLY A 1 369 ? -8.809 11.958 28.534 1.00 98.31 369 GLY A O 1
ATOM 2643 N N . ASN A 1 370 ? -9.416 13.520 27.047 1.00 98.38 370 ASN A N 1
ATOM 2644 C CA . ASN A 1 370 ? -10.841 13.215 27.141 1.00 98.38 370 ASN A CA 1
ATOM 2645 C C . ASN A 1 370 ? -11.185 12.243 26.014 1.00 98.38 370 ASN A C 1
ATOM 2647 O O . ASN A 1 370 ? -11.297 12.673 24.859 1.00 98.38 370 ASN A O 1
ATOM 2651 N N . ASP A 1 371 ? -11.319 10.963 26.338 1.00 98.44 371 ASP A N 1
ATOM 2652 C CA . ASP A 1 371 ? -11.562 9.911 25.363 1.00 98.44 371 ASP A CA 1
ATOM 2653 C C . ASP A 1 371 ? -13.054 9.611 25.196 1.00 98.44 371 ASP A C 1
ATOM 2655 O O . ASP A 1 371 ? -13.852 9.683 26.129 1.00 98.44 371 ASP A O 1
ATOM 2659 N N . GLN A 1 372 ? -13.445 9.233 23.983 1.00 98.38 372 GLN A N 1
ATOM 2660 C CA . GLN A 1 372 ? -14.807 8.842 23.638 1.00 98.38 372 GLN A CA 1
ATOM 2661 C C . GLN A 1 372 ? -14.801 7.451 23.021 1.00 98.38 372 GLN A C 1
ATOM 2663 O O . GLN A 1 372 ? -14.157 7.213 22.001 1.00 98.38 372 GLN A O 1
ATOM 2668 N N . VAL A 1 373 ? -15.556 6.537 23.620 1.00 98.12 373 VAL A N 1
ATOM 2669 C CA . VAL A 1 373 ? -15.762 5.179 23.121 1.00 98.12 373 VAL A CA 1
ATOM 2670 C C . VAL A 1 373 ? -17.250 4.971 22.888 1.00 98.12 373 VAL A C 1
ATOM 2672 O O . VAL A 1 373 ? -18.055 5.088 23.804 1.00 98.12 373 VAL A O 1
ATOM 2675 N N . SER A 1 374 ? -17.619 4.647 21.660 1.00 97.38 374 SER A N 1
ATOM 2676 C CA . SER A 1 374 ? -18.980 4.345 21.243 1.00 97.38 374 SER A CA 1
ATOM 2677 C C . SER A 1 374 ? -19.024 2.915 20.720 1.00 97.38 374 SER A C 1
ATOM 2679 O O . SER A 1 374 ? -18.267 2.559 19.817 1.00 97.38 374 SER A O 1
ATOM 2681 N N . LEU A 1 375 ? -19.871 2.092 21.333 1.00 96.94 375 LEU A N 1
ATOM 2682 C CA . LEU A 1 375 ? -20.093 0.699 20.962 1.00 96.94 375 LEU A CA 1
ATOM 2683 C C . LEU A 1 375 ? -21.544 0.548 20.531 1.00 96.94 375 LEU A C 1
ATOM 2685 O O . LEU A 1 375 ? -22.435 0.690 21.367 1.00 96.94 375 LEU A O 1
ATOM 2689 N N . ASP A 1 376 ? -21.750 0.262 19.256 1.00 95.81 376 ASP A N 1
ATOM 2690 C CA . ASP A 1 376 ? -23.047 0.056 18.620 1.00 95.81 376 ASP A CA 1
ATOM 2691 C C . ASP A 1 376 ? -24.032 1.193 18.891 1.00 95.81 376 ASP A C 1
ATOM 2693 O O . ASP A 1 376 ? -25.162 0.969 19.304 1.00 95.81 376 ASP A O 1
ATOM 2697 N N . ALA A 1 377 ? -23.565 2.441 18.806 1.00 91.94 377 ALA A N 1
ATOM 2698 C CA . ALA A 1 377 ? -24.376 3.614 19.147 1.00 91.94 377 ALA A CA 1
ATOM 2699 C C . ALA A 1 377 ? -24.665 4.533 17.959 1.00 91.94 377 ALA A C 1
ATOM 2701 O O . ALA A 1 377 ? -25.140 5.654 18.161 1.00 91.94 377 ALA A O 1
ATOM 2702 N N . THR A 1 378 ? -24.320 4.102 16.745 1.00 88.12 378 THR A N 1
ATOM 2703 C CA . THR A 1 378 ? -24.607 4.861 15.533 1.00 88.12 378 THR A CA 1
ATOM 2704 C C . THR A 1 378 ? -25.702 4.151 14.755 1.00 88.12 378 THR A C 1
ATOM 2706 O O . THR A 1 378 ? -25.612 2.964 14.486 1.00 88.12 378 THR A O 1
ATOM 2709 N N . ALA A 1 379 ? -26.714 4.897 14.321 1.00 82.31 379 ALA A N 1
ATOM 2710 C CA . ALA A 1 379 ? -27.782 4.321 13.516 1.00 82.31 379 ALA A CA 1
ATOM 2711 C C . ALA A 1 379 ? -27.242 4.067 12.105 1.00 82.31 379 ALA A C 1
ATOM 2713 O O . ALA A 1 379 ? -27.324 4.959 11.252 1.00 82.31 379 ALA A O 1
ATOM 2714 N N . SER A 1 380 ? -26.611 2.913 11.859 1.00 73.12 380 SER A N 1
ATOM 2715 C CA . SER A 1 380 ? -25.974 2.661 10.560 1.00 73.12 380 SER A CA 1
ATOM 2716 C C . SER A 1 380 ? -26.167 1.278 9.936 1.00 73.12 380 SER A C 1
ATOM 2718 O O . SER A 1 380 ? -25.863 1.119 8.752 1.00 73.12 380 SER A O 1
ATOM 2720 N N . GLY A 1 381 ? -26.852 0.354 10.604 1.00 70.19 381 GLY A N 1
ATOM 2721 C CA . GLY A 1 381 ? -27.108 -0.970 10.049 1.00 70.19 381 GLY A CA 1
ATOM 2722 C C . GLY A 1 381 ? -28.244 -1.713 10.736 1.00 70.19 381 GLY A C 1
ATOM 2723 O O . GLY A 1 381 ? -29.092 -1.121 11.404 1.00 70.19 381 GLY A O 1
ATOM 2724 N N . ALA A 1 382 ? -28.322 -3.012 10.461 1.00 77.12 382 ALA A N 1
ATOM 2725 C CA . ALA A 1 382 ? -29.317 -3.918 11.031 1.00 77.12 382 ALA A CA 1
ATOM 2726 C C . ALA A 1 382 ? -28.669 -5.014 11.892 1.00 77.12 382 ALA A C 1
ATOM 2728 O O . ALA A 1 382 ? -29.386 -5.931 12.304 1.00 77.12 382 ALA A O 1
ATOM 2729 N N . GLU A 1 383 ? -27.349 -4.969 12.109 1.00 92.81 383 GLU A N 1
ATOM 2730 C CA . GLU A 1 383 ? -26.610 -6.032 12.778 1.00 92.81 383 GLU A CA 1
ATOM 2731 C C . GLU A 1 383 ? -26.030 -5.570 14.125 1.00 92.81 383 GLU A C 1
ATOM 2733 O O . GLU A 1 383 ? -25.460 -4.494 14.235 1.00 92.81 383 GLU A O 1
ATOM 2738 N N . PRO A 1 384 ? -26.131 -6.396 15.174 1.00 95.12 384 PRO A N 1
ATOM 2739 C CA . PRO A 1 384 ? -25.578 -6.052 16.475 1.00 95.12 384 PRO A CA 1
ATOM 2740 C C . PRO A 1 384 ? -24.049 -6.127 16.482 1.00 95.12 384 PRO A C 1
ATOM 2742 O O . PRO A 1 384 ? -23.459 -7.088 15.967 1.00 95.12 384 PRO A O 1
ATOM 2745 N N . THR A 1 385 ? -23.390 -5.231 17.217 1.00 96.44 385 THR A N 1
ATOM 2746 C CA . THR A 1 385 ? -21.982 -5.449 17.577 1.00 96.44 385 THR A CA 1
ATOM 2747 C C . THR A 1 385 ? -21.857 -6.583 18.599 1.00 96.44 385 THR A C 1
ATOM 2749 O O . THR A 1 385 ? -22.382 -6.529 19.714 1.00 96.44 385 THR A O 1
ATOM 2752 N N . THR A 1 386 ? -21.087 -7.616 18.251 1.00 97.25 386 THR A N 1
ATOM 2753 C CA . THR A 1 386 ? -20.902 -8.828 19.054 1.00 97.25 386 THR A CA 1
ATOM 2754 C C . THR A 1 386 ? -19.462 -9.008 19.536 1.00 97.25 386 THR A C 1
ATOM 2756 O O . THR A 1 386 ? -18.523 -9.153 18.752 1.00 97.25 386 THR A O 1
ATOM 2759 N N . PHE A 1 387 ? -19.292 -9.139 20.853 1.00 97.88 387 PHE A N 1
ATOM 2760 C CA . PHE A 1 387 ? -18.043 -9.536 21.504 1.00 97.88 387 PHE A CA 1
ATOM 2761 C C . PHE A 1 387 ? -18.123 -10.989 21.991 1.00 97.88 387 PHE A C 1
ATOM 2763 O O . PHE A 1 387 ? -18.784 -11.306 22.985 1.00 97.88 387 PHE A O 1
ATOM 2770 N N . GLY A 1 388 ? -17.431 -11.888 21.290 1.00 97.62 388 GLY A N 1
ATOM 2771 C CA . GLY A 1 388 ? -17.375 -13.316 21.609 1.00 97.62 388 GLY A CA 1
ATOM 2772 C C . GLY A 1 388 ? -16.422 -13.660 22.758 1.00 97.62 388 GLY A C 1
ATOM 2773 O O . GLY A 1 388 ? -16.694 -14.580 23.532 1.00 97.62 388 GLY A O 1
ATOM 2774 N N . GLY A 1 389 ? -15.314 -12.924 22.887 1.00 97.56 389 GLY A N 1
ATOM 2775 C CA . GLY A 1 389 ? -14.317 -13.100 23.945 1.00 97.56 389 GLY A CA 1
ATOM 2776 C C . GLY A 1 389 ? -14.404 -12.061 25.071 1.00 97.56 389 GLY A C 1
ATOM 2777 O O . GLY A 1 389 ? -15.269 -11.185 25.050 1.00 97.56 389 GLY A O 1
ATOM 2778 N N . PRO A 1 390 ? -13.511 -12.145 26.079 1.00 97.62 390 PRO A N 1
ATOM 2779 C CA . PRO A 1 390 ? -13.435 -11.153 27.146 1.00 97.62 390 PRO A CA 1
ATOM 2780 C C . PRO A 1 390 ? -13.124 -9.758 26.601 1.00 97.62 390 PRO A C 1
ATOM 2782 O O . PRO A 1 390 ? -12.247 -9.609 25.748 1.00 97.62 390 PRO A O 1
ATOM 2785 N N . VAL A 1 391 ? -13.799 -8.751 27.148 1.00 97.88 391 VAL A N 1
ATOM 2786 C CA . VAL A 1 391 ? -13.640 -7.340 26.796 1.00 97.88 391 VAL A CA 1
ATOM 2787 C C . VAL A 1 391 ? -13.023 -6.588 27.969 1.00 97.88 391 VAL A C 1
ATOM 2789 O O . VAL A 1 391 ? -13.532 -6.647 29.090 1.00 97.88 391 VAL A O 1
ATOM 2792 N N . LEU A 1 392 ? -11.942 -5.860 27.696 1.00 97.62 392 LEU A N 1
ATOM 2793 C CA . LEU A 1 392 ? -11.343 -4.889 28.604 1.00 97.62 392 LEU A CA 1
ATOM 2794 C C . LEU A 1 392 ? -11.241 -3.533 27.906 1.00 97.62 392 LEU A C 1
ATOM 2796 O O . LEU A 1 392 ? -10.546 -3.405 26.901 1.00 97.62 392 LEU A O 1
ATOM 2800 N N . ILE A 1 393 ? -11.884 -2.523 28.478 1.00 98.06 393 ILE A N 1
ATOM 2801 C CA . ILE A 1 393 ? -11.717 -1.118 28.109 1.00 98.06 393 ILE A CA 1
ATOM 2802 C C . ILE A 1 393 ? -11.078 -0.426 29.308 1.00 98.06 393 ILE A C 1
ATOM 2804 O O . ILE A 1 393 ? -11.673 -0.380 30.381 1.00 98.06 393 ILE A O 1
ATOM 2808 N N . ALA A 1 394 ? -9.849 0.051 29.143 1.00 97.94 394 ALA A N 1
ATOM 2809 C CA . ALA A 1 394 ? -9.105 0.771 30.166 1.00 97.94 394 ALA A CA 1
ATOM 2810 C C . ALA A 1 394 ? -8.839 2.196 29.688 1.00 97.94 394 ALA A C 1
ATOM 2812 O O . ALA A 1 394 ? -8.041 2.396 28.772 1.00 97.94 394 ALA A O 1
ATOM 2813 N N . GLN A 1 395 ? -9.529 3.155 30.292 1.00 98.00 395 GLN A N 1
ATOM 2814 C CA . GLN A 1 395 ? -9.378 4.570 29.980 1.00 98.00 395 GLN A CA 1
ATOM 2815 C C . GLN A 1 395 ? -8.310 5.198 30.881 1.00 98.00 395 GLN A C 1
ATOM 2817 O O . GLN A 1 395 ? -8.008 4.667 31.957 1.00 98.00 395 GLN A O 1
ATOM 2822 N N . GLY A 1 396 ? -7.648 6.242 30.386 1.00 97.50 396 GLY A N 1
ATOM 2823 C CA . GLY A 1 396 ? -6.488 6.835 31.039 1.00 97.50 396 GLY A CA 1
ATOM 2824 C C . GLY A 1 396 ? -6.851 7.952 32.011 1.00 97.50 396 GLY A C 1
ATOM 2825 O O . GLY A 1 396 ? -7.377 7.692 33.081 1.00 97.50 396 GLY A O 1
ATOM 2826 N N . ALA A 1 397 ? -6.441 9.187 31.746 1.00 97.75 397 ALA A N 1
ATOM 2827 C CA . ALA A 1 397 ? -6.704 10.308 32.650 1.00 97.75 397 ALA A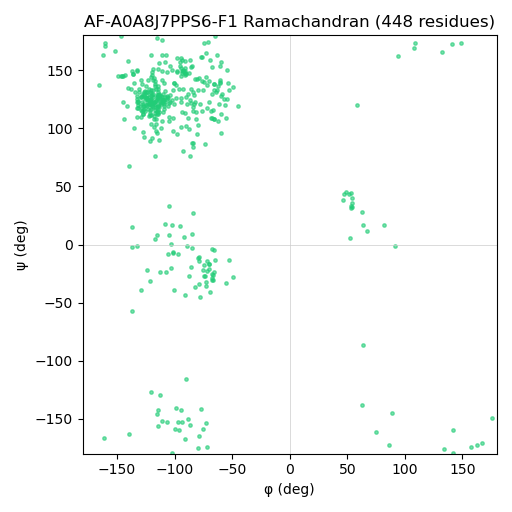 CA 1
ATOM 2828 C C . ALA A 1 397 ? -7.317 11.472 31.883 1.00 97.75 397 ALA A C 1
ATOM 2830 O O . ALA A 1 397 ? -6.691 11.974 30.962 1.00 97.75 397 ALA A O 1
ATOM 2831 N N . GLY A 1 398 ? -8.452 11.980 32.336 1.00 97.62 398 GLY A N 1
ATOM 2832 C CA . GLY A 1 398 ? -9.224 13.022 31.660 1.00 97.62 398 GLY A CA 1
ATOM 2833 C C . GLY A 1 398 ? -10.699 12.698 31.823 1.00 97.62 398 GLY A C 1
ATOM 2834 O O . GLY A 1 398 ? -11.004 11.751 32.529 1.00 97.62 398 GLY A O 1
ATOM 2835 N N . ASP A 1 399 ? -11.593 13.509 31.265 1.00 97.94 399 ASP A N 1
ATOM 2836 C CA . ASP A 1 399 ? -13.032 13.253 31.376 1.00 97.94 399 ASP A CA 1
ATOM 2837 C C . ASP A 1 399 ? -13.476 12.327 30.236 1.00 97.94 399 ASP A C 1
ATOM 2839 O O . ASP A 1 399 ? -13.688 12.776 29.103 1.00 97.94 399 ASP A O 1
ATOM 2843 N N . ASP A 1 400 ? -13.610 11.044 30.554 1.00 97.81 400 ASP A N 1
ATOM 2844 C CA . ASP A 1 400 ? -13.797 9.965 29.593 1.00 97.81 400 ASP A CA 1
ATOM 2845 C C . ASP A 1 400 ? -15.268 9.555 29.429 1.00 97.81 400 ASP A C 1
ATOM 2847 O O . ASP A 1 400 ? -16.093 9.618 30.345 1.00 97.81 400 ASP A O 1
ATOM 2851 N N . GLN A 1 401 ? -15.643 9.114 28.229 1.00 97.88 401 GLN A N 1
ATOM 2852 C CA . GLN A 1 401 ? -17.016 8.711 27.927 1.00 97.88 401 GLN A CA 1
ATOM 2853 C C . GLN A 1 401 ? -17.065 7.352 27.245 1.00 97.88 401 GLN A C 1
ATOM 2855 O O . GLN A 1 401 ? -16.381 7.115 26.251 1.00 97.88 401 GLN A O 1
ATOM 2860 N N . VAL A 1 402 ? -17.935 6.477 27.749 1.00 97.31 402 VAL A N 1
ATOM 2861 C CA . VAL A 1 402 ? -18.321 5.232 27.079 1.00 97.31 402 VAL A CA 1
ATOM 2862 C C . VAL A 1 402 ? -19.825 5.239 26.824 1.00 97.31 402 VAL A C 1
ATOM 2864 O O . VAL A 1 402 ? -20.627 5.290 27.756 1.00 97.31 402 VAL A O 1
ATOM 2867 N N . VAL A 1 403 ? -20.223 5.161 25.561 1.00 96.31 403 VAL A N 1
ATOM 2868 C CA . VAL A 1 403 ? -21.613 4.996 25.129 1.00 96.31 403 VAL A CA 1
ATOM 2869 C C . VAL A 1 403 ? -21.776 3.578 24.600 1.00 96.31 403 VAL A C 1
ATOM 2871 O O . VAL A 1 403 ? -20.998 3.143 23.752 1.00 96.31 403 VAL A O 1
ATOM 2874 N N . ARG A 1 404 ? -22.764 2.847 25.114 1.00 95.38 404 ARG A N 1
ATOM 2875 C CA . ARG A 1 404 ? -23.037 1.454 24.747 1.00 95.38 404 ARG A CA 1
ATOM 2876 C C . ARG A 1 404 ? -24.469 1.321 24.256 1.00 95.38 404 ARG A C 1
ATOM 2878 O O . ARG A 1 404 ? -25.368 1.678 25.007 1.00 95.38 404 ARG A O 1
ATOM 2885 N N . ALA A 1 405 ? -24.659 0.762 23.070 1.00 93.19 405 ALA A N 1
ATOM 2886 C CA . ALA A 1 405 ? -25.953 0.566 22.432 1.00 93.19 405 ALA A CA 1
ATOM 2887 C C . ALA A 1 405 ? -26.747 1.874 22.218 1.00 93.19 405 ALA A C 1
ATOM 2889 O O . ALA A 1 405 ? -27.080 2.620 23.148 1.00 93.19 405 ALA A O 1
ATOM 2890 N N . GLY A 1 406 ? -27.061 2.172 20.967 1.00 89.38 406 GLY A N 1
ATOM 2891 C CA . GLY A 1 406 ? -27.837 3.344 20.585 1.00 89.38 406 GLY A CA 1
ATOM 2892 C C . GLY A 1 406 ? -29.335 3.214 20.915 1.00 89.38 406 GLY A C 1
ATOM 2893 O O . GLY A 1 406 ? -29.775 2.189 21.444 1.00 89.38 406 GLY A O 1
ATOM 2894 N N . PRO A 1 407 ? -30.121 4.290 20.721 1.00 86.19 407 PRO A N 1
ATOM 2895 C CA . PRO A 1 407 ? -31.544 4.338 21.064 1.00 86.19 407 PRO A CA 1
ATOM 2896 C C . PRO A 1 407 ? -32.473 3.477 20.186 1.00 86.19 407 PRO A C 1
ATOM 2898 O O . PRO A 1 407 ? -33.618 3.248 20.586 1.00 86.19 407 PRO A O 1
ATOM 2901 N N . ASP A 1 408 ? -32.033 3.031 19.013 1.00 83.88 408 ASP A N 1
ATOM 2902 C CA . ASP A 1 408 ? -32.824 2.318 18.015 1.00 83.88 408 ASP A CA 1
ATOM 2903 C C . ASP A 1 408 ? -32.630 0.796 18.108 1.00 83.88 408 ASP A C 1
ATOM 2905 O O . ASP A 1 408 ? -31.587 0.289 18.497 1.00 83.88 408 ASP A O 1
ATOM 2909 N N . ALA A 1 409 ? -33.668 0.033 17.749 1.00 78.94 409 ALA A N 1
ATOM 2910 C CA . ALA A 1 409 ? -33.689 -1.425 17.916 1.00 78.94 409 ALA A CA 1
ATOM 2911 C C . ALA A 1 409 ? -32.530 -2.225 17.268 1.00 78.94 409 ALA A C 1
ATOM 2913 O O . ALA A 1 409 ? -32.210 -3.271 17.827 1.00 78.94 409 ALA A O 1
ATOM 2914 N N . PRO A 1 410 ? -31.942 -1.836 16.113 1.00 84.00 410 PRO A N 1
ATOM 2915 C CA . PRO A 1 410 ? -30.796 -2.560 15.559 1.00 84.00 410 PRO A CA 1
ATOM 2916 C C . PRO A 1 410 ? -29.465 -2.228 16.247 1.00 84.00 410 PRO A C 1
ATOM 2918 O O . PRO A 1 410 ? -28.491 -2.924 16.005 1.00 84.00 410 PRO A O 1
ATOM 2921 N N . GLU A 1 411 ? -29.423 -1.196 17.089 1.00 89.94 411 GLU A N 1
ATOM 2922 C CA . GLU A 1 411 ? -28.229 -0.766 17.815 1.00 89.94 411 GLU A CA 1
ATOM 2923 C C . GLU A 1 411 ? -28.129 -1.574 19.121 1.00 89.94 411 GLU A C 1
ATOM 2925 O O . GLU A 1 411 ? -28.497 -1.102 20.202 1.00 89.94 411 GLU A O 1
ATOM 2930 N N . GLU A 1 412 ? -27.711 -2.836 19.005 1.00 94.25 412 GLU A N 1
ATOM 2931 C CA . GLU A 1 412 ? -27.691 -3.835 20.070 1.00 94.25 412 GLU A CA 1
ATOM 2932 C C . GLU A 1 412 ? -26.279 -4.377 20.347 1.00 94.25 412 GLU A C 1
ATOM 2934 O O . GLU A 1 412 ? -25.624 -5.012 19.526 1.00 94.25 412 GLU A O 1
ATOM 2939 N N . LEU A 1 413 ? -25.845 -4.251 21.601 1.00 95.62 413 LEU A N 1
ATOM 2940 C CA . LEU A 1 413 ? -24.555 -4.759 22.050 1.00 95.62 413 LEU A CA 1
ATOM 2941 C C . LEU A 1 413 ? -24.684 -6.174 22.637 1.00 95.62 413 LEU A C 1
ATOM 2943 O O . LEU A 1 413 ? -25.247 -6.370 23.721 1.00 95.62 413 LEU A O 1
ATOM 2947 N N . ILE A 1 414 ? -24.082 -7.168 21.980 1.00 95.69 414 ILE A N 1
ATOM 2948 C CA . ILE A 1 414 ? -24.062 -8.563 22.444 1.00 95.69 414 ILE A CA 1
ATOM 2949 C C . ILE A 1 414 ? -22.692 -8.908 23.026 1.00 95.69 414 ILE A C 1
ATOM 2951 O O . ILE A 1 414 ? -21.673 -8.858 22.338 1.00 95.69 414 ILE A O 1
ATOM 2955 N N . VAL A 1 415 ? -22.650 -9.350 24.287 1.00 96.56 415 VAL A N 1
ATOM 2956 C CA . VAL A 1 415 ? -21.399 -9.758 24.940 1.00 96.56 415 VAL A CA 1
ATOM 2957 C C . VAL A 1 415 ? -21.505 -11.150 25.545 1.00 96.56 415 VAL A C 1
ATOM 2959 O O . VAL A 1 415 ? -22.183 -11.381 26.546 1.00 96.56 415 VAL A O 1
ATOM 2962 N N . LEU A 1 416 ? -20.766 -12.095 24.967 1.00 96.69 416 LEU A N 1
ATOM 2963 C CA . LEU A 1 416 ? -20.831 -13.514 25.327 1.00 96.69 416 LEU A CA 1
ATOM 2964 C C . LEU A 1 416 ? -19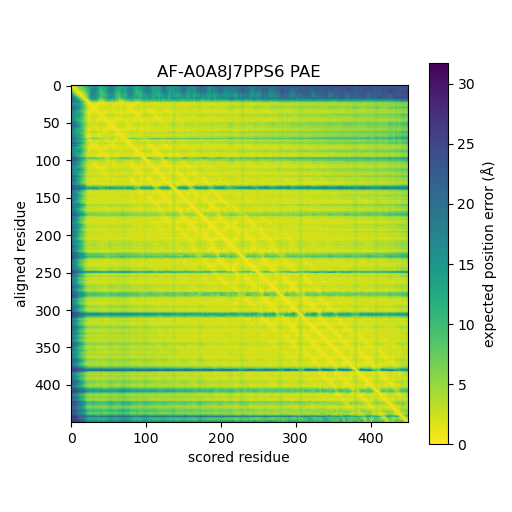.869 -13.909 26.461 1.00 96.69 416 LEU A C 1
ATOM 2966 O O . LEU A 1 416 ? -19.853 -15.068 26.878 1.00 96.69 416 LEU A O 1
ATOM 2970 N N . SER A 1 417 ? -19.072 -12.964 26.967 1.00 96.50 417 SER A N 1
ATOM 2971 C CA . SER A 1 417 ? -18.037 -13.198 27.978 1.00 96.50 417 SER A CA 1
ATOM 2972 C C . SER A 1 417 ? -17.981 -12.086 29.038 1.00 96.50 417 SER A C 1
ATOM 2974 O O . SER A 1 417 ? -18.928 -11.325 29.224 1.00 96.50 417 SER A O 1
ATOM 2976 N N . THR A 1 418 ? -16.879 -12.014 29.785 1.00 96.31 418 THR A N 1
ATOM 2977 C CA . THR A 1 418 ? -16.620 -10.950 30.762 1.00 96.31 418 THR A CA 1
ATOM 2978 C C . THR A 1 418 ? -16.462 -9.602 30.062 1.00 96.31 418 THR A C 1
ATOM 2980 O O . THR A 1 418 ? -15.689 -9.500 29.111 1.00 96.31 418 THR A O 1
ATOM 2983 N N . PHE A 1 419 ? -17.133 -8.569 30.572 1.00 96.62 419 PHE A N 1
ATOM 2984 C CA . PHE A 1 419 ? -17.052 -7.204 30.058 1.00 96.62 419 PHE A CA 1
ATOM 2985 C C . PHE A 1 419 ? -16.617 -6.252 31.166 1.00 96.62 419 PHE A C 1
ATOM 2987 O O . PHE A 1 419 ? -17.317 -6.110 32.170 1.00 96.62 419 PHE A O 1
ATOM 2994 N N . VAL A 1 420 ? -15.452 -5.629 31.008 1.00 96.38 420 VAL A N 1
ATOM 2995 C CA . VAL A 1 420 ? -14.855 -4.762 32.027 1.00 96.38 420 VAL A CA 1
ATOM 2996 C C . VAL A 1 420 ? -14.569 -3.387 31.445 1.00 96.38 420 VAL A C 1
ATOM 2998 O O . VAL A 1 420 ? -13.840 -3.273 30.459 1.00 96.38 420 VAL A O 1
ATOM 3001 N N . ILE A 1 421 ? -15.092 -2.354 32.106 1.00 97.06 421 ILE A N 1
ATOM 3002 C CA . ILE A 1 421 ? -14.702 -0.959 31.884 1.00 97.06 421 ILE A CA 1
ATOM 3003 C C . ILE A 1 421 ? -13.983 -0.459 33.135 1.00 97.06 421 ILE A C 1
ATOM 3005 O O . ILE A 1 421 ? -14.538 -0.489 34.239 1.00 97.06 421 ILE A O 1
ATOM 3009 N N . HIS A 1 422 ? -12.746 -0.012 32.953 1.00 96.81 422 HIS A N 1
ATOM 3010 C CA . HIS A 1 422 ? -11.987 0.751 33.932 1.00 96.81 422 HIS A CA 1
ATOM 3011 C C . HIS A 1 422 ? -11.975 2.201 33.478 1.00 96.81 422 HIS A C 1
ATOM 3013 O O . HIS A 1 422 ? -11.338 2.524 32.473 1.00 96.81 422 HIS A O 1
ATOM 3019 N N . HIS A 1 423 ? -12.691 3.035 34.223 1.00 94.62 423 HIS A N 1
ATOM 3020 C CA . HIS A 1 423 ? -12.612 4.478 34.062 1.00 94.62 423 HIS A CA 1
ATOM 3021 C C . HIS A 1 423 ? -11.261 4.995 34.532 1.00 94.62 423 HIS A C 1
ATOM 3023 O O . HIS A 1 423 ? -10.556 4.332 35.307 1.00 94.62 423 HIS A O 1
ATOM 3029 N N . GLY A 1 424 ? -10.931 6.174 34.031 1.00 92.44 424 GLY A N 1
ATOM 3030 C CA . GLY A 1 424 ? -9.763 6.912 34.429 1.00 92.44 424 GLY A CA 1
ATOM 3031 C C . GLY A 1 424 ? -9.889 7.526 35.817 1.00 92.44 424 GLY A C 1
ATOM 3032 O O . GLY A 1 424 ? -10.585 7.037 36.707 1.00 92.44 424 GLY A O 1
ATOM 3033 N N . THR A 1 425 ? -9.153 8.615 36.023 1.00 93.62 425 THR A N 1
ATOM 3034 C CA . THR A 1 425 ? -9.254 9.442 37.238 1.00 93.62 425 THR A CA 1
ATOM 3035 C C . THR A 1 425 ? -10.056 10.727 37.003 1.00 93.62 425 THR A C 1
ATOM 3037 O O . THR A 1 425 ? -9.891 11.691 37.757 1.00 93.62 425 THR A O 1
ATOM 3040 N N . GLY A 1 426 ? -10.830 10.801 35.918 1.00 94.94 426 GLY A N 1
ATOM 3041 C CA . GLY A 1 426 ? -11.595 11.982 35.540 1.00 94.94 426 GLY A CA 1
ATOM 3042 C C . GLY A 1 426 ? -12.817 12.186 36.414 1.00 94.94 426 GLY A C 1
ATOM 3043 O O . GLY A 1 426 ? -13.532 11.248 36.752 1.00 94.94 426 GLY A O 1
ATOM 3044 N N . ALA A 1 427 ? -13.109 13.438 36.769 1.00 94.62 427 ALA A N 1
ATOM 3045 C CA . ALA A 1 427 ? -14.345 13.740 37.492 1.00 94.62 427 ALA A CA 1
ATOM 3046 C C . ALA A 1 427 ? -15.578 13.687 36.570 1.00 94.62 427 ALA A C 1
ATOM 3048 O O . ALA A 1 427 ? -16.700 13.558 37.064 1.00 94.62 427 ALA A O 1
ATOM 3049 N N . GLY A 1 428 ? -15.376 13.833 35.257 1.00 95.50 428 GLY A N 1
ATOM 3050 C CA . GLY A 1 428 ? -16.404 13.760 34.223 1.00 95.50 428 GLY A CA 1
ATOM 3051 C C . GLY A 1 428 ? -16.607 12.373 33.611 1.00 95.50 428 GLY A C 1
ATOM 3052 O O . GLY A 1 428 ? -17.391 12.270 32.666 1.00 95.50 428 GLY A O 1
ATOM 3053 N N . ASP A 1 429 ? -15.945 11.338 34.137 1.00 96.56 429 ASP A N 1
ATOM 3054 C CA . ASP A 1 429 ? -16.022 9.977 33.606 1.00 96.56 429 ASP A CA 1
ATOM 3055 C C . ASP A 1 429 ? -17.462 9.457 33.611 1.00 96.56 429 ASP A C 1
ATOM 3057 O O . ASP A 1 429 ? -18.186 9.535 34.612 1.00 96.56 429 ASP A O 1
ATOM 3061 N N . SER A 1 430 ? -17.909 8.931 32.471 1.00 96.19 430 SER A N 1
ATOM 3062 C CA . SER A 1 430 ? -19.291 8.486 32.310 1.00 96.19 430 SER A CA 1
ATOM 3063 C C . SER A 1 430 ? -19.426 7.225 31.465 1.00 96.19 430 SER A C 1
ATOM 3065 O O . SER A 1 430 ? -18.710 6.986 30.494 1.00 96.19 430 SER A O 1
ATOM 3067 N N . THR A 1 431 ? -20.412 6.406 31.829 1.00 96.06 431 THR A N 1
ATOM 3068 C CA . THR A 1 431 ? -20.906 5.321 30.983 1.00 96.06 431 THR A CA 1
ATOM 3069 C C . THR A 1 431 ? -22.402 5.479 30.814 1.00 96.06 431 THR A C 1
ATOM 3071 O O . THR A 1 431 ? -23.134 5.576 31.800 1.00 96.06 431 THR A O 1
ATOM 3074 N N . THR A 1 432 ? -22.855 5.493 29.568 1.00 95.62 432 THR A N 1
ATOM 3075 C CA . THR A 1 432 ? -24.276 5.524 29.224 1.00 95.62 432 THR A CA 1
ATOM 3076 C C . THR A 1 432 ? -24.627 4.288 28.416 1.00 95.62 432 THR A C 1
ATOM 3078 O O . THR A 1 432 ? -23.796 3.765 27.674 1.00 95.62 432 THR A O 1
ATOM 3081 N N . ALA A 1 433 ? -25.842 3.785 28.617 1.00 94.25 433 ALA A N 1
ATOM 3082 C CA . ALA A 1 433 ? -26.369 2.687 27.830 1.00 94.25 433 ALA A CA 1
ATOM 3083 C C . ALA A 1 433 ? -27.874 2.822 27.624 1.00 94.25 433 ALA A C 1
ATOM 3085 O O . ALA A 1 433 ? -28.577 3.274 28.537 1.00 94.25 433 ALA A O 1
ATOM 3086 N N . THR A 1 434 ? -28.361 2.409 26.456 1.00 93.12 434 THR A N 1
ATOM 3087 C CA . THR A 1 434 ? -29.800 2.355 26.177 1.00 93.12 434 THR A CA 1
ATOM 3088 C C . THR A 1 434 ? -30.416 1.120 26.844 1.00 93.12 434 THR A C 1
ATOM 3090 O O . THR A 1 434 ? -30.002 -0.010 26.569 1.00 93.12 434 THR A O 1
ATOM 3093 N N . PRO A 1 435 ? -31.405 1.281 27.747 1.00 90.12 435 PRO A N 1
ATOM 3094 C CA . PRO A 1 435 ? -32.018 0.142 28.420 1.00 90.12 435 PRO A CA 1
ATOM 3095 C C . PRO A 1 435 ? -32.659 -0.844 27.438 1.00 90.12 435 PRO A C 1
ATOM 3097 O O . PRO A 1 435 ? -33.522 -0.470 26.651 1.00 90.12 435 PRO A O 1
ATOM 3100 N N . GLY A 1 436 ? -32.300 -2.122 27.564 1.00 89.88 436 GLY A N 1
ATOM 3101 C CA . GLY A 1 436 ? -32.875 -3.209 26.768 1.00 89.88 436 GLY A CA 1
ATOM 3102 C C . GLY A 1 436 ? -32.131 -3.529 25.473 1.00 89.88 436 GLY A C 1
ATOM 3103 O O . GLY A 1 436 ? -32.544 -4.464 24.802 1.00 89.88 436 GLY A O 1
ATOM 3104 N N . HIS A 1 437 ? -31.060 -2.799 25.147 1.00 91.12 437 HIS A N 1
ATOM 3105 C CA . HIS A 1 437 ? -30.255 -3.008 23.936 1.00 91.12 437 HIS A CA 1
ATOM 3106 C C . HIS A 1 437 ? -28.875 -3.618 24.251 1.00 91.12 437 HIS A C 1
ATOM 3108 O O . HIS A 1 437 ? -27.938 -3.545 23.464 1.00 91.12 437 HIS A O 1
ATOM 3114 N N . GLU A 1 438 ? -28.723 -4.208 25.440 1.00 92.81 438 GLU A N 1
ATOM 3115 C CA . GLU A 1 438 ? -27.514 -4.933 25.828 1.00 92.81 438 GLU A CA 1
ATOM 3116 C C . GLU A 1 438 ? -27.876 -6.364 26.232 1.00 92.81 438 GLU A C 1
ATOM 3118 O O . GLU A 1 438 ? -28.689 -6.574 27.141 1.00 92.81 438 GLU A O 1
ATOM 3123 N N . ILE A 1 439 ? -27.235 -7.357 25.611 1.00 91.62 439 ILE A N 1
ATOM 3124 C CA . ILE A 1 439 ? -27.428 -8.773 25.940 1.00 91.62 439 ILE A CA 1
ATOM 3125 C C . ILE A 1 439 ? -26.133 -9.372 26.497 1.00 91.62 439 ILE A C 1
ATOM 3127 O O . ILE A 1 439 ? -25.132 -9.523 25.799 1.00 91.62 439 ILE A O 1
ATOM 3131 N N . PHE A 1 440 ? -26.201 -9.829 27.752 1.00 93.25 440 PHE A N 1
ATOM 3132 C CA . PHE A 1 440 ? -25.145 -10.581 28.438 1.00 93.25 440 PHE A CA 1
ATOM 3133 C C . PHE A 1 440 ? -25.646 -11.992 28.794 1.00 93.25 440 PHE A C 1
ATOM 3135 O O . PHE A 1 440 ? -25.988 -12.246 29.951 1.00 93.25 440 PHE A O 1
ATOM 3142 N N . PRO A 1 441 ? -25.733 -12.940 27.841 1.00 86.50 441 PRO A N 1
ATOM 3143 C CA . PRO A 1 441 ? -26.372 -14.232 28.097 1.00 86.50 441 PRO A CA 1
ATOM 3144 C C . PRO A 1 441 ? -25.582 -15.097 29.092 1.00 86.50 441 PRO A C 1
ATOM 3146 O O . PRO A 1 441 ? -26.166 -15.896 29.822 1.00 86.50 441 PRO A O 1
ATOM 3149 N N . PHE A 1 442 ? -24.258 -14.921 29.137 1.00 82.88 442 PHE A N 1
ATOM 3150 C CA . PHE A 1 442 ? -23.344 -15.662 30.017 1.00 82.88 442 PHE A CA 1
ATOM 3151 C C . PHE A 1 442 ? -22.342 -14.754 30.747 1.00 82.88 442 PHE A C 1
ATOM 3153 O O . PHE A 1 442 ? -21.502 -15.242 31.503 1.00 82.88 442 PHE A O 1
ATOM 3160 N N . GLY A 1 443 ? -22.400 -13.448 30.484 1.00 71.62 443 GLY A N 1
ATOM 3161 C CA . GLY A 1 443 ? -21.405 -12.477 30.915 1.00 71.62 443 GLY A CA 1
ATOM 3162 C C . GLY A 1 443 ? -21.756 -11.777 32.222 1.00 71.62 443 GLY A C 1
ATOM 3163 O O . GLY A 1 443 ? -22.909 -11.701 32.641 1.00 71.62 443 GLY A O 1
ATOM 3164 N N . THR A 1 444 ? -20.732 -11.206 32.844 1.00 82.56 444 THR A N 1
ATOM 3165 C CA . THR A 1 444 ? -20.875 -10.176 33.875 1.00 82.56 444 THR A CA 1
ATOM 3166 C C . THR A 1 444 ? -20.299 -8.877 33.334 1.00 82.56 444 THR A C 1
ATOM 3168 O O . THR A 1 444 ? -19.144 -8.863 32.902 1.00 82.56 444 THR A O 1
ATOM 3171 N N . SER A 1 445 ? -21.080 -7.800 33.399 1.00 88.38 445 SER A N 1
ATOM 3172 C CA . SER A 1 445 ? -20.584 -6.439 33.195 1.00 88.38 445 SER A CA 1
ATOM 3173 C C . SER A 1 445 ? -20.050 -5.911 34.522 1.00 88.38 445 SER A C 1
ATOM 3175 O O . SER A 1 445 ? -20.784 -5.870 35.511 1.00 88.38 445 SER A O 1
ATOM 3177 N N . ILE A 1 446 ? -18.777 -5.525 34.554 1.00 88.44 446 ILE A N 1
ATOM 3178 C CA . ILE A 1 446 ? -18.134 -4.924 35.722 1.00 88.44 446 ILE A CA 1
ATOM 3179 C C . ILE A 1 446 ? -17.632 -3.539 35.330 1.00 88.44 446 ILE A C 1
ATOM 3181 O O . ILE A 1 446 ? -16.874 -3.385 34.374 1.00 88.44 446 ILE A O 1
ATOM 3185 N N . GLN A 1 447 ? -18.046 -2.538 36.096 1.00 87.69 447 GLN A N 1
ATOM 3186 C CA . GLN A 1 447 ? -17.599 -1.164 35.933 1.00 87.69 447 GLN A CA 1
ATOM 3187 C C . GLN A 1 447 ? -16.845 -0.741 37.189 1.00 87.69 447 GLN A C 1
ATOM 3189 O O . GLN A 1 447 ? -17.386 -0.813 38.295 1.00 87.69 447 GLN A O 1
ATOM 3194 N N . TYR A 1 448 ? -15.603 -0.304 37.007 1.00 83.06 448 TYR A N 1
ATOM 3195 C CA . TYR A 1 448 ? -14.791 0.291 38.059 1.00 83.06 448 TYR A CA 1
ATOM 3196 C C . TYR A 1 448 ? -14.659 1.787 37.793 1.00 83.06 448 TYR A C 1
ATOM 3198 O O . TYR A 1 448 ? -14.198 2.188 36.727 1.00 83.06 448 TYR A O 1
ATOM 3206 N N . VAL A 1 449 ? -15.081 2.588 38.769 1.00 77.62 449 VAL A N 1
ATOM 3207 C CA . VAL A 1 449 ? -14.892 4.042 38.807 1.00 77.62 449 VAL A CA 1
ATOM 3208 C C . VAL A 1 449 ? -13.937 4.312 39.965 1.00 77.62 449 VAL A C 1
ATOM 3210 O O . VAL A 1 449 ? -14.198 3.830 41.073 1.00 77.62 449 VAL A O 1
ATOM 3213 N N . VAL A 1 450 ? -12.805 4.963 39.684 1.00 72.31 450 VAL A N 1
ATOM 3214 C CA . VAL A 1 450 ? -11.716 5.188 40.652 1.00 72.31 450 VAL A CA 1
ATOM 3215 C C . VAL A 1 450 ? -11.944 6.453 41.465 1.00 72.31 450 VAL A C 1
ATOM 3217 O O . VAL A 1 450 ? -12.381 7.467 40.884 1.00 72.31 450 VAL A O 1
#

Radius of gyration: 28.49 Å; Cα contacts (8 Å, |Δi|>4): 1550; chains: 1; bounding box: 94×72×78 Å

pLDDT: mean 94.11, std 8.22, range [43.25, 98.81]

Mean predicted aligned error: 4.93 Å